Protein AF-A0A956J3I4-F1 (afdb_monomer)

pLDDT: mean 79.89, std 27.32, range [27.08, 98.88]

Structure (mmCIF, N/CA/C/O backbone):
data_AF-A0A956J3I4-F1
#
_entry.id   AF-A0A956J3I4-F1
#
loop_
_atom_site.group_PDB
_atom_site.id
_atom_site.type_symbol
_atom_site.label_atom_id
_atom_site.label_alt_id
_atom_site.label_comp_id
_atom_site.label_asym_id
_atom_site.label_entity_id
_atom_site.label_seq_id
_atom_site.pdbx_PDB_ins_code
_atom_site.Cartn_x
_atom_site.Cartn_y
_atom_site.Cartn_z
_atom_site.occupancy
_atom_site.B_iso_or_equiv
_atom_site.auth_seq_id
_atom_site.auth_comp_id
_atom_site.auth_asym_id
_atom_site.auth_atom_id
_atom_site.pdbx_PDB_model_num
ATOM 1 N N . MET A 1 1 ? 30.869 -57.022 18.320 1.00 37.16 1 MET A N 1
ATOM 2 C CA . MET A 1 1 ? 31.384 -57.745 17.141 1.00 37.16 1 MET A CA 1
ATOM 3 C C . MET A 1 1 ? 31.450 -56.703 16.035 1.00 37.16 1 MET A C 1
ATOM 5 O O . MET A 1 1 ? 30.469 -56.548 15.327 1.00 37.16 1 MET A O 1
ATOM 9 N N . SER A 1 2 ? 32.370 -55.733 16.115 1.00 31.88 2 SER A N 1
ATOM 10 C CA . SER A 1 2 ? 33.834 -55.855 15.892 1.00 31.88 2 SER A CA 1
ATOM 11 C C . SER A 1 2 ? 34.095 -56.204 14.422 1.00 31.88 2 SER A C 1
ATOM 13 O O . SER A 1 2 ? 33.554 -57.207 13.973 1.00 31.88 2 SER A O 1
ATOM 15 N N . ASP A 1 3 ? 34.886 -55.495 13.623 1.00 33.72 3 ASP A N 1
ATOM 16 C CA . ASP A 1 3 ? 35.701 -54.286 13.806 1.00 33.72 3 ASP A CA 1
ATOM 17 C C . ASP A 1 3 ? 36.197 -53.844 12.410 1.00 33.72 3 ASP A C 1
ATOM 19 O O . ASP A 1 3 ? 36.450 -54.717 11.585 1.00 33.72 3 ASP A O 1
ATOM 23 N N . GLU A 1 4 ? 36.333 -52.520 12.213 1.00 38.50 4 GLU A N 1
ATOM 24 C CA . GLU A 1 4 ? 37.461 -51.797 11.564 1.00 38.50 4 GLU A CA 1
ATOM 25 C C . GLU A 1 4 ? 37.956 -52.171 10.140 1.00 38.50 4 GLU A C 1
ATOM 27 O O . GLU A 1 4 ? 37.949 -53.319 9.729 1.00 38.50 4 GLU A O 1
ATOM 32 N N . ARG A 1 5 ? 38.516 -51.287 9.301 1.00 34.31 5 ARG A N 1
ATOM 33 C CA . ARG A 1 5 ? 39.024 -49.902 9.382 1.00 34.31 5 ARG A CA 1
ATOM 34 C C . ARG A 1 5 ? 39.393 -49.481 7.945 1.00 34.31 5 ARG A C 1
ATOM 36 O O . ARG A 1 5 ? 39.882 -50.335 7.215 1.00 34.31 5 ARG A O 1
ATOM 43 N N . ASP A 1 6 ? 39.193 -48.210 7.592 1.00 31.75 6 ASP A N 1
ATOM 44 C CA . ASP A 1 6 ? 40.137 -47.282 6.910 1.00 31.75 6 ASP A CA 1
ATOM 45 C C . ASP A 1 6 ? 39.328 -46.178 6.205 1.00 31.75 6 ASP A C 1
ATOM 47 O O . ASP A 1 6 ? 38.368 -46.482 5.507 1.00 31.75 6 ASP A O 1
ATOM 51 N N . SER A 1 7 ? 39.634 -44.885 6.217 1.00 32.12 7 SER A N 1
ATOM 52 C CA . SER A 1 7 ? 40.424 -43.981 7.058 1.00 32.12 7 SER A CA 1
ATOM 53 C C . SER A 1 7 ? 40.123 -42.591 6.476 1.00 32.12 7 SER A C 1
ATOM 55 O O . SER A 1 7 ? 40.294 -42.380 5.276 1.00 32.12 7 SER A O 1
ATOM 57 N N . SER A 1 8 ? 39.638 -41.658 7.297 1.00 33.16 8 SER A N 1
ATOM 58 C CA . SER A 1 8 ? 39.579 -40.227 6.954 1.00 33.16 8 SER A CA 1
ATOM 59 C C . SER A 1 8 ? 40.980 -39.599 7.095 1.00 33.16 8 SER A C 1
ATOM 61 O O . SER A 1 8 ? 41.875 -40.218 7.675 1.00 33.16 8 SER A O 1
ATOM 63 N N . PRO A 1 9 ? 41.165 -38.338 6.673 1.00 40.81 9 PRO A N 1
ATOM 64 C CA . PRO A 1 9 ? 41.116 -37.345 7.737 1.00 40.81 9 PRO A CA 1
ATOM 65 C C . PRO A 1 9 ? 40.302 -36.089 7.417 1.00 40.81 9 PRO A C 1
ATOM 67 O O . PRO A 1 9 ? 40.225 -35.585 6.300 1.00 40.81 9 PRO A O 1
ATOM 70 N N . ASP A 1 10 ? 39.709 -35.663 8.518 1.00 30.19 10 ASP A N 1
ATOM 71 C CA . ASP A 1 10 ? 39.094 -34.409 8.912 1.00 30.19 10 ASP A CA 1
ATOM 72 C C . ASP A 1 10 ? 39.982 -33.180 8.654 1.00 30.19 10 ASP A C 1
ATOM 74 O O . ASP A 1 10 ? 41.190 -33.271 8.865 1.00 30.19 10 ASP A O 1
ATOM 78 N N . LEU A 1 11 ? 39.380 -32.042 8.290 1.00 27.88 11 LEU A N 1
ATOM 79 C CA . LEU A 1 11 ? 39.825 -30.715 8.731 1.00 27.88 11 LEU A CA 1
ATOM 80 C C . LEU A 1 11 ? 38.631 -29.746 8.762 1.00 27.88 11 LEU A C 1
ATOM 82 O O . LEU A 1 11 ? 38.042 -29.379 7.745 1.00 27.88 11 LEU A O 1
ATOM 86 N N . THR A 1 12 ? 38.317 -29.360 9.990 1.00 28.03 12 THR A N 1
ATOM 87 C CA . THR A 1 12 ? 37.499 -28.246 10.458 1.00 28.03 12 THR A CA 1
ATOM 88 C C . THR A 1 12 ? 38.084 -26.870 10.115 1.00 28.03 12 THR A C 1
ATOM 90 O O . THR A 1 12 ? 39.293 -26.736 9.969 1.00 28.03 12 THR A O 1
ATOM 93 N N . GLU A 1 13 ? 37.192 -25.869 10.138 1.00 30.64 13 GLU A N 1
ATOM 94 C CA . GLU A 1 13 ? 37.432 -24.431 10.386 1.00 30.64 13 GLU A CA 1
ATOM 95 C C . GLU A 1 13 ? 38.262 -23.637 9.358 1.00 30.64 13 GLU A C 1
ATOM 97 O O . GLU A 1 13 ? 39.475 -23.751 9.280 1.00 30.64 13 GLU A O 1
ATOM 102 N N .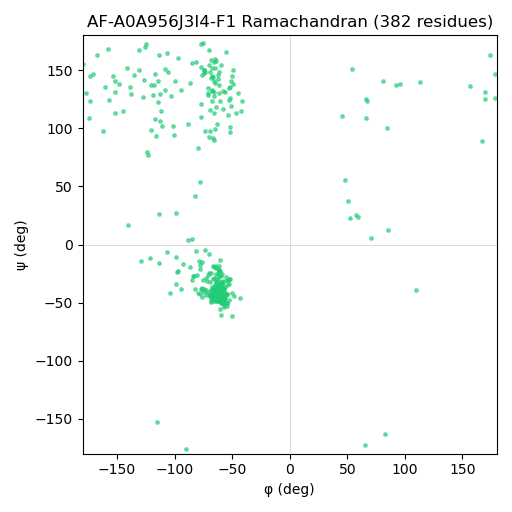 ASP A 1 14 ? 37.596 -22.752 8.606 1.00 27.08 14 ASP A N 1
ATOM 103 C CA . ASP A 1 14 ? 37.750 -21.302 8.813 1.00 27.08 14 ASP A CA 1
ATOM 104 C C . ASP A 1 14 ? 36.836 -20.494 7.877 1.00 27.08 14 ASP A C 1
ATOM 106 O O . ASP A 1 14 ? 36.781 -20.691 6.661 1.00 27.08 14 ASP A O 1
ATOM 110 N N . ALA A 1 15 ? 36.103 -19.552 8.468 1.00 32.97 15 ALA A N 1
ATOM 111 C CA . ALA A 1 15 ? 35.461 -18.463 7.748 1.00 32.97 15 ALA A CA 1
ATOM 112 C C . ALA A 1 15 ? 36.517 -17.430 7.324 1.00 32.97 15 ALA A C 1
ATOM 114 O O . ALA A 1 15 ? 37.441 -17.146 8.086 1.00 32.97 15 ALA A O 1
ATOM 115 N N . PRO A 1 16 ? 36.285 -16.731 6.204 1.00 31.38 16 PRO A N 1
ATOM 116 C CA . PRO A 1 16 ? 36.482 -15.293 6.250 1.00 31.38 16 PRO A CA 1
ATOM 117 C C . PRO A 1 16 ? 35.255 -14.535 5.749 1.00 31.38 16 PRO A C 1
ATOM 119 O O . PRO A 1 16 ? 34.742 -14.722 4.649 1.00 31.38 16 PRO A O 1
ATOM 122 N N . SER A 1 17 ? 34.835 -13.619 6.613 1.00 32.62 17 SER A N 1
ATOM 123 C CA . SER A 1 17 ? 34.193 -12.359 6.268 1.00 32.62 17 SER A CA 1
ATOM 124 C C . SER A 1 17 ? 34.968 -11.663 5.141 1.00 32.62 17 SER A C 1
ATOM 126 O O . SER A 1 17 ? 36.059 -11.154 5.387 1.00 32.62 17 SER A O 1
ATOM 128 N N . GLU A 1 18 ? 34.377 -11.543 3.953 1.00 29.98 18 GLU A N 1
ATOM 129 C CA . GLU A 1 18 ? 34.748 -10.499 2.995 1.00 29.98 18 GLU A CA 1
ATOM 130 C C . GLU A 1 18 ? 33.599 -9.500 2.871 1.00 29.98 18 GLU A C 1
ATOM 132 O O . GLU A 1 18 ? 32.559 -9.733 2.252 1.00 29.98 18 GLU A O 1
ATOM 137 N N . ALA A 1 19 ? 33.809 -8.374 3.546 1.00 29.75 19 ALA A N 1
ATOM 138 C CA . ALA A 1 19 ? 33.066 -7.150 3.364 1.00 29.75 19 ALA A CA 1
ATOM 139 C C . ALA A 1 19 ? 33.180 -6.694 1.902 1.00 29.75 19 ALA A C 1
ATOM 141 O O . ALA A 1 19 ? 34.274 -6.617 1.343 1.00 29.75 19 ALA A O 1
ATOM 142 N N . ALA A 1 20 ? 32.043 -6.353 1.298 1.00 32.31 20 ALA A N 1
ATOM 143 C CA . ALA A 1 20 ? 32.015 -5.630 0.036 1.00 32.31 20 ALA A CA 1
ATOM 144 C C . ALA A 1 20 ? 32.815 -4.320 0.183 1.00 32.31 20 ALA A C 1
ATOM 146 O O . ALA A 1 20 ? 32.589 -3.593 1.156 1.00 32.31 20 ALA A O 1
ATOM 147 N N . PRO A 1 21 ? 33.731 -3.983 -0.741 1.00 29.56 21 PRO A N 1
ATOM 148 C CA . PRO A 1 21 ? 34.480 -2.746 -0.639 1.00 29.56 21 PRO A CA 1
ATOM 149 C C . PRO A 1 21 ? 33.540 -1.567 -0.895 1.00 29.56 21 PRO A C 1
ATOM 151 O O . PRO A 1 21 ? 32.988 -1.391 -1.983 1.00 29.56 21 PRO A O 1
ATOM 154 N N . THR A 1 22 ? 33.363 -0.757 0.143 1.00 31.31 22 THR A N 1
ATOM 155 C CA . THR A 1 22 ? 32.856 0.608 0.083 1.00 31.31 22 THR A CA 1
ATOM 156 C C . THR A 1 22 ? 33.707 1.379 -0.923 1.00 31.31 22 THR A C 1
ATOM 158 O O . THR A 1 22 ? 34.891 1.613 -0.692 1.00 31.31 22 THR A O 1
ATOM 161 N N . ALA A 1 23 ? 33.123 1.753 -2.061 1.00 30.41 23 ALA A N 1
ATOM 162 C CA . ALA A 1 23 ? 33.747 2.690 -2.982 1.00 30.41 23 ALA A CA 1
ATOM 163 C C . ALA A 1 23 ? 33.729 4.081 -2.331 1.00 30.41 23 ALA A C 1
ATOM 165 O O . ALA A 1 23 ? 32.738 4.808 -2.393 1.00 30.41 23 ALA A O 1
ATOM 166 N N . GLU A 1 24 ? 34.817 4.400 -1.640 1.00 30.03 24 GLU A N 1
ATOM 167 C CA . GLU A 1 24 ? 35.125 5.724 -1.118 1.00 30.03 24 GLU A CA 1
ATOM 168 C C . GLU A 1 24 ? 35.312 6.681 -2.308 1.00 30.03 24 GLU A C 1
ATOM 170 O O . GLU A 1 24 ? 36.160 6.465 -3.176 1.00 30.03 24 GLU A O 1
ATOM 175 N N . ALA A 1 25 ? 34.466 7.708 -2.402 1.00 34.03 25 ALA A N 1
ATOM 176 C CA . ALA A 1 25 ? 34.636 8.775 -3.380 1.00 34.03 25 ALA A CA 1
ATOM 177 C C . ALA A 1 25 ? 35.849 9.637 -2.977 1.00 34.03 25 ALA A C 1
ATOM 179 O O . ALA A 1 25 ? 35.959 9.987 -1.799 1.00 34.03 25 ALA A O 1
ATOM 180 N N . PRO A 1 26 ? 36.750 10.004 -3.907 1.00 36.25 26 PRO A N 1
ATOM 181 C CA . PRO A 1 26 ? 37.881 10.862 -3.578 1.00 36.25 26 PRO A CA 1
ATOM 182 C C . PRO A 1 26 ? 37.403 12.283 -3.217 1.00 36.25 26 PRO A C 1
ATOM 184 O O . PRO A 1 26 ? 36.347 12.716 -3.694 1.00 36.25 26 PRO A O 1
ATOM 187 N N . PRO A 1 27 ? 38.157 13.017 -2.377 1.00 30.30 27 PRO A N 1
ATOM 188 C CA . PRO A 1 27 ? 37.774 14.350 -1.934 1.00 30.30 27 PRO A CA 1
ATOM 189 C C . PRO A 1 27 ? 37.813 15.326 -3.113 1.00 30.30 27 PRO A C 1
ATOM 191 O O . PRO A 1 27 ? 38.771 15.352 -3.883 1.00 30.30 27 PRO A O 1
ATOM 194 N N . VAL A 1 28 ? 36.758 16.129 -3.251 1.00 33.34 28 VAL A N 1
ATOM 195 C CA . VAL A 1 28 ? 36.734 17.258 -4.184 1.00 33.34 28 VAL A CA 1
ATOM 196 C C . VAL A 1 28 ? 37.543 18.381 -3.547 1.00 33.34 28 VAL A C 1
ATOM 198 O O . VAL A 1 28 ? 37.127 18.948 -2.537 1.00 33.34 28 VAL A O 1
ATOM 201 N N . GLU A 1 29 ? 38.714 18.655 -4.116 1.00 27.78 29 GLU A N 1
ATOM 202 C CA . GLU A 1 29 ? 39.502 19.843 -3.808 1.00 27.78 29 GLU A CA 1
ATOM 203 C C . GLU A 1 29 ? 38.708 21.105 -4.173 1.00 27.78 29 GLU A C 1
ATOM 205 O O . GLU A 1 29 ? 38.125 21.238 -5.250 1.00 27.78 29 GLU A O 1
ATOM 210 N N . GLU A 1 30 ? 38.663 22.016 -3.208 1.00 33.00 30 GLU A N 1
ATOM 211 C CA . GLU A 1 30 ? 38.065 23.338 -3.280 1.00 33.00 30 GLU A CA 1
ATOM 212 C C . GLU A 1 30 ? 38.968 24.245 -4.125 1.00 33.00 30 GLU A C 1
ATOM 214 O O . GLU A 1 30 ? 39.958 24.781 -3.629 1.00 33.00 30 GLU A O 1
ATOM 219 N N . GLU A 1 31 ? 38.645 24.422 -5.408 1.00 27.97 31 GLU A N 1
ATOM 220 C CA . GLU A 1 31 ? 39.304 25.427 -6.244 1.00 27.97 31 GLU A CA 1
ATOM 221 C C . GLU A 1 31 ? 38.406 26.661 -6.391 1.00 27.97 31 GLU A C 1
ATOM 223 O O . GLU A 1 31 ? 37.418 26.701 -7.129 1.00 27.97 31 GLU A O 1
ATOM 228 N N . ALA A 1 32 ? 38.760 27.683 -5.616 1.00 30.23 32 ALA A N 1
ATOM 229 C CA . ALA A 1 32 ? 38.225 29.025 -5.713 1.00 30.23 32 ALA A CA 1
ATOM 230 C C . ALA A 1 32 ? 38.638 29.660 -7.049 1.00 30.23 32 ALA A C 1
ATOM 232 O O . ALA A 1 32 ? 39.801 30.001 -7.252 1.00 30.23 32 ALA A O 1
ATOM 233 N N . ALA A 1 33 ? 37.670 29.900 -7.932 1.00 28.27 33 ALA A N 1
ATOM 234 C CA . ALA A 1 33 ? 37.849 30.751 -9.101 1.00 28.27 33 ALA A CA 1
ATOM 235 C C . ALA A 1 33 ? 36.851 31.912 -9.049 1.00 28.27 33 ALA A C 1
ATOM 237 O O . ALA A 1 33 ? 35.678 31.797 -9.404 1.00 28.27 33 ALA A O 1
ATOM 238 N N . ALA A 1 34 ? 37.354 33.053 -8.583 1.00 29.23 34 ALA A N 1
ATOM 239 C CA . ALA A 1 34 ? 36.720 34.345 -8.752 1.00 29.23 34 ALA A CA 1
ATOM 240 C C . ALA A 1 34 ? 36.588 34.659 -10.249 1.00 29.23 34 ALA A C 1
ATOM 242 O O . ALA A 1 34 ? 37.582 34.712 -10.970 1.00 29.23 34 ALA A O 1
ATOM 243 N N . SER A 1 35 ? 35.369 34.916 -10.714 1.00 29.55 35 SER A N 1
ATOM 244 C CA . SER A 1 35 ? 35.147 35.650 -11.957 1.00 29.55 35 SER A CA 1
ATOM 245 C C . SER A 1 35 ? 33.901 36.520 -11.820 1.00 29.55 35 SER A C 1
ATOM 247 O O . SER A 1 35 ? 32.785 36.075 -11.573 1.00 29.55 35 SER A O 1
ATOM 249 N N . SER A 1 36 ? 34.186 37.811 -11.870 1.00 29.11 36 SER A N 1
ATOM 250 C CA . SER A 1 36 ? 33.305 38.966 -11.901 1.00 29.11 36 SER A CA 1
ATOM 251 C C . SER A 1 36 ? 32.459 39.010 -13.168 1.00 29.11 36 SER A C 1
ATOM 253 O O . SER A 1 36 ? 33.034 38.845 -14.238 1.00 29.11 36 SER A O 1
ATOM 255 N N . GLU A 1 37 ? 31.175 39.367 -13.059 1.00 31.66 37 GLU A N 1
ATOM 256 C CA . GLU A 1 37 ? 30.427 40.140 -14.071 1.00 31.66 37 GLU A CA 1
ATOM 257 C C . GLU A 1 37 ? 29.071 40.641 -13.499 1.00 31.66 37 GLU A C 1
ATOM 259 O O . GLU A 1 37 ? 28.696 40.232 -12.398 1.00 31.66 37 GLU A O 1
ATOM 264 N N . PRO A 1 38 ? 28.396 41.639 -14.111 1.00 30.62 38 PRO A N 1
ATOM 265 C CA . PRO A 1 38 ? 27.973 42.849 -13.412 1.00 30.62 38 PRO A CA 1
ATOM 266 C C . PRO A 1 38 ? 26.463 42.934 -13.134 1.00 30.62 38 PRO A C 1
ATOM 268 O O . PRO A 1 38 ? 25.634 42.245 -13.723 1.00 30.62 38 PRO A O 1
ATOM 271 N N . ALA A 1 39 ? 26.109 43.850 -12.230 1.00 32.00 39 ALA A N 1
ATOM 272 C CA . ALA A 1 39 ? 24.736 44.192 -11.869 1.00 32.00 39 ALA A CA 1
ATOM 273 C C . ALA A 1 39 ? 23.927 44.777 -13.047 1.00 32.00 39 ALA A C 1
ATOM 275 O O . ALA A 1 39 ? 24.448 45.630 -13.772 1.00 32.00 39 ALA A O 1
ATOM 276 N N . PRO A 1 40 ? 22.624 44.459 -13.172 1.00 31.39 40 PRO A N 1
ATOM 277 C CA . PRO A 1 40 ? 21.693 45.281 -13.924 1.00 31.39 40 PRO A CA 1
ATOM 278 C C . PRO A 1 40 ? 21.112 46.396 -13.049 1.00 31.39 40 PRO A C 1
ATOM 280 O O . PRO A 1 40 ? 20.773 46.221 -11.879 1.00 31.39 40 PRO A O 1
ATOM 283 N N . GLN A 1 41 ? 21.024 47.552 -13.688 1.00 29.77 41 GLN A N 1
ATOM 284 C CA . GLN A 1 41 ? 20.693 48.865 -13.169 1.00 29.77 41 GLN A CA 1
ATOM 285 C C . GLN A 1 41 ? 19.232 49.005 -12.719 1.00 29.77 41 GLN A C 1
ATOM 287 O O . GLN A 1 41 ? 18.302 48.445 -13.292 1.00 29.77 41 GLN A O 1
ATOM 292 N N . THR A 1 42 ? 19.069 49.847 -11.705 1.00 29.64 42 THR A N 1
ATOM 293 C CA . THR A 1 42 ? 17.840 50.485 -11.229 1.00 29.64 42 THR A CA 1
ATOM 294 C C . THR A 1 42 ? 17.290 51.523 -12.210 1.00 29.64 42 THR A C 1
ATOM 296 O O . THR A 1 42 ? 18.082 52.306 -12.730 1.00 29.64 42 THR A O 1
ATOM 299 N N . ALA A 1 43 ? 15.957 51.616 -12.335 1.00 30.59 43 ALA A N 1
ATOM 300 C CA . ALA A 1 43 ? 15.147 52.856 -12.348 1.00 30.59 43 ALA A CA 1
ATOM 301 C C . ALA A 1 43 ? 13.660 52.534 -12.665 1.00 30.59 43 ALA A C 1
ATOM 303 O O . ALA A 1 43 ? 13.394 51.500 -13.274 1.00 30.59 43 ALA A O 1
ATOM 304 N N . PRO A 1 44 ? 12.693 53.435 -12.403 1.00 34.62 44 PRO A N 1
ATOM 305 C CA . PRO A 1 44 ? 12.391 54.091 -11.132 1.00 34.62 44 PRO A CA 1
ATOM 306 C C . PRO A 1 44 ? 10.907 53.910 -10.728 1.00 34.62 44 PRO A C 1
ATOM 308 O O . PRO A 1 44 ? 10.070 53.440 -11.498 1.00 34.62 44 PRO A O 1
ATOM 311 N N . ALA A 1 45 ? 10.600 54.300 -9.492 1.00 30.62 45 ALA A N 1
ATOM 312 C CA . ALA A 1 45 ? 9.244 54.518 -9.002 1.00 30.62 45 ALA A CA 1
ATOM 313 C C . ALA A 1 45 ? 8.664 55.822 -9.574 1.00 30.62 45 ALA A C 1
ATOM 315 O O . ALA A 1 45 ? 9.425 56.764 -9.771 1.00 30.62 45 ALA A O 1
ATOM 316 N N . ASP A 1 46 ? 7.341 55.889 -9.745 1.00 28.09 46 ASP A N 1
ATOM 317 C CA . ASP A 1 46 ? 6.602 57.116 -9.443 1.00 28.09 46 ASP A CA 1
ATOM 318 C C . ASP A 1 46 ? 5.133 56.859 -9.078 1.00 28.09 46 ASP A C 1
ATOM 320 O O . ASP A 1 46 ? 4.475 55.930 -9.551 1.00 28.09 46 ASP A O 1
ATOM 324 N N . ASP A 1 47 ? 4.704 57.718 -8.159 1.00 29.58 47 ASP A N 1
ATOM 325 C CA . ASP A 1 47 ? 3.443 57.863 -7.442 1.00 29.58 47 ASP A CA 1
ATOM 326 C C . ASP A 1 47 ? 2.157 57.842 -8.288 1.00 29.58 47 ASP A C 1
ATOM 328 O O . ASP A 1 47 ? 2.097 58.387 -9.387 1.00 29.58 47 ASP A O 1
ATOM 332 N N . ALA A 1 48 ? 1.061 57.359 -7.687 1.00 29.58 48 ALA A N 1
ATOM 333 C CA . ALA A 1 48 ? -0.020 58.242 -7.213 1.00 29.58 48 ALA A CA 1
ATOM 334 C C . ALA A 1 48 ? -1.276 57.451 -6.791 1.00 29.58 48 ALA A C 1
ATOM 336 O O . ALA A 1 48 ? -1.823 56.626 -7.518 1.00 29.58 48 ALA A O 1
ATOM 337 N N . THR A 1 49 ? -1.781 57.772 -5.603 1.00 28.66 49 THR A N 1
ATOM 338 C CA . THR A 1 49 ? -3.080 57.359 -5.029 1.00 28.66 49 THR A CA 1
ATOM 339 C C . THR A 1 49 ? -3.827 58.655 -4.639 1.00 28.66 49 THR A C 1
ATOM 341 O O . THR A 1 49 ? -3.159 59.671 -4.451 1.00 28.66 49 THR A O 1
ATOM 344 N N . PRO A 1 50 ? -5.112 58.650 -4.222 1.00 52.97 50 PRO A N 1
ATOM 345 C CA . PRO A 1 50 ? -6.402 58.309 -4.856 1.00 52.97 50 PRO A CA 1
ATOM 346 C C . PRO A 1 50 ? -7.296 59.600 -4.951 1.00 52.97 50 PRO A C 1
ATOM 348 O O . PRO A 1 50 ? -6.686 60.670 -4.963 1.00 52.97 50 PRO A O 1
ATOM 351 N N . PRO A 1 51 ? -8.672 59.632 -4.978 1.00 45.03 51 PRO A N 1
ATOM 352 C CA . PRO A 1 51 ? -9.559 59.146 -3.887 1.00 45.03 51 PRO A CA 1
ATOM 353 C C . PRO A 1 51 ? -11.044 58.753 -4.206 1.00 45.03 51 PRO A C 1
ATOM 355 O O . PRO A 1 51 ? -11.632 59.147 -5.203 1.00 45.03 51 PRO A O 1
ATOM 358 N N . LYS A 1 52 ? -11.674 58.098 -3.203 1.00 30.98 52 LYS A N 1
ATOM 359 C CA . LYS A 1 52 ? -13.067 58.270 -2.688 1.00 30.98 52 LYS A CA 1
ATOM 360 C C . LYS A 1 52 ? -14.298 57.904 -3.562 1.00 30.98 52 LYS A C 1
ATOM 362 O O . LYS A 1 52 ? -14.612 58.612 -4.503 1.00 30.98 52 LYS A O 1
ATOM 367 N N . GLN A 1 53 ? -15.177 57.019 -3.056 1.00 29.44 53 GLN A N 1
ATOM 368 C CA . GLN A 1 53 ? -16.413 57.399 -2.322 1.00 29.44 53 GLN A CA 1
ATOM 369 C C . GLN A 1 53 ? -17.270 56.197 -1.872 1.00 29.44 53 GLN A C 1
ATOM 371 O O . GLN A 1 53 ? -17.362 55.172 -2.536 1.00 29.44 53 GLN A O 1
ATOM 376 N N . ALA A 1 54 ? -17.915 56.384 -0.720 1.00 31.95 54 ALA A N 1
ATOM 377 C CA . ALA A 1 54 ? -18.815 55.473 -0.024 1.00 31.95 54 ALA A CA 1
ATOM 378 C C . ALA A 1 54 ? -20.302 55.756 -0.320 1.00 31.95 54 ALA A C 1
ATOM 380 O O . ALA A 1 54 ? -20.649 56.882 -0.670 1.00 31.95 54 ALA A O 1
ATOM 381 N N . LYS A 1 55 ? -21.161 54.755 -0.074 1.00 31.17 55 LYS A N 1
ATOM 382 C CA . LYS A 1 55 ? -22.590 54.788 0.345 1.00 31.17 55 LYS A CA 1
ATOM 383 C C . LYS A 1 55 ? -23.029 53.310 0.416 1.00 31.17 55 LYS A C 1
ATOM 385 O O . LYS A 1 55 ? -22.769 52.582 -0.526 1.00 31.17 55 LYS A O 1
ATOM 390 N N . GLY A 1 56 ? -23.595 52.729 1.472 1.00 27.09 56 GLY A N 1
ATOM 391 C CA . GLY A 1 56 ? -24.430 53.246 2.551 1.00 27.09 56 GLY A CA 1
ATOM 392 C C . GLY A 1 56 ? -25.841 52.647 2.424 1.00 27.09 56 GLY A C 1
ATOM 393 O O . GLY A 1 56 ? -26.366 52.630 1.318 1.00 27.09 56 GLY A O 1
ATOM 394 N N . ILE A 1 57 ? -26.453 52.286 3.569 1.00 30.64 57 ILE A N 1
ATOM 395 C CA . ILE A 1 57 ? -27.884 51.949 3.815 1.00 30.64 57 ILE A CA 1
ATOM 396 C C . ILE A 1 57 ? -28.225 50.445 3.694 1.00 30.64 57 ILE A C 1
ATOM 398 O O . ILE A 1 57 ? -27.857 49.812 2.720 1.00 30.64 57 ILE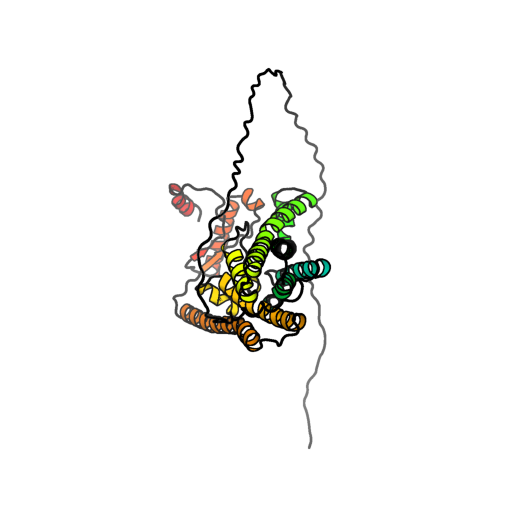 A O 1
ATOM 402 N N . SER A 1 58 ? -29.023 49.784 4.545 1.00 28.33 58 SER A N 1
ATOM 403 C CA . SER A 1 58 ? -29.507 49.930 5.934 1.00 28.33 58 SER A CA 1
ATOM 404 C C . SER A 1 58 ? -30.419 48.717 6.212 1.00 28.33 58 SER A C 1
ATOM 406 O O . SER A 1 58 ? -31.012 48.142 5.301 1.00 28.33 58 SER A O 1
ATOM 408 N N . ALA A 1 59 ? -30.550 48.356 7.485 1.00 33.06 59 ALA A N 1
ATOM 409 C CA . ALA A 1 59 ? -31.392 47.298 8.031 1.00 33.06 59 ALA A CA 1
ATOM 410 C C . ALA A 1 59 ? -32.911 47.510 7.842 1.00 33.06 59 ALA A C 1
ATOM 412 O O . ALA A 1 59 ? -33.393 48.644 7.830 1.00 33.06 59 ALA A O 1
ATOM 413 N N . LYS A 1 60 ? -33.698 46.419 7.901 1.00 30.14 60 LYS A N 1
ATOM 414 C CA . LYS A 1 60 ? -35.064 46.464 8.461 1.00 30.14 60 LYS A CA 1
ATOM 415 C C . LYS A 1 60 ? -35.547 45.133 9.063 1.00 30.14 60 LYS A C 1
ATOM 417 O O . LYS A 1 60 ? -35.441 44.064 8.480 1.00 30.14 60 LYS A O 1
ATOM 422 N N . LYS A 1 61 ? -36.078 45.291 10.279 1.00 30.88 61 LYS A N 1
ATOM 423 C CA . LYS A 1 61 ? -36.720 44.361 11.228 1.00 30.88 61 LYS A CA 1
ATOM 424 C C . LYS A 1 61 ? -38.159 43.968 10.831 1.00 30.88 61 LYS A C 1
ATOM 426 O O . LYS A 1 61 ? -38.794 44.693 10.073 1.00 30.88 61 LYS A O 1
ATOM 431 N N . ARG A 1 62 ? -38.690 43.010 11.626 1.00 30.19 62 ARG A N 1
ATOM 432 C CA . ARG A 1 62 ? -40.101 42.659 11.984 1.00 30.19 62 ARG A CA 1
ATOM 433 C C . ARG A 1 62 ? -40.724 41.528 11.143 1.00 30.19 62 ARG A C 1
ATOM 435 O O . ARG A 1 62 ? -40.564 41.517 9.941 1.00 30.19 62 ARG A O 1
ATOM 442 N N . LYS A 1 63 ? -41.480 40.577 11.718 1.00 28.58 63 LYS A N 1
ATOM 443 C CA . LYS A 1 63 ? -42.481 40.731 12.797 1.00 28.58 63 LYS A CA 1
ATOM 444 C C . LYS A 1 63 ? -42.785 39.387 13.502 1.00 28.58 63 LYS A C 1
ATOM 446 O O . LYS A 1 63 ? -43.048 38.391 12.845 1.00 28.58 63 LYS A O 1
ATOM 451 N N . LYS A 1 64 ? -42.835 39.415 14.841 1.00 30.98 64 LYS A N 1
ATOM 452 C CA . LYS A 1 64 ? -43.601 38.495 15.708 1.00 30.98 64 LYS A CA 1
ATOM 453 C C . LYS A 1 64 ? -45.102 38.721 15.478 1.00 30.98 64 LYS A C 1
ATOM 455 O O . LYS A 1 64 ? -45.513 39.880 15.382 1.00 30.98 64 LYS A O 1
ATOM 460 N N . ARG A 1 65 ? -45.917 37.665 15.526 1.00 27.36 65 ARG A N 1
ATOM 461 C CA . ARG A 1 65 ? -47.345 37.768 15.860 1.00 27.36 65 ARG A CA 1
ATOM 462 C C . ARG A 1 65 ? -47.722 36.624 16.804 1.00 27.36 65 ARG A C 1
ATOM 464 O O . ARG A 1 65 ? -47.348 35.481 16.579 1.00 27.36 65 ARG A O 1
ATOM 471 N N . LYS A 1 66 ? -48.378 37.011 17.892 1.00 29.55 66 LYS A N 1
ATOM 472 C CA . LYS A 1 66 ? -48.910 36.229 19.008 1.00 29.55 66 LYS A CA 1
ATOM 473 C C . LYS A 1 66 ? -50.412 36.527 19.000 1.00 29.55 66 LYS A C 1
ATOM 475 O O . LYS A 1 66 ? -50.735 37.703 18.833 1.00 29.55 66 LYS A O 1
ATOM 480 N N . THR A 1 67 ? -51.277 35.539 19.192 1.00 29.84 67 THR A N 1
ATOM 481 C CA . THR A 1 67 ? -52.670 35.741 19.633 1.00 29.84 67 THR A CA 1
ATOM 482 C C . THR A 1 67 ? -53.174 34.462 20.291 1.00 29.84 67 THR A C 1
ATOM 484 O O . THR A 1 67 ? -53.089 33.393 19.692 1.00 29.84 67 THR A O 1
ATOM 487 N N . ASP A 1 68 ? -53.640 34.628 21.527 1.00 29.66 68 ASP A N 1
ATOM 488 C CA . ASP A 1 68 ? -54.380 33.684 22.368 1.00 29.66 68 ASP A CA 1
ATOM 489 C C . ASP A 1 68 ? -55.810 33.450 21.849 1.00 29.66 68 ASP A C 1
ATOM 491 O O . ASP A 1 68 ? -56.381 34.348 21.227 1.00 29.66 68 ASP A O 1
ATOM 495 N N . SER A 1 69 ? -56.406 32.290 22.163 1.00 30.47 69 SER A N 1
ATOM 496 C CA . SER A 1 69 ? -57.691 32.146 22.897 1.00 30.47 69 SER A CA 1
ATOM 497 C C . SER A 1 69 ? -58.228 30.698 22.866 1.00 30.47 69 SER A C 1
ATOM 499 O O . SER A 1 69 ? -58.386 30.095 21.810 1.00 30.47 69 SER A O 1
ATOM 501 N N . THR A 1 70 ? -58.489 30.151 24.055 1.00 29.73 70 THR A N 1
ATOM 502 C CA . THR A 1 70 ? -59.340 28.981 24.396 1.00 29.73 70 THR A CA 1
ATOM 503 C C . THR A 1 70 ? -60.786 29.472 24.664 1.00 29.73 70 THR A C 1
ATOM 505 O O . THR A 1 70 ? -60.967 30.693 24.686 1.00 29.73 70 THR A O 1
ATOM 508 N N . PRO A 1 71 ? -61.783 28.648 25.075 1.00 46.22 71 PRO A N 1
ATOM 509 C CA . PRO A 1 71 ? -62.022 27.197 24.943 1.00 46.22 71 PRO A CA 1
ATOM 510 C C . PRO A 1 71 ? -63.447 26.866 24.421 1.00 46.22 71 PRO A C 1
ATOM 512 O O . PRO A 1 71 ? -64.342 27.698 24.509 1.00 46.22 71 PRO A O 1
ATOM 515 N N . GLU A 1 72 ? -63.718 25.621 24.015 1.00 30.91 72 GLU A N 1
ATOM 516 C CA . GLU A 1 72 ? -65.088 25.091 24.111 1.00 30.91 72 GLU A CA 1
ATOM 517 C C . GLU A 1 72 ? -65.107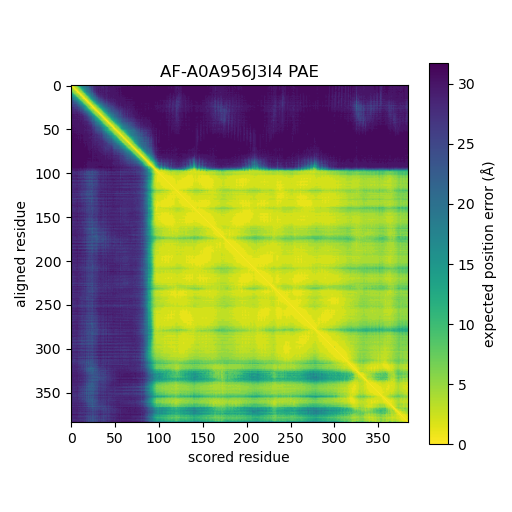 23.579 24.365 1.00 30.91 72 GLU A C 1
ATOM 519 O O . GLU A 1 72 ? -64.266 22.823 23.880 1.00 30.91 72 GLU A O 1
ATOM 524 N N . GLN A 1 73 ? -66.024 23.205 25.252 1.00 29.22 73 GLN A N 1
ATOM 525 C CA . GLN A 1 73 ? -66.234 21.908 25.883 1.00 29.22 73 GLN A CA 1
ATOM 526 C C . GLN A 1 73 ? -67.084 20.999 24.985 1.00 29.22 73 GLN A C 1
ATOM 528 O O . GLN A 1 73 ? -67.900 21.501 24.218 1.00 29.22 73 GLN A O 1
ATOM 533 N N . GLY A 1 74 ? -66.982 19.676 25.147 1.00 28.61 74 GLY A N 1
ATOM 534 C CA . GLY A 1 74 ? -67.982 18.777 24.568 1.00 28.61 74 GLY A CA 1
ATOM 535 C C . GLY A 1 74 ? -67.620 17.297 24.551 1.00 28.61 74 GLY A C 1
ATOM 536 O O . GLY A 1 74 ? -67.122 16.800 23.553 1.00 28.61 74 GLY A O 1
ATOM 537 N N . GLU A 1 75 ? -67.978 16.629 25.645 1.00 31.31 75 GLU A N 1
ATOM 538 C CA . GLU A 1 75 ? -68.448 15.237 25.718 1.00 31.31 75 GLU A CA 1
ATOM 539 C C . GLU A 1 75 ? -67.495 14.033 25.700 1.00 31.31 75 GLU A C 1
ATOM 541 O O . GLU A 1 75 ? -66.472 13.940 25.030 1.00 31.31 75 GLU A O 1
ATOM 546 N N . ALA A 1 76 ? -67.911 13.094 26.547 1.00 30.67 76 ALA A N 1
ATOM 547 C CA . ALA A 1 76 ? -67.239 11.912 27.031 1.00 30.67 76 ALA A CA 1
ATOM 548 C C . ALA A 1 76 ? -67.804 10.643 26.380 1.00 30.67 76 ALA A C 1
ATOM 550 O O . ALA A 1 76 ? -69.004 10.564 26.144 1.00 30.67 76 ALA A O 1
ATOM 551 N N . ALA A 1 77 ? -66.951 9.632 26.204 1.00 31.75 77 ALA A N 1
ATOM 552 C CA . ALA A 1 77 ? -67.264 8.196 26.291 1.00 31.75 77 ALA A CA 1
ATOM 553 C C . ALA A 1 77 ? -65.930 7.430 26.161 1.00 31.75 77 ALA A C 1
ATOM 555 O O . ALA A 1 77 ? -65.205 7.606 25.190 1.00 31.75 77 ALA A O 1
ATOM 556 N N . SER A 1 78 ? -65.439 6.821 27.241 1.00 29.12 78 SER A N 1
ATOM 557 C CA . SER A 1 78 ? -65.620 5.400 27.587 1.00 29.12 78 SER A CA 1
ATOM 558 C C . SER A 1 78 ? -64.596 4.473 26.900 1.00 29.12 78 SER A C 1
ATOM 560 O O . SER A 1 78 ? -64.684 4.158 25.722 1.00 29.12 78 SER A O 1
ATOM 562 N N . GLU A 1 79 ? -63.592 4.116 27.709 1.00 33.06 79 GLU A N 1
ATOM 563 C CA . GLU A 1 79 ? -62.966 2.794 27.873 1.00 33.06 79 GLU A CA 1
ATOM 564 C C . GLU A 1 79 ? -62.584 1.947 26.644 1.00 33.06 79 GLU A C 1
ATOM 566 O O . GLU A 1 79 ? -63.410 1.281 26.035 1.00 33.06 79 GLU A O 1
ATOM 571 N N . ALA A 1 80 ? -61.268 1.804 26.434 1.00 31.39 80 ALA A N 1
ATOM 572 C CA . ALA A 1 80 ? -60.629 0.500 26.225 1.00 31.39 80 ALA A CA 1
ATOM 573 C C . ALA A 1 80 ? -59.113 0.625 26.460 1.00 31.39 80 ALA A C 1
ATOM 575 O O . ALA A 1 80 ? -58.347 1.036 25.586 1.00 31.39 80 ALA A O 1
ATOM 576 N N . HIS A 1 81 ? -58.667 0.258 27.662 1.00 37.09 81 HIS A N 1
ATOM 577 C CA . HIS A 1 81 ? -57.257 0.004 27.940 1.00 37.09 81 HIS A CA 1
ATOM 578 C C . HIS A 1 81 ? -56.787 -1.189 27.100 1.00 37.09 81 HIS A C 1
ATOM 580 O O . HIS A 1 81 ? -57.049 -2.337 27.441 1.00 37.09 81 HIS A O 1
ATOM 586 N N . THR A 1 82 ? -56.043 -0.920 26.028 1.00 33.81 82 THR A N 1
ATOM 587 C CA . THR A 1 82 ? -55.160 -1.919 25.419 1.00 33.81 82 THR A CA 1
ATOM 588 C C . THR A 1 82 ? -53.743 -1.395 25.577 1.00 33.81 82 THR A C 1
ATOM 590 O O . THR A 1 82 ? -53.271 -0.568 24.797 1.00 33.81 82 THR A O 1
ATOM 593 N N . ALA A 1 83 ? -53.088 -1.812 26.660 1.00 34.84 83 ALA A N 1
ATOM 594 C CA . ALA A 1 83 ? -51.665 -1.597 26.853 1.00 34.84 83 ALA A CA 1
ATOM 595 C C . ALA A 1 83 ? -50.922 -2.416 25.791 1.00 34.84 83 ALA A C 1
ATOM 597 O O . ALA A 1 83 ? -50.620 -3.590 25.979 1.00 34.84 83 ALA A O 1
ATOM 598 N N . SER A 1 84 ? -50.675 -1.798 24.639 1.00 33.75 84 SER A N 1
ATOM 599 C CA . SER A 1 84 ? -49.691 -2.290 23.688 1.00 33.75 84 SER A CA 1
ATOM 600 C C . SER A 1 84 ? -48.326 -2.082 24.333 1.00 33.75 84 SER A C 1
ATOM 602 O O . SER A 1 84 ? -47.788 -0.973 24.305 1.00 33.75 84 SER A O 1
ATOM 604 N N . GLU A 1 85 ? -47.784 -3.139 24.941 1.00 39.66 85 GLU A N 1
ATOM 605 C CA . GLU A 1 85 ? -46.366 -3.231 25.277 1.00 39.66 85 GLU A CA 1
ATOM 606 C C . GLU A 1 85 ? -45.569 -2.935 24.007 1.00 39.66 85 GLU A C 1
ATOM 608 O O . GLU A 1 85 ? -45.373 -3.772 23.126 1.00 39.66 85 GLU A O 1
ATOM 613 N N . THR A 1 86 ? -45.137 -1.684 23.888 1.00 37.97 86 THR A N 1
ATOM 614 C CA . THR A 1 86 ? -44.099 -1.307 22.947 1.00 37.97 86 THR A CA 1
ATOM 615 C C . THR A 1 86 ? -42.864 -2.039 23.440 1.00 37.97 86 THR A C 1
ATOM 617 O O . THR A 1 86 ? -42.254 -1.608 24.417 1.00 37.97 86 THR A O 1
ATOM 620 N N . GLN A 1 87 ? -42.542 -3.180 22.819 1.00 39.69 87 GLN A N 1
ATOM 621 C CA . GLN A 1 87 ? -41.266 -3.857 23.012 1.00 39.69 87 GLN A CA 1
ATOM 622 C C . GLN A 1 87 ? -40.173 -2.819 22.786 1.00 39.69 87 GLN A C 1
ATOM 624 O O . GLN A 1 87 ? -39.866 -2.429 21.656 1.00 39.69 87 GLN A O 1
ATOM 629 N N . ALA A 1 88 ? -39.636 -2.312 23.893 1.00 42.59 88 ALA A N 1
ATOM 630 C CA . ALA A 1 88 ? -38.515 -1.411 23.882 1.00 42.59 88 ALA A CA 1
ATOM 631 C C . ALA A 1 88 ? -37.382 -2.151 23.177 1.00 42.59 88 ALA A C 1
ATOM 633 O O . ALA A 1 88 ? -36.926 -3.203 23.629 1.00 42.59 88 ALA A O 1
ATOM 634 N N . LYS A 1 89 ? -36.966 -1.601 22.033 1.00 34.81 89 LYS A N 1
ATOM 635 C CA . LYS A 1 89 ? -35.739 -1.981 21.339 1.00 34.81 89 LYS A CA 1
ATOM 636 C C . LYS A 1 89 ? -34.654 -2.173 22.407 1.00 34.81 89 LYS A C 1
ATOM 638 O O . LYS A 1 89 ? -34.450 -1.232 23.180 1.00 34.81 89 LYS A O 1
ATOM 643 N N . PRO A 1 90 ? -33.996 -3.347 22.492 1.00 37.16 90 PRO A N 1
ATOM 644 C CA . PRO A 1 90 ? -32.976 -3.559 23.505 1.00 37.16 90 PRO A CA 1
ATOM 645 C C . PRO A 1 90 ? -31.967 -2.411 23.403 1.00 37.16 90 PRO A C 1
ATOM 647 O O . PRO A 1 90 ? -31.620 -2.017 22.278 1.00 37.16 90 PRO A O 1
ATOM 650 N N . PRO A 1 91 ? -31.553 -1.815 24.537 1.00 38.06 91 PRO A N 1
ATOM 651 C CA . PRO A 1 91 ? -30.588 -0.732 24.511 1.00 38.06 91 PRO A CA 1
ATOM 652 C C . PRO A 1 91 ? -29.377 -1.204 23.700 1.00 38.06 91 PRO A C 1
ATOM 654 O O . PRO A 1 91 ? -28.969 -2.362 23.851 1.00 38.06 91 PRO A O 1
ATOM 657 N N . PRO A 1 92 ? -28.836 -0.371 22.789 1.00 45.78 92 PRO A N 1
ATOM 658 C CA . PRO A 1 92 ? -27.640 -0.750 22.056 1.00 45.78 92 PRO A CA 1
ATOM 659 C C . PRO A 1 92 ? -26.603 -1.175 23.089 1.00 45.78 92 PRO A C 1
ATOM 661 O O . PRO A 1 92 ? -26.371 -0.429 24.043 1.00 45.78 92 PRO A O 1
ATOM 664 N N . ALA A 1 93 ? -26.060 -2.388 22.930 1.00 48.94 93 ALA A N 1
ATOM 665 C CA . ALA A 1 93 ? -25.019 -2.922 23.797 1.00 48.94 93 ALA A CA 1
ATOM 666 C C . ALA A 1 93 ? -24.021 -1.795 24.058 1.00 48.94 93 ALA A C 1
ATOM 668 O O . ALA A 1 93 ? -23.463 -1.239 23.108 1.00 48.94 93 ALA A O 1
ATOM 669 N N . THR A 1 94 ? -23.922 -1.364 25.315 1.00 49.97 94 THR A N 1
ATOM 670 C CA . THR A 1 94 ? -23.179 -0.165 25.693 1.00 49.97 94 THR A CA 1
ATOM 671 C C . THR A 1 94 ? -21.711 -0.433 25.429 1.00 49.97 94 THR A C 1
ATOM 673 O O . THR A 1 94 ? -21.015 -1.013 26.257 1.00 49.97 94 THR A O 1
ATOM 676 N N . LEU A 1 95 ? -21.266 -0.068 24.230 1.00 62.06 95 LEU A N 1
ATOM 677 C CA . LEU A 1 95 ? -19.879 -0.136 23.812 1.00 62.06 95 LEU A CA 1
ATOM 678 C C . LEU A 1 95 ? -19.041 0.599 24.867 1.00 62.06 95 LEU A C 1
ATOM 680 O O . LEU A 1 95 ? -19.326 1.757 25.179 1.00 62.06 95 LEU A O 1
ATOM 684 N N . GLY A 1 96 ? -18.033 -0.072 25.436 1.00 70.38 96 GLY A N 1
ATOM 685 C CA . GLY A 1 96 ? -17.188 0.514 26.483 1.00 70.38 96 GLY A CA 1
ATOM 686 C C . GLY A 1 96 ? -16.528 1.840 26.059 1.00 70.38 96 GLY A C 1
ATOM 687 O O . GLY A 1 96 ? -16.446 2.137 24.866 1.00 70.38 96 GLY A O 1
ATOM 688 N N . PRO A 1 97 ? -15.975 2.634 26.986 1.00 84.38 97 PRO A N 1
ATOM 689 C CA . PRO A 1 97 ? -15.490 3.986 26.698 1.00 84.38 97 PRO A CA 1
ATOM 690 C C . PRO A 1 97 ? -14.383 4.038 25.630 1.00 84.38 97 PRO A C 1
ATOM 692 O O . PRO A 1 97 ? -13.640 3.076 25.413 1.00 84.38 97 PRO A O 1
ATOM 695 N N . ALA A 1 98 ? -14.266 5.186 24.958 1.00 92.62 98 ALA A N 1
ATOM 696 C CA . ALA A 1 98 ? -13.175 5.458 24.026 1.00 92.62 98 ALA A CA 1
ATOM 697 C C . ALA A 1 98 ? -11.817 5.441 24.743 1.00 92.62 98 ALA A C 1
ATOM 699 O O . ALA A 1 98 ? -11.704 5.874 25.893 1.00 92.62 98 ALA A O 1
ATOM 700 N N . LEU A 1 99 ? -10.768 4.989 24.051 1.00 94.12 99 LEU A N 1
ATOM 701 C CA . LEU A 1 99 ? -9.416 5.023 24.609 1.00 94.12 99 LEU A CA 1
ATOM 702 C C . LEU A 1 99 ? -8.939 6.473 24.797 1.00 94.12 99 LEU A C 1
ATOM 704 O O . LEU A 1 99 ? -9.167 7.317 23.920 1.00 94.12 99 LEU A O 1
ATOM 708 N N . PRO A 1 100 ? -8.232 6.778 25.900 1.00 95.69 100 PRO A N 1
ATOM 709 C CA . PRO A 1 100 ? -7.725 8.117 26.141 1.00 95.69 100 PRO A CA 1
ATOM 710 C C . PRO A 1 100 ? -6.681 8.508 25.093 1.00 95.69 100 PRO A C 1
ATOM 712 O O . PRO A 1 100 ? -5.931 7.681 24.572 1.00 95.69 100 PRO A O 1
ATOM 715 N N . ALA A 1 101 ? -6.584 9.815 24.847 1.00 95.31 101 ALA A N 1
ATOM 716 C CA . ALA A 1 101 ? -5.647 10.437 23.913 1.00 95.31 101 ALA A CA 1
ATOM 717 C C . ALA A 1 101 ? -4.219 9.880 23.979 1.00 95.31 101 ALA A C 1
ATOM 719 O O . ALA A 1 101 ? -3.612 9.588 22.950 1.00 95.31 101 ALA A O 1
ATOM 720 N N . LYS A 1 102 ? -3.723 9.740 25.213 1.00 96.44 102 LYS A N 1
ATOM 721 C CA . LYS A 1 102 ? -2.360 9.326 25.547 1.00 96.44 102 LYS A CA 1
ATOM 722 C C . LYS A 1 102 ? -2.055 7.879 25.154 1.00 96.44 102 LYS A C 1
ATOM 724 O O . LYS A 1 102 ? -0.892 7.533 25.061 1.00 96.44 102 LYS A O 1
ATOM 729 N N . VAL A 1 103 ? -3.081 7.057 24.928 1.00 97.12 103 VAL A N 1
ATOM 730 C CA . VAL A 1 103 ? -2.946 5.660 24.485 1.00 97.12 103 VAL A CA 1
ATOM 731 C C . VAL A 1 103 ? -3.276 5.538 22.999 1.00 97.12 103 VAL A C 1
ATOM 733 O O . VAL A 1 103 ? -2.563 4.874 22.256 1.00 97.12 103 VAL A O 1
ATOM 736 N N . ALA A 1 104 ? -4.324 6.227 22.539 1.00 98.00 104 ALA A N 1
ATOM 737 C CA . ALA A 1 104 ? -4.786 6.120 21.159 1.00 98.00 104 ALA A CA 1
ATOM 738 C C . ALA A 1 104 ? -3.754 6.630 20.134 1.00 98.00 104 ALA A C 1
ATOM 740 O O . ALA A 1 104 ? -3.540 5.978 19.116 1.00 98.00 104 ALA A O 1
ATOM 741 N N . TYR A 1 105 ? -3.089 7.764 20.388 1.00 98.38 105 TYR A N 1
ATOM 742 C CA . TYR A 1 105 ? -2.097 8.296 19.444 1.00 98.38 105 TYR A CA 1
ATOM 743 C C . TYR A 1 105 ? -0.837 7.427 19.325 1.00 98.38 105 TYR A C 1
ATOM 745 O O . TYR A 1 105 ? -0.447 7.155 18.191 1.00 98.38 105 TYR A O 1
ATOM 753 N N . PRO A 1 106 ? -0.232 6.924 20.419 1.00 98.69 106 PRO A N 1
ATOM 754 C CA . PRO A 1 106 ? 0.857 5.956 20.306 1.00 98.69 106 PRO A CA 1
ATOM 755 C C . PRO A 1 106 ? 0.480 4.695 19.526 1.00 98.69 106 PRO A C 1
ATOM 757 O O . PRO A 1 106 ? 1.280 4.229 18.726 1.00 98.69 106 PRO A O 1
ATOM 760 N N . LEU A 1 107 ? -0.744 4.174 19.685 1.00 98.69 107 LEU A N 1
ATOM 761 C CA . LEU A 1 107 ? -1.218 3.040 18.882 1.00 98.69 107 LEU A CA 1
ATOM 762 C C . LEU A 1 107 ? -1.349 3.388 17.391 1.00 98.69 107 LEU A C 1
ATOM 764 O O . LEU A 1 107 ? -1.012 2.567 16.542 1.00 98.69 107 LEU A O 1
ATOM 768 N N . ALA A 1 108 ? -1.802 4.600 17.059 1.00 98.81 108 ALA A N 1
ATOM 769 C CA . ALA A 1 108 ? -1.848 5.064 15.674 1.00 98.81 108 ALA A CA 1
ATOM 770 C C . ALA A 1 108 ? -0.441 5.200 15.064 1.00 98.81 108 ALA A C 1
ATOM 772 O O . ALA A 1 108 ? -0.213 4.729 13.953 1.00 98.81 108 ALA A O 1
ATOM 773 N N . ILE A 1 109 ? 0.513 5.775 15.805 1.00 98.81 109 ILE A N 1
ATOM 774 C CA . ILE A 1 109 ? 1.923 5.874 15.390 1.00 98.81 109 ILE A CA 1
ATOM 775 C C . ILE A 1 109 ? 2.519 4.474 15.204 1.00 98.81 109 ILE A C 1
ATOM 777 O O . ILE A 1 109 ? 3.118 4.198 14.168 1.00 98.81 109 ILE A O 1
ATOM 781 N N . LEU A 1 110 ? 2.297 3.567 16.162 1.00 98.81 110 LEU A N 1
ATOM 782 C CA . LEU A 1 110 ? 2.738 2.176 16.073 1.00 98.81 110 LEU A CA 1
ATOM 783 C C . LEU A 1 110 ? 2.180 1.499 14.820 1.00 98.81 110 LEU A C 1
ATOM 785 O O . LEU A 1 110 ? 2.924 0.833 14.112 1.00 98.81 110 LEU A O 1
ATOM 789 N N . SER A 1 111 ? 0.898 1.701 14.510 1.00 98.88 111 SER A N 1
ATOM 790 C CA . SER A 1 111 ? 0.292 1.159 13.292 1.00 98.88 111 SER A CA 1
ATOM 791 C C . SER A 1 111 ? 0.972 1.676 12.024 1.00 98.88 111 SER A C 1
ATOM 793 O O . SER A 1 111 ? 1.300 0.889 11.139 1.00 98.88 111 SER A O 1
ATOM 795 N N . GLY A 1 112 ? 1.238 2.985 11.952 1.00 98.69 112 GLY A N 1
ATOM 796 C CA . GLY A 1 112 ? 1.967 3.582 10.833 1.00 98.69 112 GLY A CA 1
ATOM 797 C C . GLY A 1 112 ? 3.385 3.026 10.687 1.00 98.69 112 GLY A C 1
ATOM 798 O O . GLY A 1 112 ? 3.819 2.732 9.577 1.00 98.69 112 GLY A O 1
ATOM 799 N N . PHE A 1 113 ? 4.081 2.816 11.806 1.00 98.56 113 PHE A N 1
ATOM 800 C CA . PHE A 1 113 ? 5.430 2.253 11.815 1.00 98.56 113 PHE A CA 1
ATOM 801 C C . PHE A 1 113 ? 5.453 0.774 11.404 1.00 98.56 113 PHE A C 1
ATOM 803 O O . PHE A 1 113 ? 6.262 0.384 10.571 1.00 98.56 113 PHE A O 1
ATOM 810 N N . LEU A 1 114 ? 4.530 -0.048 11.918 1.00 98.75 114 LEU A N 1
ATOM 811 C CA . LEU A 1 114 ? 4.392 -1.453 11.510 1.00 98.75 114 LEU A CA 1
ATOM 812 C C . LEU A 1 114 ? 4.040 -1.582 10.026 1.00 98.75 114 LEU A C 1
ATOM 814 O O . LEU A 1 114 ? 4.525 -2.492 9.359 1.00 98.75 114 LEU A O 1
ATOM 818 N N . TYR A 1 115 ? 3.221 -0.667 9.503 1.00 98.44 115 TYR A N 1
ATOM 819 C CA . TYR A 1 115 ? 2.945 -0.605 8.074 1.00 98.44 115 TYR A CA 1
ATOM 820 C C . TYR A 1 115 ? 4.226 -0.277 7.290 1.00 98.44 115 TYR A C 1
ATOM 822 O O . TYR A 1 115 ? 4.559 -1.008 6.365 1.00 98.44 115 TYR A O 1
ATOM 830 N N . PHE A 1 116 ? 4.996 0.739 7.684 1.00 98.00 116 PHE A N 1
ATOM 831 C CA . PHE A 1 116 ? 6.292 1.021 7.056 1.00 98.00 116 PHE A CA 1
ATOM 832 C C . PHE A 1 116 ? 7.218 -0.204 7.027 1.00 98.00 116 PHE A C 1
ATOM 834 O O . PHE A 1 116 ? 7.738 -0.537 5.967 1.00 98.00 116 PHE A O 1
ATOM 841 N N . LEU A 1 117 ? 7.374 -0.906 8.152 1.00 98.38 117 LEU A N 1
ATOM 842 C CA . LEU A 1 117 ? 8.222 -2.099 8.220 1.00 98.38 117 LEU A CA 1
ATOM 843 C C . LEU A 1 117 ? 7.756 -3.214 7.271 1.00 98.38 117 LEU A C 1
ATOM 845 O O . LEU A 1 117 ? 8.578 -3.945 6.727 1.00 98.38 117 LEU A O 1
ATOM 849 N N . ALA A 1 118 ? 6.446 -3.337 7.054 1.00 98.00 118 ALA A N 1
ATOM 850 C CA . ALA A 1 118 ? 5.885 -4.288 6.100 1.00 98.00 118 ALA A CA 1
ATOM 851 C C . ALA A 1 118 ? 6.038 -3.851 4.632 1.00 98.00 118 ALA A C 1
ATOM 853 O O . ALA A 1 118 ? 5.787 -4.652 3.738 1.00 98.00 118 ALA A O 1
ATOM 854 N N . PHE A 1 119 ? 6.350 -2.583 4.362 1.00 95.75 119 PHE A N 1
ATOM 855 C CA . PHE A 1 119 ? 6.313 -1.998 3.022 1.00 95.75 119 PHE A CA 1
ATOM 856 C C . PHE A 1 119 ? 7.581 -2.324 2.205 1.00 95.75 119 PHE A C 1
ATOM 858 O O . PHE A 1 119 ? 8.631 -2.588 2.806 1.00 95.75 119 PHE A O 1
ATOM 865 N N . PRO A 1 120 ? 7.512 -2.275 0.852 1.00 94.06 120 PRO A N 1
ATOM 866 C CA . PRO A 1 120 ? 8.670 -2.457 -0.013 1.00 94.06 120 PRO A CA 1
ATOM 867 C C . PRO A 1 120 ? 9.907 -1.683 0.440 1.00 94.06 120 PRO A C 1
ATOM 869 O O . PRO A 1 120 ? 9.839 -0.479 0.697 1.00 94.06 120 PRO A O 1
ATOM 872 N N . GLY A 1 121 ? 11.031 -2.390 0.511 1.00 91.12 121 GLY A N 1
ATOM 873 C CA . GLY A 1 121 ? 12.329 -1.866 0.938 1.00 91.12 121 GLY A CA 1
ATOM 874 C C . GLY A 1 121 ? 12.765 -2.407 2.298 1.00 91.12 121 GLY A C 1
ATOM 875 O O . GLY A 1 121 ? 13.935 -2.739 2.456 1.00 91.12 121 GLY A O 1
ATOM 876 N N . ILE A 1 122 ? 11.834 -2.554 3.250 1.00 96.44 122 ILE A N 1
ATOM 877 C CA . ILE A 1 122 ? 12.094 -3.243 4.529 1.00 96.44 122 ILE A CA 1
ATOM 878 C C . ILE A 1 122 ? 11.582 -4.688 4.494 1.00 96.44 122 ILE A C 1
ATOM 880 O O . ILE A 1 122 ? 12.202 -5.573 5.078 1.00 96.44 122 ILE A O 1
ATOM 884 N N . ASP A 1 123 ? 10.480 -4.936 3.780 1.00 96.50 123 ASP A N 1
ATOM 885 C CA . ASP A 1 123 ? 9.984 -6.271 3.427 1.00 96.50 123 ASP A CA 1
ATOM 886 C C . ASP A 1 123 ? 9.654 -7.202 4.616 1.00 96.50 123 ASP A C 1
ATOM 888 O O . ASP A 1 123 ? 9.556 -8.421 4.448 1.00 96.50 123 ASP A O 1
ATOM 892 N N . LEU A 1 124 ? 9.364 -6.664 5.812 1.00 98.00 124 LEU A N 1
ATOM 893 C CA . LEU A 1 124 ? 8.813 -7.438 6.939 1.00 98.00 124 LEU A CA 1
ATOM 894 C C . LEU A 1 124 ? 7.309 -7.690 6.747 1.00 98.00 124 LEU A C 1
ATOM 896 O O . LEU A 1 124 ? 6.477 -7.390 7.607 1.00 98.00 124 LEU A O 1
ATOM 900 N N . TRP A 1 125 ? 6.959 -8.261 5.596 1.00 97.44 125 TRP A N 1
ATOM 901 C CA . TRP A 1 125 ? 5.597 -8.474 5.110 1.00 97.44 125 TRP A CA 1
ATOM 902 C C . TRP A 1 125 ? 4.646 -9.196 6.084 1.00 97.44 125 TRP A C 1
ATOM 904 O O . TRP A 1 125 ? 3.457 -8.869 6.049 1.00 97.44 125 TRP A O 1
ATOM 914 N N . PRO A 1 126 ? 5.066 -10.103 7.004 1.00 98.12 126 PRO A N 1
ATOM 915 C CA . PRO A 1 126 ? 4.129 -10.701 7.960 1.00 98.12 126 PRO A CA 1
ATOM 916 C C . PRO A 1 126 ? 3.476 -9.662 8.881 1.00 98.12 126 PRO A C 1
ATOM 918 O O . PRO A 1 126 ? 2.372 -9.880 9.385 1.00 98.12 126 PRO A O 1
ATOM 921 N N . LEU A 1 127 ? 4.116 -8.500 9.067 1.00 98.44 127 LEU A N 1
ATOM 922 C CA . LEU A 1 127 ? 3.535 -7.390 9.814 1.00 98.44 127 LEU A CA 1
ATOM 923 C C . LEU A 1 127 ? 2.275 -6.828 9.143 1.00 98.44 127 LEU A C 1
ATOM 925 O O . LEU A 1 127 ? 1.460 -6.222 9.833 1.00 98.44 127 LEU A O 1
ATOM 929 N N . ALA A 1 128 ? 2.034 -7.084 7.854 1.00 97.94 128 ALA A N 1
ATOM 930 C CA . ALA A 1 128 ? 0.792 -6.703 7.182 1.00 97.94 128 ALA A CA 1
ATOM 931 C C . ALA A 1 128 ? -0.458 -7.340 7.821 1.00 97.94 128 ALA A C 1
ATOM 933 O O . ALA A 1 128 ? -1.541 -6.761 7.797 1.00 97.94 128 ALA A O 1
ATOM 934 N N . PHE A 1 129 ? -0.338 -8.507 8.460 1.00 98.44 129 PHE A N 1
ATOM 935 C CA . PHE A 1 129 ? -1.483 -9.163 9.104 1.00 98.44 129 PHE A CA 1
ATOM 936 C C . PHE A 1 129 ? -1.846 -8.572 10.471 1.00 98.44 129 PHE A C 1
ATOM 938 O O . PHE A 1 129 ? -2.922 -8.862 10.997 1.00 98.44 129 PHE A O 1
ATOM 945 N N . VAL A 1 130 ? -0.957 -7.758 11.051 1.00 98.38 130 VAL A N 1
ATOM 946 C CA . VAL A 1 130 ? -1.102 -7.224 12.418 1.00 98.38 130 VAL A CA 1
ATOM 947 C C . VAL A 1 130 ? -0.919 -5.705 12.512 1.00 98.38 130 VAL A C 1
ATOM 949 O O . VAL A 1 130 ? -1.285 -5.101 13.519 1.00 98.38 130 VAL A O 1
ATOM 952 N N . GLY A 1 131 ? -0.377 -5.066 11.474 1.00 97.88 131 GLY A N 1
ATOM 953 C CA . GLY A 1 131 ? 0.056 -3.671 11.483 1.00 97.88 131 GLY A CA 1
ATOM 954 C C . GLY A 1 131 ? -1.074 -2.647 11.550 1.00 97.88 131 GLY A C 1
ATOM 955 O O . GLY A 1 131 ? -0.864 -1.553 12.062 1.00 97.88 131 GLY A O 1
ATOM 956 N N . LEU A 1 132 ? -2.287 -2.980 11.104 1.00 98.69 132 LEU A N 1
ATOM 957 C CA . LEU A 1 132 ? -3.473 -2.115 11.201 1.00 98.69 132 LEU A CA 1
ATOM 958 C C . LEU A 1 132 ? -4.300 -2.361 12.469 1.00 98.69 132 LEU A C 1
ATOM 960 O O . LEU A 1 132 ? -5.095 -1.498 12.849 1.00 98.69 132 LEU A O 1
ATOM 964 N N . ALA A 1 133 ? -4.106 -3.487 13.163 1.00 98.62 133 ALA A N 1
ATOM 965 C CA . ALA A 1 133 ? -4.835 -3.796 14.392 1.00 98.62 133 ALA A CA 1
ATOM 966 C C . ALA A 1 133 ? -4.702 -2.690 15.466 1.00 98.62 133 ALA A C 1
ATOM 968 O O . ALA A 1 133 ? -5.735 -2.290 16.014 1.00 98.62 133 ALA A O 1
ATOM 969 N N . PRO A 1 134 ? -3.510 -2.102 15.731 1.00 98.75 134 PRO A N 1
ATOM 970 C CA . PRO A 1 134 ? -3.383 -0.993 16.677 1.00 98.75 134 PRO A CA 1
ATOM 971 C C . PRO A 1 134 ? -4.235 0.226 16.299 1.00 98.75 134 PRO A C 1
ATOM 973 O O . PRO A 1 134 ? -4.839 0.839 17.179 1.00 98.75 134 PRO A O 1
ATOM 976 N N . LEU A 1 135 ? -4.353 0.556 15.007 1.00 98.75 135 LEU A N 1
ATOM 977 C CA . LEU A 1 135 ? -5.184 1.669 14.542 1.00 98.75 135 LEU A CA 1
ATOM 978 C C . LEU A 1 135 ? -6.681 1.371 14.696 1.00 98.75 135 LEU A C 1
ATOM 980 O O . LEU A 1 135 ? -7.423 2.237 15.166 1.00 98.75 135 LEU A O 1
ATOM 984 N N . ILE A 1 136 ? -7.124 0.152 14.362 1.00 98.38 136 ILE A N 1
ATOM 985 C CA . ILE A 1 136 ? -8.514 -0.285 14.587 1.00 98.38 136 ILE A CA 1
ATOM 986 C C . ILE A 1 136 ? -8.869 -0.124 16.073 1.00 98.38 136 ILE A C 1
ATOM 988 O O . ILE A 1 136 ? -9.899 0.463 16.414 1.00 98.38 136 ILE A O 1
ATOM 992 N N . ILE A 1 137 ? -7.977 -0.572 16.962 1.00 98.19 137 ILE A N 1
ATOM 993 C CA . ILE A 1 137 ? -8.146 -0.463 18.414 1.00 98.19 137 ILE A CA 1
ATOM 994 C C . ILE A 1 137 ? -8.164 1.005 18.863 1.00 98.19 137 ILE A C 1
ATOM 996 O O . ILE A 1 137 ? -9.035 1.398 19.640 1.00 98.19 137 ILE A O 1
ATOM 1000 N N . ALA A 1 138 ? -7.254 1.839 18.353 1.00 98.25 138 ALA A N 1
ATOM 1001 C CA . ALA A 1 138 ? -7.161 3.256 18.705 1.00 98.25 138 ALA A CA 1
ATOM 1002 C C . ALA A 1 138 ? -8.435 4.046 18.366 1.00 98.25 138 ALA A C 1
ATOM 1004 O O . ALA A 1 138 ? -8.820 4.954 19.111 1.00 98.25 138 ALA A O 1
ATOM 1005 N N . MET A 1 139 ? -9.094 3.704 17.253 1.00 97.75 139 MET A N 1
ATOM 1006 C CA . MET A 1 139 ? -10.301 4.382 16.766 1.00 97.75 139 MET A CA 1
ATOM 1007 C C . MET A 1 139 ? -11.594 3.932 17.454 1.00 97.75 139 MET A C 1
ATOM 1009 O O . MET A 1 139 ? -12.652 4.523 17.217 1.00 97.75 139 MET A O 1
ATOM 1013 N N . ARG A 1 140 ? -11.531 2.923 18.326 1.00 94.25 140 ARG A N 1
ATOM 1014 C CA . ARG A 1 140 ? -12.674 2.407 19.085 1.00 94.25 140 ARG A CA 1
ATOM 1015 C C . ARG A 1 140 ? -13.431 3.528 19.808 1.00 94.25 140 ARG A C 1
ATOM 1017 O O . ARG A 1 140 ? -12.875 4.204 20.673 1.00 94.25 140 ARG A O 1
ATOM 1024 N N . ASN A 1 141 ? -14.709 3.692 19.455 1.00 93.69 141 ASN A N 1
ATOM 1025 C CA . ASN A 1 141 ? -15.654 4.663 20.028 1.00 93.69 141 ASN A CA 1
ATOM 1026 C C . ASN A 1 141 ? -15.163 6.120 20.041 1.00 93.69 141 ASN A C 1
ATOM 1028 O O . ASN A 1 141 ? -15.646 6.937 20.823 1.00 93.69 141 ASN A O 1
ATOM 1032 N N . GLN A 1 142 ? -14.208 6.466 19.175 1.00 95.94 142 GLN A N 1
ATOM 1033 C CA . GLN A 1 142 ? -13.710 7.832 19.075 1.00 95.94 142 GLN A CA 1
ATOM 1034 C C . GLN A 1 142 ? -14.713 8.727 18.334 1.00 95.94 142 GLN A C 1
ATOM 1036 O O . GLN A 1 142 ? -15.333 8.285 17.363 1.00 95.94 142 GLN A O 1
ATOM 1041 N N . PRO A 1 143 ? -14.834 10.018 18.701 1.00 96.31 143 PRO A N 1
ATOM 1042 C CA . PRO A 1 143 ? -15.590 10.963 17.890 1.00 96.31 143 PRO A CA 1
ATOM 1043 C C . PRO A 1 143 ? -14.959 11.077 16.497 1.00 96.31 143 PRO A C 1
ATOM 1045 O O . PRO A 1 143 ? -13.737 10.996 16.352 1.00 96.31 143 PRO A O 1
ATOM 1048 N N . THR A 1 144 ? -15.771 11.337 15.467 1.00 97.88 144 THR A N 1
ATOM 1049 C CA . THR A 1 144 ? -15.339 11.318 14.055 1.00 97.88 144 THR A CA 1
ATOM 1050 C C . THR A 1 144 ? -14.074 12.139 13.786 1.00 97.88 144 THR A C 1
ATOM 1052 O O . THR A 1 144 ? -13.176 11.685 13.083 1.00 97.88 144 THR A O 1
ATOM 1055 N N . ARG A 1 145 ? -13.958 13.331 14.388 1.00 97.94 145 ARG A N 1
ATOM 1056 C CA . ARG A 1 145 ? -12.765 14.188 14.251 1.00 97.94 145 ARG A CA 1
ATOM 1057 C C . ARG A 1 145 ? -11.499 13.539 14.809 1.00 97.94 145 ARG A C 1
ATOM 1059 O O . ARG A 1 145 ? -10.422 13.706 14.249 1.00 97.94 145 ARG A O 1
ATOM 1066 N N . ARG A 1 146 ? -11.620 12.796 15.908 1.00 98.06 146 ARG A N 1
ATOM 1067 C CA . ARG A 1 146 ? -10.491 12.107 16.532 1.00 98.06 146 ARG A CA 1
ATOM 1068 C C . ARG A 1 146 ? -10.121 10.841 15.772 1.00 98.06 146 ARG A C 1
ATOM 1070 O O . ARG A 1 146 ? -8.937 10.604 15.595 1.00 98.06 146 ARG A O 1
ATOM 1077 N N . ALA A 1 147 ? -11.099 10.095 15.260 1.00 98.50 147 ALA A N 1
ATOM 1078 C CA . ALA A 1 147 ? -10.841 8.975 14.353 1.00 98.50 147 ALA A CA 1
ATOM 1079 C C . ALA A 1 147 ? -10.093 9.436 13.087 1.00 98.50 147 ALA A C 1
ATOM 1081 O O . ALA A 1 147 ? -9.087 8.836 12.722 1.00 98.50 147 ALA A O 1
ATOM 1082 N N . MET A 1 148 ? -10.502 10.566 12.492 1.00 98.81 148 MET A N 1
ATOM 1083 C CA . MET A 1 148 ? -9.765 11.213 11.399 1.00 98.81 148 MET A CA 1
ATOM 1084 C C . MET A 1 148 ? -8.328 11.570 11.804 1.00 98.81 148 MET A C 1
ATOM 1086 O O . MET A 1 148 ? -7.395 11.253 11.076 1.00 98.81 148 MET A O 1
ATOM 1090 N N . GLY A 1 149 ? -8.130 12.194 12.969 1.00 98.81 149 GLY A N 1
ATOM 1091 C CA . GLY A 1 149 ? -6.793 12.554 13.456 1.00 98.81 149 GLY A CA 1
ATOM 1092 C C . GLY A 1 149 ? -5.892 11.350 13.757 1.00 98.81 149 GLY A C 1
ATOM 1093 O O . GLY A 1 149 ? -4.691 11.418 13.520 1.00 98.81 149 GLY A O 1
ATOM 1094 N N . LEU A 1 150 ? -6.453 10.244 14.253 1.00 98.88 150 LEU A N 1
ATOM 1095 C CA . LEU A 1 150 ? -5.727 8.989 14.478 1.00 98.88 150 LEU A CA 1
ATOM 1096 C C . LEU A 1 150 ? -5.325 8.340 13.155 1.00 98.88 150 LEU A C 1
ATOM 1098 O O . LEU A 1 150 ? -4.170 7.961 12.990 1.00 98.88 150 LEU A O 1
ATOM 1102 N N . GLY A 1 151 ? -6.255 8.272 12.200 1.00 98.81 151 GLY A N 1
ATOM 1103 C CA . GLY A 1 151 ? -5.956 7.793 10.857 1.00 98.81 151 GLY A CA 1
ATOM 1104 C C . GLY A 1 151 ? -4.883 8.643 10.176 1.00 98.81 151 GLY A C 1
ATOM 1105 O O . GLY A 1 151 ? -3.919 8.102 9.645 1.00 98.81 151 GLY A O 1
ATOM 1106 N N . TRP A 1 152 ? -4.991 9.971 10.268 1.00 98.88 152 TRP A N 1
ATOM 1107 C CA . TRP A 1 152 ? -3.992 10.887 9.719 1.00 98.88 152 TRP A CA 1
ATOM 1108 C C . TRP A 1 152 ? -2.624 10.673 10.363 1.00 98.88 152 TRP A C 1
ATOM 1110 O O . TRP A 1 152 ? -1.640 10.597 9.645 1.00 98.88 152 TRP A O 1
ATOM 1120 N N . MET A 1 153 ? -2.558 10.503 11.689 1.00 98.88 153 MET A N 1
ATOM 1121 C CA . MET A 1 153 ? -1.297 10.232 12.383 1.00 98.88 153 MET A CA 1
ATOM 1122 C C . MET A 1 153 ? -0.659 8.920 11.912 1.00 98.88 153 MET A C 1
ATOM 1124 O O . MET A 1 153 ? 0.524 8.905 11.600 1.00 98.88 153 MET A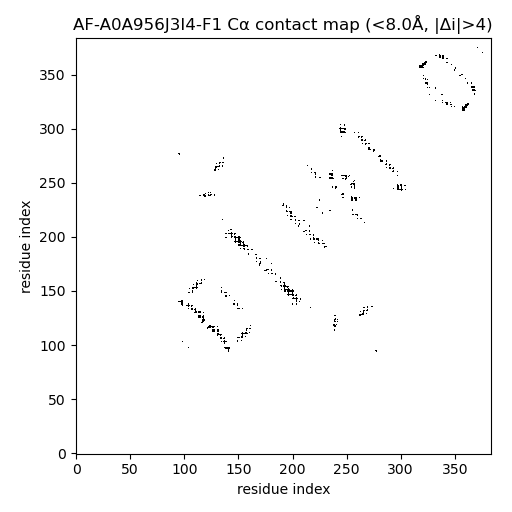 O 1
ATOM 1128 N N . ALA A 1 154 ? -1.437 7.839 11.791 1.00 98.88 154 ALA A N 1
ATOM 1129 C CA . ALA A 1 154 ? -0.932 6.565 11.280 1.00 98.88 154 ALA A CA 1
ATOM 1130 C C . ALA A 1 154 ? -0.415 6.688 9.836 1.00 98.88 154 ALA A C 1
ATOM 1132 O O . ALA A 1 154 ? 0.687 6.237 9.527 1.00 98.88 154 ALA A O 1
ATOM 1133 N N . GLY A 1 155 ? -1.179 7.348 8.958 1.00 98.50 155 GLY A N 1
ATOM 1134 C CA . GLY A 1 155 ? -0.774 7.593 7.573 1.00 98.50 155 GLY A CA 1
ATOM 1135 C C . GLY A 1 155 ? 0.444 8.513 7.459 1.00 98.50 155 GLY A C 1
ATOM 1136 O O . GLY A 1 155 ? 1.328 8.263 6.645 1.00 98.50 155 GLY A O 1
ATOM 1137 N N . PHE A 1 156 ? 0.523 9.552 8.291 1.00 98.69 156 PHE A N 1
ATOM 1138 C CA . PHE A 1 156 ? 1.661 10.463 8.356 1.00 98.69 156 PHE A CA 1
ATOM 1139 C C . PHE A 1 156 ? 2.919 9.743 8.833 1.00 98.69 156 PHE A C 1
ATOM 1141 O O . PHE A 1 156 ? 3.957 9.883 8.205 1.00 98.69 156 PHE A O 1
ATOM 1148 N N . THR A 1 157 ? 2.835 8.923 9.887 1.00 98.69 157 THR A N 1
ATOM 1149 C CA . THR A 1 157 ? 3.970 8.112 10.349 1.00 98.69 157 THR A CA 1
ATOM 1150 C C . THR A 1 157 ? 4.441 7.147 9.265 1.00 98.69 157 THR A C 1
ATOM 1152 O O . THR A 1 157 ? 5.639 7.106 8.986 1.00 98.69 157 THR A O 1
ATOM 1155 N N . MET A 1 158 ? 3.522 6.410 8.629 1.00 97.75 158 MET A N 1
ATOM 1156 C CA . MET A 1 158 ? 3.861 5.477 7.547 1.00 97.75 158 MET A CA 1
ATOM 1157 C C . MET A 1 158 ? 4.540 6.195 6.383 1.00 97.75 158 MET A C 1
ATOM 1159 O O . MET A 1 158 ? 5.579 5.750 5.914 1.00 97.75 158 MET A O 1
ATOM 1163 N N . THR A 1 159 ? 3.982 7.318 5.930 1.00 97.25 159 THR A N 1
ATOM 1164 C CA . THR A 1 159 ? 4.538 8.043 4.782 1.00 97.25 159 THR A CA 1
ATOM 1165 C C . THR A 1 159 ? 5.851 8.715 5.147 1.00 97.25 159 THR A C 1
ATOM 1167 O O . THR A 1 159 ? 6.804 8.583 4.401 1.00 97.25 159 THR A O 1
ATOM 1170 N N . MET A 1 160 ? 5.979 9.318 6.327 1.00 97.50 160 MET A N 1
ATOM 1171 C CA . MET A 1 160 ? 7.249 9.891 6.781 1.00 97.50 160 MET A CA 1
ATOM 1172 C C . MET A 1 160 ? 8.394 8.889 6.814 1.00 97.50 160 MET A C 1
ATOM 1174 O O . MET A 1 160 ? 9.507 9.202 6.404 1.00 97.50 160 MET A O 1
ATOM 1178 N N . THR A 1 161 ? 8.120 7.692 7.323 1.00 96.38 161 THR A N 1
ATOM 1179 C CA . THR A 1 161 ? 9.141 6.652 7.466 1.00 96.38 161 THR A CA 1
ATOM 1180 C C . THR A 1 161 ? 9.357 5.885 6.170 1.00 96.38 161 THR A C 1
ATOM 1182 O O . THR A 1 161 ? 10.498 5.620 5.831 1.00 96.38 161 THR A O 1
ATOM 1185 N N . GLY A 1 162 ? 8.307 5.595 5.399 1.00 94.25 162 GLY A N 1
ATOM 1186 C CA . GLY A 1 162 ? 8.397 4.854 4.138 1.00 94.25 162 GLY A CA 1
ATOM 1187 C C . GLY A 1 162 ? 8.842 5.682 2.939 1.00 94.25 162 GLY A C 1
ATOM 1188 O O . GLY A 1 162 ? 9.416 5.144 1.998 1.00 94.25 162 GLY A O 1
ATOM 1189 N N . PHE A 1 163 ? 8.603 6.993 2.949 1.00 94.75 163 PHE A N 1
ATOM 1190 C CA . PHE A 1 163 ? 9.005 7.907 1.878 1.00 94.75 163 PHE A CA 1
ATOM 1191 C C . PHE A 1 163 ? 10.301 8.639 2.251 1.00 94.75 163 PHE A C 1
ATOM 1193 O O . PHE A 1 163 ? 10.554 9.739 1.771 1.00 94.75 163 PHE A O 1
ATOM 1200 N N . TYR A 1 164 ? 11.149 8.039 3.096 1.00 92.19 164 TYR A N 1
ATOM 1201 C CA . TYR A 1 164 ? 12.424 8.629 3.519 1.00 92.19 164 TYR A CA 1
ATOM 1202 C C . TYR A 1 164 ? 13.303 9.054 2.332 1.00 92.19 164 TYR A C 1
ATOM 1204 O O . TYR A 1 164 ? 13.951 10.093 2.390 1.00 92.19 164 TYR A O 1
ATOM 1212 N N . TRP A 1 165 ? 13.250 8.310 1.221 1.00 93.06 165 TRP A N 1
ATOM 1213 C CA . TRP A 1 165 ? 13.979 8.588 -0.021 1.00 93.06 165 TRP A CA 1
ATOM 1214 C C . TRP A 1 165 ? 13.610 9.931 -0.680 1.00 93.06 165 TRP A C 1
ATOM 1216 O O . TRP A 1 165 ? 14.387 10.459 -1.479 1.00 93.06 165 TRP A O 1
ATOM 1226 N N . LEU A 1 166 ? 12.461 10.532 -0.339 1.00 94.00 166 LEU A N 1
ATOM 1227 C CA . LEU A 1 166 ? 12.085 11.855 -0.848 1.00 94.00 166 LEU A CA 1
ATOM 1228 C C . LEU A 1 166 ? 13.057 12.939 -0.417 1.00 94.00 166 LEU A C 1
ATOM 1230 O O . LEU A 1 166 ? 13.198 13.926 -1.133 1.00 94.00 166 LEU A O 1
ATOM 1234 N N . ILE A 1 167 ? 13.701 12.796 0.742 1.00 94.56 167 ILE A N 1
ATOM 1235 C CA . ILE A 1 167 ? 14.600 13.837 1.230 1.00 94.56 167 ILE A CA 1
ATOM 1236 C C . ILE A 1 167 ? 15.784 14.028 0.279 1.00 94.56 167 ILE A C 1
ATOM 1238 O O . ILE A 1 167 ? 16.131 15.164 -0.043 1.00 94.56 167 ILE A O 1
ATOM 1242 N N . ASP A 1 168 ? 16.354 12.929 -0.214 1.00 93.12 168 ASP A N 1
ATOM 1243 C CA . ASP A 1 168 ? 17.501 12.955 -1.117 1.00 93.12 168 ASP A CA 1
ATOM 1244 C C . ASP A 1 168 ? 17.068 13.387 -2.512 1.00 93.12 168 ASP A C 1
ATOM 1246 O O . ASP A 1 168 ? 17.698 14.262 -3.099 1.00 93.12 168 ASP A O 1
ATOM 1250 N N . MET A 1 169 ? 15.916 12.899 -2.988 1.00 93.25 169 MET A N 1
ATOM 1251 C CA . MET A 1 169 ? 15.307 13.378 -4.231 1.00 93.25 169 MET A CA 1
ATOM 1252 C C . MET A 1 169 ? 15.116 14.904 -4.207 1.00 93.25 169 MET A C 1
ATOM 1254 O O . MET A 1 169 ? 15.568 15.604 -5.116 1.00 93.25 169 MET A O 1
ATOM 1258 N N . LEU A 1 170 ? 14.509 15.447 -3.149 1.00 95.12 170 LEU A N 1
ATOM 1259 C CA . LEU A 1 170 ? 14.274 16.883 -3.022 1.00 95.12 170 LEU A CA 1
ATOM 1260 C C . LEU A 1 170 ? 15.588 17.663 -2.998 1.00 95.12 170 LEU A C 1
ATOM 1262 O O . LEU A 1 170 ? 15.695 18.662 -3.706 1.00 95.12 170 LEU A O 1
ATOM 1266 N N . LYS A 1 171 ? 16.599 17.211 -2.250 1.00 94.50 171 LYS A N 1
ATOM 1267 C CA . LYS A 1 171 ? 17.922 17.855 -2.235 1.00 94.50 171 LYS A CA 1
ATOM 1268 C C . LYS A 1 171 ? 18.554 17.873 -3.626 1.00 94.50 171 LYS A C 1
ATOM 1270 O O . LYS A 1 171 ? 18.954 18.936 -4.091 1.00 94.50 171 LYS A O 1
ATOM 1275 N N . THR A 1 172 ? 18.587 16.727 -4.308 1.00 90.56 172 THR A N 1
ATOM 1276 C CA . THR A 1 172 ? 19.214 16.591 -5.629 1.00 90.56 172 THR A CA 1
ATOM 1277 C C . THR A 1 172 ? 18.541 17.461 -6.688 1.00 90.56 172 THR A C 1
ATOM 1279 O O . THR A 1 172 ? 19.234 18.054 -7.509 1.00 90.56 172 THR A O 1
ATOM 1282 N N . PHE A 1 173 ? 17.207 17.560 -6.692 1.00 88.81 173 PHE A N 1
ATOM 1283 C CA . PHE A 1 173 ? 16.486 18.246 -7.772 1.00 88.81 173 PHE A CA 1
ATOM 1284 C C . PHE A 1 173 ? 16.106 19.699 -7.483 1.00 88.81 173 PHE A C 1
ATOM 1286 O O . PHE A 1 173 ? 15.890 20.448 -8.433 1.00 88.81 173 PHE A O 1
ATOM 1293 N N . SER A 1 174 ? 16.011 20.111 -6.217 1.00 91.12 174 SER A N 1
ATOM 1294 C CA . SER A 1 174 ? 15.680 21.501 -5.863 1.00 91.12 174 SER A CA 1
ATOM 1295 C C . SER A 1 174 ? 16.896 22.361 -5.524 1.00 91.12 174 SER A C 1
ATOM 1297 O O . SER A 1 174 ? 16.805 23.583 -5.604 1.00 91.12 174 SER A O 1
ATOM 1299 N N . GLY A 1 175 ? 18.015 21.749 -5.113 1.00 89.38 175 GLY A N 1
ATOM 1300 C CA . GLY A 1 175 ? 19.178 22.466 -4.580 1.00 89.38 175 GLY A CA 1
ATOM 1301 C C . GLY A 1 175 ? 18.959 23.077 -3.188 1.00 89.38 175 GLY A C 1
ATOM 1302 O O . GLY A 1 175 ? 19.826 23.791 -2.690 1.00 89.38 175 GLY A O 1
ATOM 1303 N N . PHE A 1 176 ? 17.816 22.823 -2.539 1.00 95.56 176 PHE A N 1
ATOM 1304 C CA . PHE A 1 176 ? 17.534 23.347 -1.206 1.00 95.56 176 PHE A CA 1
ATOM 1305 C C . PHE A 1 176 ? 18.258 22.583 -0.092 1.00 95.56 176 PHE A C 1
ATOM 1307 O O . PHE A 1 176 ? 18.518 21.382 -0.174 1.00 95.56 176 PHE A O 1
ATOM 1314 N N . GLY A 1 177 ? 18.523 23.293 1.009 1.00 96.38 177 GLY A N 1
ATOM 1315 C CA . GLY A 1 177 ? 19.075 22.705 2.226 1.00 96.38 177 GLY A CA 1
ATOM 1316 C C . GLY A 1 177 ? 18.094 21.768 2.944 1.00 96.38 177 GLY A C 1
ATOM 1317 O O . GLY A 1 177 ? 16.872 21.881 2.820 1.00 96.38 177 GLY A O 1
ATOM 1318 N N . THR A 1 178 ? 18.641 20.874 3.773 1.00 96.69 178 THR A N 1
ATOM 1319 C CA . THR A 1 178 ? 17.894 19.831 4.501 1.00 96.69 178 THR A CA 1
ATOM 1320 C C . THR A 1 178 ? 16.639 20.325 5.240 1.00 96.69 178 THR A C 1
ATOM 1322 O O . THR A 1 178 ? 15.614 19.655 5.116 1.00 96.69 178 THR A O 1
ATOM 1325 N N . PRO A 1 179 ? 16.638 21.465 5.969 1.00 97.25 179 PRO A N 1
ATOM 1326 C CA . PRO A 1 179 ? 15.446 21.906 6.701 1.00 97.25 179 PRO A CA 1
ATOM 1327 C C . PRO A 1 179 ? 14.245 22.192 5.792 1.00 97.25 179 PRO A C 1
ATOM 1329 O O . PRO A 1 179 ? 13.114 21.837 6.123 1.00 97.25 179 PRO A O 1
ATOM 1332 N N . LEU A 1 180 ? 14.489 22.794 4.625 1.00 96.94 180 LEU A N 1
ATOM 1333 C CA . LEU A 1 180 ? 13.430 23.128 3.678 1.00 96.94 180 LEU A CA 1
ATOM 1334 C C . LEU A 1 180 ? 12.917 21.870 2.960 1.00 96.94 180 LEU A C 1
ATOM 1336 O O . LEU A 1 180 ? 11.708 21.698 2.808 1.00 96.94 180 LEU A O 1
ATOM 1340 N N . CYS A 1 181 ? 13.810 20.936 2.620 1.00 97.56 181 CYS A N 1
ATOM 1341 C CA . CYS A 1 181 ? 13.420 19.627 2.089 1.00 97.56 181 CYS A CA 1
ATOM 1342 C C . CYS A 1 181 ? 12.577 18.823 3.092 1.00 97.56 181 CYS A C 1
ATOM 1344 O O . CYS A 1 181 ? 11.567 18.240 2.703 1.00 97.56 181 CYS A O 1
ATOM 1346 N N . LEU A 1 182 ? 12.929 18.838 4.384 1.00 97.06 182 LEU A N 1
ATOM 1347 C CA . LEU A 1 182 ? 12.129 18.209 5.442 1.00 97.06 182 LEU A CA 1
ATOM 1348 C C . LEU A 1 182 ? 10.740 18.846 5.572 1.00 97.06 182 LEU A C 1
ATOM 1350 O O . LEU A 1 182 ? 9.753 18.131 5.754 1.00 97.06 182 LEU A O 1
ATOM 1354 N N . LEU A 1 183 ? 10.636 20.172 5.445 1.00 97.31 183 LEU A N 1
ATOM 1355 C CA . LEU A 1 183 ? 9.347 20.865 5.441 1.00 97.31 183 LEU A CA 1
ATOM 1356 C C . LEU A 1 183 ? 8.476 20.420 4.257 1.00 97.31 183 LEU A C 1
ATOM 1358 O O . LEU A 1 183 ? 7.315 20.060 4.454 1.00 97.31 183 LEU A O 1
ATOM 1362 N N . PHE A 1 184 ? 9.025 20.390 3.040 1.00 96.56 184 PHE A N 1
ATOM 1363 C CA . PHE A 1 184 ? 8.283 19.951 1.852 1.00 96.56 184 PHE A CA 1
ATOM 1364 C C . PHE A 1 184 ? 7.886 18.479 1.919 1.00 96.56 184 PHE A C 1
ATOM 1366 O O . PHE A 1 184 ? 6.730 18.145 1.650 1.00 96.56 184 PHE A O 1
ATOM 1373 N N . MET A 1 185 ? 8.797 17.613 2.365 1.00 96.94 185 MET A N 1
ATOM 1374 C CA . MET A 1 185 ? 8.494 16.214 2.651 1.00 96.94 185 MET A CA 1
ATOM 1375 C C . MET A 1 185 ? 7.362 16.102 3.680 1.00 96.94 185 MET A C 1
ATOM 1377 O O . MET A 1 185 ? 6.460 15.288 3.498 1.00 96.94 185 MET A O 1
ATOM 1381 N N . SER A 1 186 ? 7.343 16.954 4.710 1.00 97.81 186 SER A N 1
ATOM 1382 C CA . SER A 1 186 ? 6.278 16.976 5.721 1.00 97.81 186 SER A CA 1
ATOM 1383 C C . SER A 1 186 ? 4.922 17.372 5.187 1.00 97.81 186 SER A C 1
ATOM 1385 O O . SER A 1 186 ? 3.928 16.726 5.516 1.00 97.81 186 SER A O 1
ATOM 1387 N N . ILE A 1 187 ? 4.873 18.388 4.333 1.00 97.50 187 ILE A N 1
ATOM 1388 C CA . ILE A 1 187 ? 3.633 18.804 3.681 1.00 97.50 187 ILE A CA 1
ATOM 1389 C C . ILE A 1 187 ? 3.100 17.666 2.805 1.00 97.50 187 ILE A C 1
ATOM 1391 O O . ILE A 1 187 ? 1.925 17.305 2.900 1.00 97.50 187 ILE A O 1
ATOM 1395 N N . LEU A 1 188 ? 3.970 17.049 2.005 1.00 97.12 188 LEU A N 1
ATOM 1396 C CA . LEU A 1 188 ? 3.578 15.959 1.123 1.00 97.12 188 LEU A CA 1
ATOM 1397 C C . LEU A 1 188 ? 3.147 14.704 1.896 1.00 97.12 188 LEU A C 1
ATOM 1399 O O . LEU A 1 188 ? 2.097 14.140 1.597 1.00 97.12 188 LEU A O 1
ATOM 1403 N N . CYS A 1 189 ? 3.913 14.271 2.897 1.00 97.81 189 CYS A N 1
ATOM 1404 C CA . CYS A 1 189 ? 3.553 13.126 3.738 1.00 97.81 189 CYS A CA 1
ATOM 1405 C C . CYS A 1 189 ? 2.274 13.411 4.536 1.00 97.81 189 CYS A C 1
ATOM 1407 O O . CYS A 1 189 ? 1.436 12.531 4.701 1.00 97.81 189 CYS A O 1
ATOM 1409 N N . GLY A 1 190 ? 2.056 14.661 4.958 1.00 98.12 190 GLY A N 1
ATOM 1410 C CA . GLY A 1 190 ? 0.798 15.105 5.560 1.00 98.12 190 GLY A CA 1
ATOM 1411 C C . GLY A 1 190 ? -0.396 14.943 4.620 1.00 98.12 190 GLY A C 1
ATOM 1412 O O . GLY A 1 190 ? -1.451 14.471 5.048 1.00 98.12 190 GLY A O 1
ATOM 1413 N N . TYR A 1 191 ? -0.230 15.278 3.339 1.00 98.19 191 TYR A N 1
ATOM 1414 C CA . TYR A 1 191 ? -1.253 15.066 2.316 1.00 98.19 191 TYR A CA 1
ATOM 1415 C C . TYR A 1 191 ? -1.484 13.576 2.028 1.00 98.19 191 TYR A C 1
ATOM 1417 O O . TYR A 1 191 ? -2.619 13.109 2.094 1.00 98.19 191 TYR A O 1
ATOM 1425 N N . GLN A 1 192 ? -0.416 12.810 1.792 1.00 97.62 192 GLN A N 1
ATOM 1426 C CA . GLN A 1 192 ? -0.478 11.371 1.504 1.00 97.62 192 GLN A CA 1
ATOM 1427 C C . GLN A 1 192 ? -1.078 10.582 2.684 1.00 97.62 192 GLN A C 1
ATOM 1429 O O . GLN A 1 192 ? -1.954 9.734 2.500 1.00 97.62 192 GLN A O 1
ATOM 1434 N N . GLY A 1 193 ? -0.679 10.909 3.918 1.00 97.88 193 GLY A N 1
ATOM 1435 C CA . GLY A 1 193 ? -1.262 10.378 5.154 1.00 97.88 193 GLY A CA 1
ATOM 1436 C C . GLY A 1 193 ? -2.730 10.772 5.353 1.00 97.88 193 GLY A C 1
ATOM 1437 O O . GLY A 1 193 ? -3.483 10.073 6.039 1.00 97.88 193 GLY A O 1
ATOM 1438 N N . GLY A 1 194 ? -3.174 11.832 4.669 1.00 98.38 194 GLY A N 1
ATOM 1439 C CA . GLY A 1 194 ? -4.568 12.241 4.538 1.00 98.38 194 GLY A CA 1
ATOM 1440 C C . GLY A 1 194 ? -5.498 11.124 4.077 1.00 98.38 194 GLY A C 1
ATOM 1441 O O . GLY A 1 194 ? -6.637 11.094 4.537 1.00 98.38 194 GLY A O 1
ATOM 1442 N N . ARG A 1 195 ? -5.019 10.148 3.294 1.00 98.56 195 ARG A N 1
ATOM 1443 C CA . ARG A 1 195 ? -5.808 8.969 2.904 1.00 98.56 195 ARG A CA 1
ATOM 1444 C C . ARG A 1 195 ? -6.302 8.167 4.103 1.00 98.56 195 ARG A C 1
ATOM 1446 O O . ARG A 1 195 ? -7.492 7.876 4.213 1.00 98.56 195 ARG A O 1
ATOM 1453 N N . ILE A 1 196 ? -5.403 7.849 5.032 1.00 98.69 196 ILE A N 1
ATOM 1454 C CA . ILE A 1 196 ? -5.753 7.090 6.240 1.00 98.69 196 ILE A CA 1
ATOM 1455 C C . ILE A 1 196 ? -6.552 7.981 7.207 1.00 98.69 196 ILE A C 1
ATOM 1457 O O . ILE A 1 196 ? -7.443 7.506 7.910 1.00 98.69 196 ILE A O 1
ATOM 1461 N N . GLY A 1 197 ? -6.330 9.300 7.183 1.00 98.69 197 GLY A N 1
ATOM 1462 C CA . GLY A 1 197 ? -7.209 10.264 7.851 1.00 98.69 197 GLY A CA 1
ATOM 1463 C C . GLY A 1 197 ? -8.641 10.253 7.306 1.00 98.69 197 GLY A C 1
ATOM 1464 O O . GLY A 1 197 ? -9.597 10.223 8.081 1.00 98.69 197 GLY A O 1
ATOM 1465 N N . PHE A 1 198 ? -8.808 10.211 5.984 1.00 98.81 198 PHE A N 1
ATOM 1466 C CA . PHE A 1 198 ? -10.103 10.108 5.314 1.00 98.81 198 PHE A CA 1
ATOM 1467 C C . PHE A 1 198 ? -10.796 8.777 5.624 1.00 98.81 198 PHE A C 1
ATOM 1469 O O . PHE A 1 198 ? -11.982 8.775 5.957 1.00 98.81 198 PHE A O 1
ATOM 1476 N N . MET A 1 199 ? -10.051 7.667 5.647 1.00 98.75 199 MET A N 1
ATOM 1477 C CA . MET A 1 199 ? -10.534 6.383 6.167 1.00 98.75 199 MET A CA 1
ATOM 1478 C C . MET A 1 199 ? -11.053 6.524 7.608 1.00 98.75 199 MET A C 1
ATOM 1480 O O . MET A 1 199 ? -12.179 6.124 7.903 1.00 98.75 199 MET A O 1
ATOM 1484 N N . GLY A 1 200 ? -10.272 7.138 8.503 1.00 98.75 200 GLY A N 1
ATOM 1485 C CA . GLY A 1 200 ? -10.673 7.379 9.892 1.00 98.75 200 GLY A CA 1
ATOM 1486 C C . GLY A 1 200 ? -11.925 8.256 10.012 1.00 98.75 200 GLY A C 1
ATOM 1487 O O . GLY A 1 200 ? -12.787 8.005 10.856 1.00 98.75 200 GLY A O 1
ATOM 1488 N N . TRP A 1 201 ? -12.078 9.251 9.133 1.00 98.81 201 TRP A N 1
ATOM 1489 C CA . TRP A 1 201 ? -13.285 10.073 9.042 1.00 98.81 201 TRP A CA 1
ATOM 1490 C C . TRP A 1 201 ? -14.507 9.261 8.593 1.00 98.81 201 TRP A C 1
ATOM 1492 O O . TRP A 1 201 ? -15.546 9.327 9.253 1.00 98.81 201 TRP A O 1
ATOM 1502 N N . LEU A 1 202 ? -14.393 8.469 7.519 1.00 98.69 202 LEU A N 1
ATOM 1503 C CA . LEU A 1 202 ? -15.463 7.585 7.038 1.00 98.69 202 LEU A CA 1
ATOM 1504 C C . LEU A 1 202 ? -15.889 6.603 8.134 1.00 98.69 202 LEU A C 1
ATOM 1506 O O . LEU A 1 202 ? -17.078 6.509 8.458 1.00 98.69 202 LEU A O 1
ATOM 1510 N N . TYR A 1 203 ? -14.907 5.953 8.763 1.00 98.62 203 TYR A N 1
ATOM 1511 C CA . TYR A 1 203 ? -15.110 5.023 9.865 1.00 98.62 203 TYR A CA 1
ATOM 1512 C C . TYR A 1 203 ? -15.857 5.680 11.029 1.00 98.62 203 TYR A C 1
ATOM 1514 O O . TYR A 1 203 ? -16.915 5.206 11.449 1.00 98.62 203 TYR A O 1
ATOM 1522 N N . GLY A 1 204 ? -15.357 6.816 11.523 1.00 97.81 204 GLY A N 1
ATOM 1523 C CA . GLY A 1 204 ? -15.961 7.522 12.650 1.00 97.81 204 GLY A CA 1
ATOM 1524 C C . GLY A 1 204 ? -17.347 8.088 12.334 1.00 97.81 204 GLY A C 1
ATOM 1525 O O . GLY A 1 204 ? -18.176 8.235 13.229 1.00 97.81 204 GLY A O 1
ATOM 1526 N N . ARG A 1 205 ? -17.629 8.427 11.072 1.00 97.75 205 ARG A N 1
ATOM 1527 C CA . ARG A 1 205 ? -18.932 8.953 10.644 1.00 97.75 205 ARG A CA 1
ATOM 1528 C C . ARG A 1 205 ? -19.985 7.842 10.546 1.00 97.75 205 ARG A C 1
ATOM 1530 O O . ARG A 1 205 ? -21.142 8.080 10.888 1.00 97.75 205 ARG A O 1
ATOM 1537 N N . ALA A 1 206 ? -19.612 6.660 10.061 1.00 97.56 206 ALA A N 1
ATOM 1538 C CA . ALA A 1 206 ? -20.522 5.524 9.920 1.00 97.56 206 ALA A CA 1
ATOM 1539 C C . ALA A 1 206 ? -20.782 4.820 11.263 1.00 97.56 206 ALA A C 1
ATOM 1541 O O . ALA A 1 206 ? -21.934 4.554 11.601 1.00 97.56 206 ALA A O 1
ATOM 1542 N N . THR A 1 207 ? -19.751 4.611 12.085 1.00 96.25 207 THR A N 1
ATOM 1543 C CA . THR A 1 207 ? -19.911 4.009 13.424 1.00 96.25 207 THR A CA 1
ATOM 1544 C C . THR A 1 207 ? -20.770 4.864 14.356 1.00 96.25 207 THR A C 1
ATOM 1546 O O . THR A 1 207 ? -21.630 4.329 15.049 1.00 96.25 207 THR A O 1
ATOM 1549 N N . HIS A 1 208 ? -20.662 6.197 14.301 1.00 94.50 208 HIS A N 1
ATOM 1550 C CA . HIS A 1 208 ? -21.557 7.096 15.047 1.00 94.50 208 HIS A CA 1
ATOM 1551 C C . HIS A 1 208 ? -23.024 7.028 14.570 1.00 94.50 208 HIS A C 1
ATOM 1553 O O . HIS A 1 208 ? -23.938 7.410 15.298 1.00 94.50 208 HIS A O 1
ATOM 1559 N N . ARG A 1 209 ? -23.283 6.533 13.352 1.00 94.94 209 ARG A N 1
ATOM 1560 C CA . ARG A 1 209 ? -24.642 6.217 12.872 1.00 94.94 209 ARG A CA 1
ATOM 1561 C C . ARG A 1 209 ? -25.118 4.819 13.286 1.00 94.94 209 ARG A C 1
ATOM 1563 O O . ARG A 1 209 ? -26.190 4.404 12.860 1.00 94.94 209 ARG A O 1
ATOM 1570 N N . GLY A 1 210 ? -24.340 4.094 14.089 1.00 93.31 210 GLY A N 1
ATOM 1571 C CA . GLY A 1 210 ? -24.669 2.753 14.574 1.00 93.31 210 GLY A CA 1
ATOM 1572 C C . GLY A 1 210 ? -24.294 1.620 13.618 1.00 93.31 210 GLY A C 1
ATOM 1573 O O . GLY A 1 210 ? -24.753 0.498 13.809 1.00 93.31 210 GLY A O 1
ATOM 1574 N N . TRP A 1 211 ? -23.490 1.885 12.583 1.00 95.94 211 TRP A N 1
ATOM 1575 C CA . TRP A 1 211 ? -23.026 0.835 11.674 1.00 95.94 211 TRP A CA 1
ATOM 1576 C C . TRP A 1 211 ? -21.944 -0.027 12.353 1.00 95.94 211 TRP A C 1
ATOM 1578 O O . TRP A 1 211 ? -21.162 0.499 13.152 1.00 95.94 211 TRP A O 1
ATOM 1588 N N . PRO A 1 212 ? -21.858 -1.334 12.040 1.00 94.50 212 PRO A N 1
ATOM 1589 C CA . PRO A 1 212 ? -20.914 -2.237 12.693 1.00 94.50 212 PRO A CA 1
ATOM 1590 C C . PRO A 1 212 ? -19.462 -1.869 12.355 1.00 94.50 212 PRO A C 1
ATOM 1592 O O . PRO A 1 212 ? -19.095 -1.758 11.187 1.00 94.50 212 PRO A O 1
ATOM 1595 N N . ALA A 1 213 ? -18.624 -1.715 13.384 1.00 94.25 213 ALA A N 1
ATOM 1596 C CA . ALA A 1 213 ? -17.266 -1.177 13.261 1.00 94.25 213 ALA A CA 1
ATOM 1597 C C . ALA A 1 213 ? -16.364 -1.956 12.290 1.00 94.25 213 ALA A C 1
ATOM 1599 O O . ALA A 1 213 ? -15.693 -1.348 11.463 1.00 94.25 213 ALA A O 1
ATOM 1600 N N . GLY A 1 214 ? -16.370 -3.288 12.361 1.00 95.25 214 GLY A N 1
ATOM 1601 C CA . GLY A 1 214 ? -15.517 -4.142 11.531 1.00 95.25 214 GLY A CA 1
ATOM 1602 C C . GLY A 1 214 ? -15.746 -3.979 10.022 1.00 95.25 214 GLY A C 1
ATOM 1603 O O . GLY A 1 214 ? -14.842 -3.514 9.327 1.00 95.25 214 GLY A O 1
ATOM 1604 N N . PRO A 1 215 ? -16.964 -4.252 9.507 1.00 97.56 215 PRO A N 1
ATOM 1605 C CA . PRO A 1 215 ? -17.286 -4.031 8.097 1.00 97.56 215 PRO A CA 1
ATOM 1606 C C . PRO A 1 215 ? -17.075 -2.580 7.660 1.00 97.56 215 PRO A C 1
ATOM 1608 O O . PRO A 1 215 ? -16.579 -2.327 6.565 1.00 97.56 215 PRO A O 1
ATOM 1611 N N . VAL A 1 216 ? -17.409 -1.616 8.526 1.00 98.00 216 VAL A N 1
ATOM 1612 C CA . VAL A 1 216 ? -17.178 -0.193 8.255 1.00 98.00 216 VAL A CA 1
ATOM 1613 C C . VAL A 1 216 ? -15.692 0.115 8.094 1.00 98.00 216 VAL A C 1
ATOM 1615 O O . VAL A 1 216 ? -15.355 0.907 7.223 1.00 98.00 216 VAL A O 1
ATOM 1618 N N . PHE A 1 217 ? -14.803 -0.489 8.887 1.00 98.44 217 PHE A N 1
ATOM 1619 C CA . PHE A 1 217 ? -13.361 -0.302 8.729 1.00 98.44 217 PHE A CA 1
ATOM 1620 C C . PHE A 1 217 ? -12.887 -0.821 7.369 1.00 98.44 217 PHE A C 1
ATOM 1622 O O . PHE A 1 217 ? -12.224 -0.082 6.649 1.00 98.44 217 PHE A O 1
ATOM 1629 N N . CYS A 1 218 ? -13.289 -2.034 6.972 1.00 98.50 218 CYS A N 1
ATOM 1630 C CA . CYS A 1 218 ? -12.965 -2.597 5.657 1.00 98.50 218 CYS A CA 1
ATOM 1631 C C . CYS A 1 218 ? -13.472 -1.713 4.506 1.00 98.50 218 CYS A C 1
ATOM 1633 O O . CYS A 1 218 ? -12.720 -1.396 3.587 1.00 98.50 218 CYS A O 1
ATOM 1635 N N . LEU A 1 219 ? -14.729 -1.265 4.571 1.00 98.50 219 LEU A N 1
ATOM 1636 C CA . LEU A 1 219 ? -15.317 -0.400 3.545 1.00 98.50 219 LEU A CA 1
ATOM 1637 C C . LEU A 1 219 ? -14.670 0.988 3.516 1.00 98.50 219 LEU A C 1
ATOM 1639 O O . LEU A 1 219 ? -14.413 1.513 2.438 1.00 98.50 219 LEU A O 1
ATOM 1643 N N . ALA A 1 220 ? -14.381 1.579 4.677 1.00 98.69 220 ALA A N 1
ATOM 1644 C CA . ALA A 1 220 ? -13.684 2.858 4.768 1.00 98.69 220 ALA A CA 1
ATOM 1645 C C . ALA A 1 220 ? -12.254 2.756 4.225 1.00 98.69 220 ALA A C 1
ATOM 1647 O O . ALA A 1 220 ? -11.803 3.672 3.541 1.00 98.69 220 ALA A O 1
ATOM 1648 N N . PHE A 1 221 ? -11.561 1.648 4.504 1.00 98.75 221 PHE A N 1
ATOM 1649 C CA . PHE A 1 221 ? -10.236 1.348 3.970 1.00 98.75 221 PHE A CA 1
ATOM 1650 C C . PHE A 1 221 ? -10.287 1.275 2.440 1.00 98.75 221 PHE A C 1
ATOM 1652 O O . PHE A 1 221 ? -9.621 2.068 1.775 1.00 98.75 221 PHE A O 1
ATOM 1659 N N . ALA A 1 222 ? -11.156 0.425 1.886 1.00 98.69 222 ALA A N 1
ATOM 1660 C CA . ALA A 1 222 ? -11.304 0.261 0.442 1.00 98.69 222 ALA A CA 1
ATOM 1661 C C . ALA A 1 222 ? -11.720 1.563 -0.256 1.00 98.69 222 ALA A C 1
ATOM 1663 O O . ALA A 1 222 ? -11.126 1.941 -1.263 1.00 98.69 222 ALA A O 1
ATOM 1664 N N . ALA A 1 223 ? -12.688 2.293 0.307 1.00 98.56 223 ALA A N 1
ATOM 1665 C CA . ALA A 1 223 ? -13.100 3.592 -0.215 1.00 98.56 223 ALA A CA 1
ATOM 1666 C C . ALA A 1 223 ? -11.940 4.594 -0.201 1.00 98.56 223 ALA A C 1
ATOM 1668 O O . ALA A 1 223 ? -11.748 5.317 -1.172 1.00 98.56 223 ALA A O 1
ATOM 1669 N N . SER A 1 224 ? -11.131 4.616 0.862 1.00 98.50 224 SER A N 1
ATOM 1670 C CA . SER A 1 224 ? -9.976 5.511 0.930 1.00 98.50 224 SER A CA 1
ATOM 1671 C C . SER A 1 224 ? -8.900 5.178 -0.102 1.00 98.50 224 SER A C 1
ATOM 1673 O O . SER A 1 224 ? -8.343 6.101 -0.690 1.00 98.50 224 SER A O 1
ATOM 1675 N N . GLU A 1 225 ? -8.632 3.895 -0.363 1.00 98.12 225 GLU A N 1
ATOM 1676 C CA . GLU A 1 225 ? -7.683 3.490 -1.405 1.00 98.12 225 GLU A CA 1
ATOM 1677 C C . GLU A 1 225 ? -8.208 3.786 -2.812 1.00 98.12 225 GLU A C 1
ATOM 1679 O O . GLU A 1 225 ? -7.418 4.116 -3.689 1.00 98.12 225 GLU A O 1
ATOM 1684 N N . LEU A 1 226 ? -9.527 3.720 -3.017 1.00 97.56 226 LEU A N 1
ATOM 1685 C CA . LEU A 1 226 ? -10.149 3.960 -4.317 1.00 97.56 226 LEU A CA 1
ATOM 1686 C C . LEU A 1 226 ? -10.290 5.449 -4.655 1.00 97.56 226 LEU A C 1
ATOM 1688 O O . LEU A 1 226 ? -10.118 5.834 -5.808 1.00 97.56 226 LEU A O 1
ATOM 1692 N N . THR A 1 227 ? -10.677 6.281 -3.683 1.00 97.81 227 THR A N 1
ATOM 1693 C CA . THR A 1 227 ? -11.177 7.635 -3.977 1.00 97.81 227 THR A CA 1
ATOM 1694 C C . THR A 1 227 ? -10.286 8.758 -3.474 1.00 97.81 227 THR A C 1
ATOM 1696 O O . THR A 1 227 ? -10.510 9.906 -3.855 1.00 97.81 227 THR A O 1
ATOM 1699 N N . PHE A 1 228 ? -9.340 8.493 -2.567 1.00 97.88 228 PHE A N 1
ATOM 1700 C CA . PHE A 1 228 ? -8.486 9.561 -2.057 1.00 97.88 228 PHE A CA 1
ATOM 1701 C C . PHE A 1 228 ? -7.418 9.915 -3.103 1.00 97.88 228 PHE A C 1
ATOM 1703 O O . PHE A 1 228 ? -6.629 9.042 -3.469 1.00 97.88 228 PHE A O 1
ATOM 1710 N N . PRO A 1 229 ? -7.353 11.171 -3.577 1.00 96.50 229 PRO A N 1
ATOM 1711 C CA . PRO A 1 229 ? -6.342 11.569 -4.544 1.00 96.50 229 PRO A CA 1
ATOM 1712 C C . PRO A 1 229 ? -4.962 11.523 -3.885 1.00 96.50 229 PRO A C 1
ATOM 1714 O O . PRO A 1 229 ? -4.730 12.149 -2.853 1.00 96.50 229 PRO A O 1
ATOM 1717 N N . LEU A 1 230 ? -4.048 10.760 -4.476 1.00 94.62 230 LEU A N 1
ATOM 1718 C CA . LEU A 1 230 ? -2.657 10.673 -4.048 1.00 94.62 230 LEU A CA 1
ATOM 1719 C C . LEU A 1 230 ? -1.765 11.250 -5.140 1.00 94.62 230 LEU A C 1
ATOM 1721 O O . LEU A 1 230 ? -1.999 11.004 -6.322 1.00 94.62 230 LEU A O 1
ATOM 1725 N N . LEU A 1 231 ? -0.721 11.980 -4.742 1.00 91.50 231 LEU A N 1
ATOM 1726 C CA . LEU A 1 231 ? 0.292 12.444 -5.694 1.00 91.50 231 LEU A CA 1
ATOM 1727 C C . LEU A 1 231 ? 1.166 11.273 -6.155 1.00 91.50 231 LEU A C 1
ATOM 1729 O O . LEU A 1 231 ? 1.494 11.158 -7.330 1.00 91.50 231 LEU A O 1
ATOM 1733 N N . PHE A 1 232 ? 1.487 10.381 -5.216 1.00 91.25 232 PHE A N 1
ATOM 1734 C CA . PHE A 1 232 ? 2.149 9.110 -5.483 1.00 91.25 232 PHE A CA 1
ATOM 1735 C C . PHE A 1 232 ? 1.195 7.997 -5.062 1.00 91.25 232 PHE A C 1
ATOM 1737 O O . PHE A 1 232 ? 0.979 7.852 -3.859 1.00 91.25 232 PHE A O 1
ATOM 1744 N N . PRO A 1 233 ? 0.575 7.251 -5.989 1.00 92.94 233 PRO A N 1
ATOM 1745 C CA . PRO A 1 233 ? -0.295 6.135 -5.637 1.00 92.94 233 PRO A CA 1
ATOM 1746 C C . PRO A 1 233 ? 0.483 4.999 -4.960 1.00 92.94 233 PRO A C 1
ATOM 1748 O O . PRO A 1 233 ? 1.509 4.548 -5.460 1.00 92.94 233 PRO A O 1
ATOM 1751 N N . TRP A 1 234 ? -0.022 4.516 -3.828 1.00 94.88 234 TRP A N 1
ATOM 1752 C CA . TRP A 1 234 ? 0.483 3.338 -3.112 1.00 94.88 234 TRP A CA 1
ATOM 1753 C C . TRP A 1 234 ? -0.702 2.556 -2.554 1.00 94.88 234 TRP A C 1
ATOM 1755 O O . TRP A 1 234 ? -1.740 3.141 -2.263 1.00 94.88 234 TRP A O 1
ATOM 1765 N N . TYR A 1 235 ? -0.565 1.244 -2.382 1.00 97.50 235 TYR A N 1
ATOM 1766 C CA . TYR A 1 235 ? -1.638 0.375 -1.884 1.00 97.50 235 TYR A CA 1
ATOM 1767 C C . TYR A 1 235 ? -1.126 -0.518 -0.758 1.00 97.50 235 TYR A C 1
ATOM 1769 O O . TYR A 1 235 ? 0.045 -0.902 -0.755 1.00 97.50 235 TYR A O 1
ATOM 1777 N N . TYR A 1 236 ? -1.994 -0.891 0.183 1.00 98.12 236 TYR A N 1
ATOM 1778 C CA . TYR A 1 236 ? -1.643 -1.826 1.261 1.00 98.12 236 TYR A CA 1
ATOM 1779 C C . TYR A 1 236 ? -1.155 -3.174 0.734 1.00 98.12 236 TYR A C 1
ATOM 1781 O O . TYR A 1 236 ? -0.240 -3.757 1.308 1.00 98.12 236 TYR A O 1
ATOM 1789 N N . ALA A 1 237 ? -1.681 -3.620 -0.409 1.00 98.31 237 ALA A N 1
ATOM 1790 C CA . ALA A 1 237 ? -1.248 -4.841 -1.087 1.00 98.31 237 ALA A CA 1
AT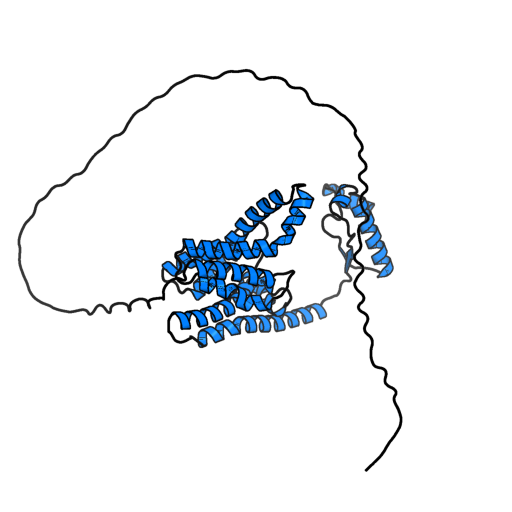OM 1791 C C . ALA A 1 237 ? 0.255 -4.894 -1.393 1.00 98.31 237 ALA A C 1
ATOM 1793 O O . ALA A 1 237 ? 0.828 -5.978 -1.413 1.00 98.31 237 ALA A O 1
ATOM 1794 N N . ALA A 1 238 ? 0.918 -3.746 -1.576 1.00 97.62 238 ALA A N 1
ATOM 1795 C CA . ALA A 1 238 ? 2.356 -3.718 -1.831 1.00 97.62 238 ALA A CA 1
ATOM 1796 C C . ALA A 1 238 ? 3.178 -4.290 -0.661 1.00 97.62 238 ALA A C 1
ATOM 1798 O O . ALA A 1 238 ? 4.298 -4.735 -0.877 1.00 97.62 238 ALA A O 1
ATOM 1799 N N . THR A 1 239 ? 2.623 -4.347 0.556 1.00 98.19 239 THR A N 1
ATOM 1800 C CA . THR A 1 239 ? 3.295 -4.958 1.720 1.00 98.19 239 THR A CA 1
ATOM 1801 C C . THR A 1 239 ? 3.612 -6.439 1.542 1.00 98.19 239 THR A C 1
ATOM 1803 O O . THR A 1 239 ? 4.514 -6.945 2.192 1.00 98.19 239 THR A O 1
ATOM 1806 N N . VAL A 1 240 ? 2.907 -7.145 0.655 1.00 98.12 240 VAL A N 1
ATOM 1807 C CA . VAL A 1 240 ? 3.125 -8.577 0.391 1.00 98.12 240 VAL A CA 1
ATOM 1808 C C . VAL A 1 240 ? 3.662 -8.828 -1.018 1.00 98.12 240 VAL A C 1
ATOM 1810 O O . VAL A 1 240 ? 3.459 -9.904 -1.573 1.00 98.12 240 VAL A O 1
ATOM 1813 N N . HIS A 1 241 ? 4.362 -7.852 -1.612 1.00 97.06 241 HIS A N 1
ATOM 1814 C CA . HIS A 1 241 ? 4.905 -7.973 -2.973 1.00 97.06 241 HIS A CA 1
ATOM 1815 C C . HIS A 1 241 ? 5.859 -9.168 -3.151 1.00 97.06 241 HIS A C 1
ATOM 1817 O O . HIS A 1 241 ? 5.843 -9.803 -4.202 1.00 97.06 241 HIS A O 1
ATOM 1823 N N . GLN A 1 242 ? 6.581 -9.550 -2.091 1.00 97.38 242 GLN A N 1
ATOM 1824 C CA . GLN A 1 242 ? 7.453 -10.733 -2.052 1.00 97.38 242 GLN A CA 1
ATOM 1825 C C . GLN A 1 242 ? 6.695 -12.071 -1.983 1.00 97.38 242 GLN A C 1
ATOM 1827 O O . GLN A 1 242 ? 7.305 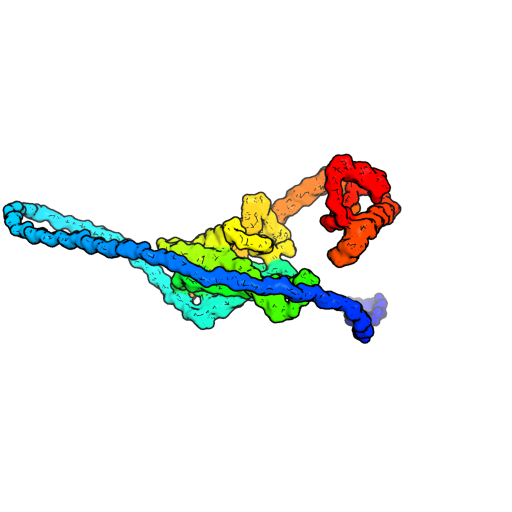-13.137 -2.028 1.00 97.38 242 GLN A O 1
ATOM 1832 N N . VAL A 1 243 ? 5.363 -12.047 -1.861 1.00 97.69 243 VAL A N 1
ATOM 1833 C CA . VAL A 1 243 ? 4.520 -13.247 -1.767 1.00 97.69 243 VAL A CA 1
ATOM 1834 C C . VAL A 1 243 ? 3.476 -13.229 -2.891 1.00 97.69 243 VAL A C 1
ATOM 1836 O O . VAL A 1 243 ? 2.298 -12.957 -2.642 1.00 97.69 243 VAL A O 1
ATOM 1839 N N . PRO A 1 244 ? 3.860 -13.555 -4.145 1.00 97.50 244 PRO A N 1
ATOM 1840 C CA . PRO A 1 244 ? 2.966 -13.476 -5.303 1.00 97.50 244 PRO A CA 1
ATOM 1841 C C . PRO A 1 244 ? 1.660 -14.258 -5.148 1.00 97.50 244 PRO A C 1
ATOM 1843 O O . PRO A 1 244 ? 0.634 -13.842 -5.686 1.00 97.50 244 PRO A O 1
ATOM 1846 N N . ALA A 1 245 ? 1.668 -15.356 -4.384 1.00 98.25 245 ALA A N 1
ATOM 1847 C CA . ALA A 1 245 ? 0.471 -16.140 -4.091 1.00 98.25 245 ALA A CA 1
ATOM 1848 C C . ALA A 1 245 ? -0.619 -15.316 -3.379 1.00 98.25 245 ALA A C 1
ATOM 1850 O O . ALA A 1 245 ? -1.799 -15.530 -3.622 1.00 98.25 245 ALA A O 1
ATOM 1851 N N . LEU A 1 246 ? -0.259 -14.335 -2.546 1.00 98.06 246 LEU A N 1
ATOM 1852 C CA . LEU A 1 246 ? -1.236 -13.454 -1.896 1.00 98.06 246 LEU A CA 1
ATOM 1853 C C . LEU A 1 246 ? -1.768 -12.358 -2.831 1.00 98.06 246 LEU A C 1
ATOM 1855 O O . LEU A 1 246 ? -2.841 -11.819 -2.570 1.00 98.06 246 LEU A O 1
ATOM 1859 N N . LEU A 1 247 ? -1.045 -12.037 -3.907 1.00 97.81 247 LEU A N 1
ATOM 1860 C CA . LEU A 1 247 ? -1.348 -10.917 -4.800 1.00 97.81 247 LEU A CA 1
ATOM 1861 C C . LEU A 1 247 ? -2.336 -11.259 -5.919 1.00 97.81 247 LEU A C 1
ATOM 1863 O O . LEU A 1 247 ? -2.925 -10.342 -6.483 1.00 97.81 247 LEU A O 1
ATOM 1867 N N . GLN A 1 248 ? -2.532 -12.536 -6.261 1.00 97.75 248 GLN A N 1
ATOM 1868 C CA . GLN A 1 248 ? -3.247 -12.906 -7.495 1.00 97.75 248 GLN A CA 1
ATOM 1869 C C . GLN A 1 248 ? -4.710 -12.441 -7.538 1.00 97.75 248 GLN A C 1
ATOM 1871 O O . GLN A 1 248 ? -5.223 -12.157 -8.614 1.00 97.75 248 GLN A O 1
ATOM 1876 N N . LEU A 1 249 ? -5.370 -12.245 -6.387 1.00 97.94 249 LEU A N 1
ATOM 1877 C CA . LEU A 1 249 ? -6.712 -11.639 -6.346 1.00 97.94 249 LEU A CA 1
ATOM 1878 C C . LEU A 1 249 ? -6.762 -10.210 -6.921 1.00 97.94 249 LEU A C 1
ATOM 1880 O O . LEU A 1 249 ? -7.851 -9.701 -7.198 1.00 97.94 249 LEU A O 1
ATOM 1884 N N . ALA A 1 250 ? -5.613 -9.565 -7.143 1.00 97.88 250 ALA A N 1
ATOM 1885 C CA . ALA A 1 250 ? -5.541 -8.292 -7.843 1.00 97.88 250 ALA A CA 1
ATOM 1886 C C . ALA A 1 250 ? -6.116 -8.356 -9.267 1.00 97.88 250 ALA A C 1
ATOM 1888 O O . ALA A 1 250 ? -6.607 -7.337 -9.744 1.00 97.88 250 ALA A O 1
ATOM 1889 N N . GLU A 1 251 ? -6.139 -9.522 -9.924 1.00 97.12 251 GLU A N 1
ATOM 1890 C CA . GLU A 1 251 ? -6.782 -9.651 -11.240 1.00 97.12 251 GLU A CA 1
ATOM 1891 C C . GLU A 1 251 ? -8.316 -9.501 -11.177 1.00 97.12 251 GLU A C 1
ATOM 1893 O O . GLU A 1 251 ? -8.931 -9.105 -12.163 1.00 97.12 251 GLU A O 1
ATOM 1898 N N . LEU A 1 252 ? -8.938 -9.768 -10.019 1.00 97.38 252 LEU A N 1
ATOM 1899 C CA . LEU A 1 252 ? -10.396 -9.712 -9.838 1.00 97.38 252 LEU A CA 1
ATOM 1900 C C . LEU A 1 252 ? -10.888 -8.369 -9.293 1.00 97.38 252 LEU A C 1
ATOM 1902 O O . LEU A 1 252 ? -11.962 -7.900 -9.663 1.00 97.38 252 LEU A O 1
ATOM 1906 N N . GLY A 1 253 ? -10.135 -7.766 -8.373 1.00 96.75 253 GLY A N 1
ATOM 1907 C CA . GLY A 1 253 ? -10.566 -6.558 -7.659 1.00 96.75 253 GLY A CA 1
ATOM 1908 C C . GLY A 1 253 ? -9.460 -5.535 -7.440 1.00 96.75 253 GLY A C 1
ATOM 1909 O O . GLY A 1 253 ? -9.587 -4.661 -6.579 1.00 96.75 253 GLY A O 1
ATOM 1910 N N . GLY A 1 254 ? -8.361 -5.655 -8.185 1.00 97.81 254 GLY A N 1
ATOM 1911 C CA . GLY A 1 254 ? -7.201 -4.790 -8.045 1.00 97.81 254 GLY A CA 1
ATOM 1912 C C . GLY A 1 254 ? -6.490 -4.944 -6.694 1.00 97.81 254 GLY A C 1
ATOM 1913 O O . GLY A 1 254 ? -6.827 -5.805 -5.872 1.00 97.81 254 GLY A O 1
ATOM 1914 N N . PRO A 1 255 ? -5.508 -4.072 -6.416 1.00 97.94 255 PRO A N 1
ATOM 1915 C CA . PRO A 1 255 ? -4.757 -4.108 -5.163 1.00 97.94 255 PRO A CA 1
ATOM 1916 C C . PRO A 1 255 ? -5.642 -3.886 -3.924 1.00 97.94 255 PRO A C 1
ATOM 1918 O O . PRO A 1 255 ? -5.290 -4.324 -2.833 1.00 97.94 255 PRO A O 1
ATOM 1921 N N . ILE A 1 256 ? -6.817 -3.269 -4.077 1.00 98.38 256 ILE A N 1
ATOM 1922 C CA . ILE A 1 256 ? -7.751 -3.031 -2.970 1.00 98.38 256 ILE A CA 1
ATOM 1923 C C . ILE A 1 256 ? -8.319 -4.352 -2.438 1.00 98.38 256 ILE A C 1
ATOM 1925 O O . ILE A 1 256 ? -8.407 -4.531 -1.223 1.00 98.38 256 ILE A O 1
ATOM 1929 N N . LEU A 1 257 ? -8.667 -5.302 -3.317 1.00 98.56 257 LEU A N 1
ATOM 1930 C CA . LEU A 1 257 ? -9.166 -6.612 -2.888 1.00 98.56 257 LEU A C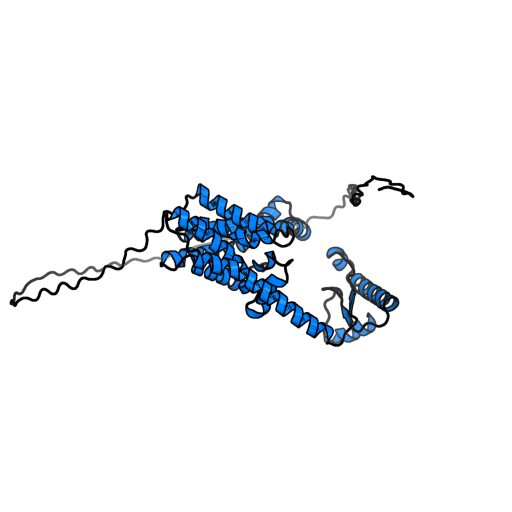A 1
ATOM 1931 C C . LEU A 1 257 ? -8.100 -7.388 -2.109 1.00 98.56 257 LEU A C 1
ATOM 1933 O O . LEU A 1 257 ? -8.400 -7.958 -1.062 1.00 98.56 257 LEU A O 1
ATOM 1937 N N . VAL A 1 258 ? -6.849 -7.346 -2.571 1.00 98.62 258 VAL A N 1
ATOM 1938 C CA . VAL A 1 258 ? -5.715 -7.920 -1.834 1.00 98.62 258 VAL A CA 1
ATOM 1939 C C . VAL A 1 258 ? -5.552 -7.225 -0.481 1.00 98.62 258 VAL A C 1
ATOM 1941 O O . VAL A 1 258 ? -5.464 -7.892 0.547 1.00 98.62 258 VAL A O 1
ATOM 1944 N N . GLY A 1 259 ? -5.597 -5.890 -0.451 1.00 98.50 259 GLY A N 1
ATOM 1945 C CA . GLY A 1 259 ? -5.553 -5.110 0.785 1.00 98.50 259 GLY A CA 1
ATOM 1946 C C . GLY A 1 259 ? -6.636 -5.526 1.785 1.00 98.50 259 GLY A C 1
ATOM 1947 O O . GLY A 1 259 ? -6.342 -5.710 2.964 1.00 98.50 259 GLY A O 1
ATOM 1948 N N . LEU A 1 260 ? -7.867 -5.771 1.324 1.00 98.62 260 LEU A N 1
ATOM 1949 C CA . LEU A 1 260 ? -8.964 -6.264 2.162 1.00 98.62 260 LEU A CA 1
ATOM 1950 C C . LEU A 1 260 ? -8.692 -7.652 2.756 1.00 98.62 260 LEU A C 1
ATOM 1952 O O . LEU A 1 260 ? -9.023 -7.874 3.924 1.00 98.62 260 LEU A O 1
ATOM 1956 N N . MET A 1 261 ? -8.058 -8.559 2.003 1.00 98.50 261 MET A N 1
ATOM 1957 C CA . MET A 1 261 ? -7.639 -9.858 2.543 1.00 98.50 261 MET A CA 1
ATOM 1958 C C . MET A 1 261 ? -6.626 -9.688 3.677 1.00 98.50 261 MET A C 1
ATOM 1960 O O . MET A 1 261 ? -6.717 -10.388 4.680 1.00 98.50 261 MET A O 1
ATOM 1964 N N . LEU A 1 262 ? -5.710 -8.722 3.570 1.00 98.62 262 LEU A N 1
ATOM 1965 C CA . LEU A 1 262 ? -4.715 -8.425 4.609 1.00 98.62 262 LEU A CA 1
ATOM 1966 C C . LEU A 1 262 ? -5.312 -7.672 5.812 1.00 98.62 262 LEU A C 1
ATOM 1968 O O . LEU A 1 262 ? -4.885 -7.862 6.950 1.00 98.62 262 LEU A O 1
ATOM 1972 N N . VAL A 1 263 ? -6.341 -6.847 5.603 1.00 98.69 263 VAL A N 1
ATOM 1973 C CA . VAL A 1 263 ? -7.085 -6.176 6.685 1.00 98.69 263 VAL A CA 1
ATOM 1974 C C . VAL A 1 263 ? -7.864 -7.180 7.546 1.00 98.69 263 VAL A C 1
ATOM 1976 O O . VAL A 1 263 ? -8.044 -6.946 8.742 1.00 98.69 263 VAL A O 1
ATOM 1979 N N . ALA A 1 264 ? -8.311 -8.305 6.984 1.00 98.62 264 ALA A N 1
ATOM 1980 C CA . ALA A 1 264 ? -9.110 -9.296 7.704 1.00 98.62 264 ALA A CA 1
ATOM 1981 C C . ALA A 1 264 ? -8.465 -9.807 9.017 1.00 98.62 264 ALA A C 1
ATOM 1983 O O . ALA A 1 264 ? -9.104 -9.680 10.066 1.00 98.62 264 ALA A O 1
ATOM 1984 N N . PRO A 1 265 ? -7.212 -10.302 9.047 1.00 98.50 265 PRO A N 1
ATOM 1985 C CA . PRO A 1 265 ? -6.566 -10.711 10.298 1.00 98.50 265 PRO A CA 1
ATOM 1986 C C . PRO A 1 265 ? -6.341 -9.549 11.279 1.00 98.50 265 PRO A C 1
ATOM 1988 O O . PRO A 1 265 ? -6.448 -9.747 12.489 1.00 98.50 265 PRO A O 1
ATOM 1991 N N . ASN A 1 266 ? -6.146 -8.318 10.795 1.00 98.69 266 ASN A N 1
ATOM 1992 C CA . ASN A 1 266 ? -6.078 -7.136 11.661 1.00 98.69 266 ASN A CA 1
ATOM 1993 C C . ASN A 1 266 ? -7.405 -6.898 12.399 1.00 98.69 266 ASN A C 1
ATOM 1995 O O . ASN A 1 266 ? -7.427 -6.601 13.598 1.00 98.69 266 ASN A O 1
ATOM 1999 N N . TRP A 1 267 ? -8.525 -7.072 11.694 1.00 98.25 267 TRP A N 1
ATOM 2000 C CA . TRP A 1 267 ? -9.851 -7.044 12.301 1.00 98.25 267 TRP A CA 1
ATOM 2001 C C . TRP A 1 267 ? -10.032 -8.215 13.282 1.00 98.25 267 TRP A C 1
ATOM 2003 O O . TRP A 1 267 ? -10.469 -7.982 14.411 1.00 98.25 267 TRP A O 1
ATOM 2013 N N . ALA A 1 268 ? -9.609 -9.434 12.940 1.00 98.31 268 ALA A N 1
ATOM 2014 C CA . ALA A 1 268 ? -9.668 -10.581 13.851 1.00 98.31 268 ALA A CA 1
ATOM 2015 C C . ALA A 1 268 ? -8.925 -10.316 15.173 1.00 98.31 268 ALA A C 1
ATOM 2017 O O . ALA A 1 268 ? -9.449 -10.594 16.248 1.00 98.31 268 ALA A O 1
ATOM 2018 N N . LEU A 1 269 ? -7.742 -9.701 15.114 1.00 98.12 269 LEU A N 1
ATOM 2019 C CA . LEU A 1 269 ? -6.987 -9.312 16.308 1.00 98.12 269 LEU A CA 1
ATOM 2020 C C . LEU A 1 269 ? -7.704 -8.238 17.128 1.00 98.12 269 LEU A C 1
ATOM 2022 O O . LEU A 1 269 ? -7.757 -8.324 18.356 1.00 98.12 269 LEU A O 1
ATOM 2026 N N . SER A 1 270 ? -8.296 -7.245 16.463 1.00 97.06 270 SER A N 1
ATOM 2027 C CA . SER A 1 270 ? -9.078 -6.213 17.150 1.00 97.06 270 SER A CA 1
ATOM 2028 C C . SER A 1 270 ? -10.292 -6.794 17.885 1.00 97.06 270 SER A C 1
ATOM 2030 O O . SER A 1 270 ? -10.614 -6.336 18.977 1.00 97.06 270 SER A O 1
ATOM 2032 N N . GLU A 1 271 ? -10.913 -7.849 17.345 1.00 96.50 271 GLU A N 1
ATOM 2033 C CA . GLU A 1 271 ? -12.039 -8.557 17.961 1.00 96.50 271 GLU A CA 1
ATOM 2034 C C . GLU A 1 271 ? -11.634 -9.207 19.291 1.00 96.50 271 GLU A C 1
ATOM 2036 O O . GLU A 1 271 ? -12.381 -9.109 20.265 1.00 96.50 271 GLU A O 1
ATOM 2041 N N . LEU A 1 272 ? -10.431 -9.791 19.374 1.00 96.81 272 LEU A N 1
ATOM 2042 C CA . LEU A 1 272 ? -9.899 -10.353 20.624 1.00 96.81 272 LEU A CA 1
ATOM 2043 C C . LEU A 1 272 ? -9.742 -9.272 21.701 1.00 96.81 272 LEU A C 1
ATOM 2045 O O . LEU A 1 272 ? -10.106 -9.469 22.863 1.00 96.81 272 LEU A O 1
ATOM 2049 N N . VAL A 1 273 ? -9.225 -8.106 21.308 1.00 96.00 273 VAL A N 1
ATOM 2050 C CA . VAL A 1 273 ? -9.029 -6.970 22.216 1.00 96.00 273 VAL A CA 1
ATOM 2051 C C . VAL A 1 273 ? -10.369 -6.370 22.633 1.00 96.00 273 VAL A C 1
ATOM 2053 O O . VAL A 1 273 ? -10.582 -6.112 23.816 1.00 96.00 273 VAL A O 1
ATOM 2056 N N . PHE A 1 274 ? -11.300 -6.184 21.697 1.00 94.69 274 PHE A N 1
ATOM 2057 C CA . PHE A 1 274 ? -12.631 -5.656 21.987 1.00 94.69 274 PHE A CA 1
ATOM 2058 C C . PHE A 1 274 ? -13.433 -6.590 22.881 1.00 94.69 274 PHE A C 1
ATOM 2060 O O . PHE A 1 274 ? -14.048 -6.108 23.823 1.00 94.69 274 PHE A O 1
ATOM 2067 N N . ALA A 1 275 ? -13.375 -7.905 22.663 1.00 94.12 275 ALA A N 1
ATOM 2068 C CA . ALA A 1 275 ? -14.030 -8.870 23.539 1.00 94.12 275 ALA A CA 1
ATOM 2069 C C . ALA A 1 275 ? -13.561 -8.727 24.996 1.00 94.12 275 ALA A C 1
ATOM 2071 O O . ALA A 1 275 ? -14.382 -8.656 25.910 1.00 94.12 275 ALA A O 1
ATOM 2072 N N . LYS A 1 276 ? -12.247 -8.571 25.204 1.00 93.44 276 LYS A N 1
ATOM 2073 C CA . LYS A 1 276 ? -11.662 -8.335 26.529 1.00 93.44 276 LYS A CA 1
ATOM 2074 C C . LYS A 1 276 ? -12.079 -6.989 27.131 1.00 93.44 276 LYS A C 1
ATOM 2076 O O . LYS A 1 276 ? -12.423 -6.936 28.308 1.00 93.44 276 LYS A O 1
ATOM 2081 N N . LEU A 1 277 ? -12.044 -5.909 26.348 1.00 91.56 277 LEU A N 1
ATOM 2082 C CA . LEU A 1 277 ? -12.406 -4.563 26.815 1.00 91.56 277 LEU A CA 1
ATOM 2083 C C . LEU A 1 277 ? -13.899 -4.430 27.141 1.00 91.56 277 LEU A C 1
ATOM 2085 O O . LEU A 1 277 ? -14.250 -3.742 28.094 1.00 91.56 277 LEU A O 1
ATOM 2089 N N . ASP A 1 278 ? -14.757 -5.088 26.364 1.00 91.00 278 ASP A N 1
ATOM 2090 C CA . ASP A 1 278 ? -16.211 -5.099 26.546 1.00 91.00 278 ASP A CA 1
ATOM 2091 C C . ASP A 1 278 ? -16.695 -6.206 27.492 1.00 91.00 278 ASP A C 1
ATOM 2093 O O . ASP A 1 278 ? -17.899 -6.373 27.660 1.00 91.00 278 ASP A O 1
ATOM 2097 N N . GLN A 1 279 ? -15.777 -6.972 28.098 1.00 91.94 279 GLN A N 1
ATOM 2098 C CA . GLN A 1 279 ? -16.086 -8.102 28.985 1.00 91.94 279 GLN A CA 1
ATOM 2099 C C . GLN A 1 279 ? -17.093 -9.093 28.374 1.00 91.94 279 GLN A C 1
ATOM 2101 O O . GLN A 1 279 ? -17.948 -9.654 29.057 1.00 91.94 279 GLN A O 1
ATOM 2106 N N . ARG A 1 280 ? -16.983 -9.322 27.064 1.00 94.12 280 ARG A N 1
ATOM 2107 C CA . ARG A 1 280 ? -17.836 -10.240 26.304 1.00 94.12 280 ARG A CA 1
ATOM 2108 C C . ARG A 1 280 ? -17.031 -11.427 25.791 1.00 94.12 280 ARG A C 1
ATOM 2110 O O . ARG A 1 280 ? -15.806 -11.383 25.701 1.00 94.12 280 ARG A O 1
ATOM 2117 N N . GLN A 1 281 ? -17.729 -12.484 25.392 1.00 94.75 281 GLN A N 1
ATOM 2118 C CA . GLN A 1 281 ? -17.080 -13.621 24.747 1.00 94.75 281 GLN A CA 1
ATOM 2119 C C . GLN A 1 281 ? -16.533 -13.239 23.364 1.00 94.75 281 GLN A C 1
ATOM 2121 O O . GLN A 1 281 ? -17.117 -12.426 22.637 1.00 94.75 281 GLN A O 1
ATOM 2126 N N . VAL A 1 282 ? -15.397 -13.843 23.011 1.00 96.19 282 VAL A N 1
ATOM 2127 C CA . VAL A 1 282 ? -14.792 -13.734 21.681 1.00 96.19 282 VAL A CA 1
ATOM 2128 C C . VAL A 1 282 ? -15.685 -14.441 20.669 1.00 96.19 282 VAL A C 1
ATOM 2130 O O . VAL A 1 282 ? -16.068 -15.597 20.867 1.00 96.19 282 VAL A O 1
ATOM 2133 N N . ASN A 1 283 ? -15.970 -13.787 19.544 1.00 96.38 283 ASN A N 1
ATOM 2134 C CA . ASN A 1 283 ? -16.627 -14.451 18.429 1.00 96.38 283 ASN A CA 1
ATOM 2135 C C . ASN A 1 283 ? -15.611 -15.272 17.615 1.00 96.38 283 ASN A C 1
ATOM 2137 O O . ASN A 1 283 ? -15.105 -14.827 16.585 1.00 96.38 283 ASN A O 1
ATOM 2141 N N . TRP A 1 284 ? -15.321 -16.495 18.067 1.00 97.31 284 TRP A N 1
ATOM 2142 C CA . TRP A 1 284 ? -14.347 -17.381 17.414 1.00 97.31 284 TRP A CA 1
ATOM 2143 C C . TRP A 1 284 ? -14.712 -17.758 15.976 1.00 97.31 284 TRP A C 1
ATOM 2145 O O . TRP A 1 284 ? -13.818 -17.993 15.167 1.00 97.31 284 TRP A O 1
ATOM 2155 N N . ARG A 1 285 ? -16.006 -17.765 15.626 1.00 97.44 285 ARG A N 1
ATOM 2156 C CA . ARG A 1 285 ? -16.447 -17.993 14.241 1.00 97.44 285 ARG A CA 1
ATOM 2157 C C . ARG A 1 285 ? -15.991 -16.852 13.334 1.00 97.44 285 ARG A C 1
ATOM 2159 O O . ARG A 1 285 ? -15.428 -17.110 12.277 1.00 97.44 285 ARG A O 1
ATOM 2166 N N . LEU A 1 286 ? -16.187 -15.604 13.768 1.00 96.88 286 LEU A N 1
ATOM 2167 C CA . LEU A 1 286 ? -15.714 -14.426 13.038 1.00 96.88 286 LEU A CA 1
ATOM 2168 C C . LEU A 1 286 ? -14.186 -14.433 12.904 1.00 96.88 286 LEU A C 1
ATOM 2170 O O . LEU A 1 286 ? -13.675 -14.245 11.806 1.00 96.88 286 LEU A O 1
ATOM 2174 N N . VAL A 1 287 ? -13.470 -14.693 14.002 1.00 98.00 287 VAL A N 1
ATOM 2175 C CA . VAL A 1 287 ? -11.999 -14.783 14.003 1.00 98.00 287 VAL A CA 1
ATOM 2176 C C . VAL A 1 287 ? -11.518 -15.845 13.012 1.00 98.00 287 VAL A C 1
ATOM 2178 O O . VAL A 1 287 ? -10.658 -15.551 12.187 1.00 98.00 287 VAL A O 1
ATOM 2181 N N . GLY A 1 288 ? -12.110 -17.044 13.039 1.00 98.12 288 GLY A N 1
ATOM 2182 C CA . GLY A 1 288 ? -11.763 -18.130 12.122 1.00 98.12 288 GLY A CA 1
ATOM 2183 C C . GLY A 1 288 ? -11.961 -17.754 10.653 1.00 98.12 288 GLY A C 1
ATOM 2184 O O . GLY A 1 288 ? -11.060 -17.968 9.847 1.00 98.12 288 GLY A O 1
ATOM 2185 N N . VAL A 1 289 ? -13.093 -17.126 10.310 1.00 98.19 289 VAL A N 1
ATOM 2186 C CA . VAL A 1 289 ? -13.359 -16.655 8.938 1.00 98.19 289 VAL A CA 1
ATOM 2187 C C . VAL A 1 289 ? -12.334 -15.608 8.502 1.00 98.19 289 VAL A C 1
ATOM 2189 O O . VAL A 1 289 ? -11.760 -15.723 7.424 1.00 98.19 289 VAL A O 1
ATOM 2192 N N . LEU A 1 290 ? -12.072 -14.601 9.336 1.00 98.19 290 LEU A N 1
ATOM 2193 C CA . LEU A 1 290 ? -11.162 -13.505 8.997 1.00 98.19 290 LEU A CA 1
ATOM 2194 C C . LEU A 1 290 ? -9.705 -13.965 8.837 1.00 98.19 290 LEU A C 1
ATOM 2196 O O . LEU A 1 290 ? -9.003 -13.470 7.959 1.00 98.19 290 LEU A O 1
ATOM 2200 N N . VAL A 1 291 ? -9.258 -14.926 9.649 1.00 98.00 291 VAL A N 1
ATOM 2201 C CA . VAL A 1 291 ? -7.919 -15.529 9.533 1.00 98.00 291 VAL A CA 1
ATOM 2202 C C . VAL A 1 291 ? -7.817 -16.446 8.309 1.00 98.00 291 VAL A C 1
ATOM 2204 O O . VAL A 1 291 ? -6.753 -16.535 7.701 1.00 98.00 291 VAL A O 1
ATOM 2207 N N . ALA A 1 292 ? -8.911 -17.094 7.905 1.00 98.12 292 ALA A N 1
ATOM 2208 C CA . ALA A 1 292 ? -8.926 -17.946 6.720 1.00 98.12 292 ALA A CA 1
ATOM 2209 C C . ALA A 1 292 ? -8.823 -17.157 5.400 1.00 98.12 292 ALA A C 1
ATOM 2211 O O . ALA A 1 292 ? -8.330 -17.700 4.415 1.00 98.12 292 ALA A O 1
ATOM 2212 N N . LEU A 1 293 ? -9.243 -15.886 5.353 1.00 98.19 293 LEU A N 1
ATOM 2213 C CA . LEU A 1 293 ? -9.270 -15.093 4.112 1.00 98.19 293 LEU A CA 1
ATOM 2214 C C . LEU A 1 293 ? -7.896 -14.946 3.420 1.00 98.19 293 LEU A C 1
ATOM 2216 O O . LEU A 1 293 ? -7.816 -15.251 2.228 1.00 98.19 293 LEU A O 1
ATOM 2220 N N . PRO A 1 294 ? -6.798 -14.570 4.108 1.00 97.94 294 PRO A N 1
ATOM 2221 C CA . PRO A 1 294 ? -5.460 -14.607 3.512 1.00 97.94 294 PRO A CA 1
ATOM 2222 C C . PRO A 1 294 ? -5.057 -15.985 2.975 1.00 97.94 294 PRO A C 1
ATOM 2224 O O . PRO A 1 294 ? -4.414 -16.065 1.932 1.00 97.94 294 PRO A O 1
ATOM 2227 N N . LEU A 1 295 ? -5.447 -17.071 3.653 1.00 98.06 295 LEU A N 1
ATOM 2228 C CA . LEU A 1 295 ? -5.134 -18.437 3.217 1.00 98.06 295 LEU A CA 1
ATOM 2229 C C . LEU A 1 295 ? -5.893 -18.800 1.939 1.00 98.06 295 LEU A C 1
ATOM 2231 O O . LEU A 1 295 ? -5.323 -19.408 1.039 1.00 98.06 295 LEU A O 1
ATOM 2235 N N . VAL A 1 296 ? -7.154 -18.377 1.829 1.00 97.44 296 VAL A N 1
ATOM 2236 C CA . VAL A 1 296 ? -7.940 -18.509 0.596 1.00 97.44 296 VAL A CA 1
ATOM 2237 C C . VAL A 1 296 ? -7.302 -17.700 -0.535 1.00 97.44 296 VAL A C 1
ATOM 2239 O O . VAL A 1 296 ? -7.171 -18.221 -1.639 1.00 97.44 296 VAL A O 1
ATOM 2242 N N . SER A 1 297 ? -6.840 -16.473 -0.259 1.00 97.62 297 SER A N 1
ATOM 2243 C CA . SER A 1 297 ? -6.098 -15.649 -1.227 1.00 97.62 297 SER A CA 1
ATOM 2244 C C . SER A 1 297 ? -4.840 -16.364 -1.724 1.00 97.62 297 SER A C 1
ATOM 2246 O O . SER A 1 297 ? -4.637 -16.481 -2.929 1.00 97.62 297 SER A O 1
ATOM 2248 N N . ALA A 1 298 ? -4.038 -16.912 -0.805 1.00 98.25 298 ALA A N 1
ATOM 2249 C CA . ALA A 1 298 ? -2.833 -17.672 -1.132 1.00 98.25 298 ALA A CA 1
ATOM 2250 C C . ALA A 1 298 ? -3.139 -18.945 -1.935 1.00 98.25 298 ALA A C 1
ATOM 2252 O O . ALA A 1 298 ? -2.443 -19.241 -2.903 1.00 98.25 298 ALA A O 1
ATOM 2253 N N . GLY A 1 299 ? -4.190 -19.685 -1.563 1.00 98.31 299 GLY A N 1
ATOM 2254 C CA . GLY A 1 299 ? -4.626 -20.887 -2.272 1.00 98.31 299 GLY A CA 1
ATOM 2255 C C . GLY A 1 299 ? -5.091 -20.583 -3.696 1.00 98.31 299 GLY A C 1
ATOM 2256 O O . GLY A 1 299 ? -4.662 -21.249 -4.637 1.00 98.31 299 GLY A O 1
ATOM 2257 N N . TYR A 1 300 ? -5.900 -19.532 -3.869 1.00 98.25 300 TYR A N 1
ATOM 2258 C CA . TYR A 1 300 ? -6.273 -19.027 -5.191 1.00 98.25 300 TYR A CA 1
ATOM 2259 C C . TYR A 1 300 ? -5.034 -18.657 -6.004 1.00 98.25 300 TYR A C 1
ATOM 2261 O O . TYR A 1 300 ? -4.904 -19.072 -7.154 1.00 98.25 300 TYR A O 1
ATOM 2269 N N . GLY A 1 301 ? -4.095 -17.925 -5.400 1.00 98.19 301 GLY A N 1
ATOM 2270 C CA . GLY A 1 301 ? -2.912 -17.486 -6.114 1.00 98.19 301 GLY A CA 1
ATOM 2271 C C . GLY A 1 301 ? -1.966 -18.611 -6.504 1.00 98.19 301 GLY A C 1
ATOM 2272 O O . GLY A 1 301 ? -1.461 -18.596 -7.619 1.00 98.19 301 GLY A O 1
ATOM 2273 N N . ALA A 1 302 ? -1.781 -19.625 -5.660 1.00 98.19 302 ALA A N 1
ATOM 2274 C CA . ALA A 1 302 ? -0.992 -20.804 -6.011 1.00 98.19 302 ALA A CA 1
ATOM 2275 C C . ALA A 1 302 ? -1.579 -21.542 -7.228 1.00 98.19 302 ALA A C 1
ATOM 2277 O O . ALA A 1 302 ? -0.850 -21.891 -8.158 1.00 98.19 302 ALA A O 1
ATOM 2278 N N . LEU A 1 303 ? -2.906 -21.722 -7.258 1.00 98.31 303 LEU A N 1
ATOM 2279 C CA . LEU A 1 303 ? -3.600 -22.319 -8.401 1.00 98.31 303 LEU A CA 1
ATOM 2280 C C . LEU A 1 303 ? -3.457 -21.456 -9.656 1.00 98.31 303 LEU A C 1
ATOM 2282 O O . LEU A 1 303 ? -3.162 -21.969 -10.735 1.00 98.31 303 LEU A O 1
ATOM 2286 N N . ARG A 1 304 ? -3.649 -20.141 -9.517 1.00 98.00 304 ARG A N 1
ATOM 2287 C CA . ARG A 1 304 ? -3.603 -19.215 -10.644 1.00 98.00 304 ARG A CA 1
ATOM 2288 C C . ARG A 1 304 ? -2.213 -19.129 -11.264 1.00 98.00 304 ARG A C 1
ATOM 2290 O O . ARG A 1 304 ? -2.107 -19.188 -12.485 1.00 98.00 304 ARG A O 1
ATOM 2297 N N . ILE A 1 305 ? -1.171 -19.052 -10.437 1.00 98.25 305 ILE A N 1
ATOM 2298 C CA . ILE A 1 305 ? 0.227 -19.051 -10.882 1.00 98.25 305 ILE A CA 1
ATOM 2299 C C . ILE A 1 305 ? 0.506 -20.312 -11.701 1.00 98.25 305 ILE A C 1
ATOM 2301 O O . ILE A 1 305 ? 0.943 -20.202 -12.839 1.00 98.25 305 ILE A O 1
ATOM 2305 N N . SER A 1 306 ? 0.127 -21.494 -11.203 1.00 98.31 306 SER A N 1
ATOM 2306 C CA . SER A 1 306 ? 0.316 -22.750 -11.942 1.00 98.31 306 SER A CA 1
ATOM 2307 C C . SER A 1 306 ? -0.394 -22.765 -13.305 1.00 98.31 306 SER A C 1
ATOM 2309 O O . SER A 1 306 ? 0.168 -23.242 -14.290 1.00 98.31 306 SER A O 1
ATOM 2311 N N . GLN A 1 307 ? -1.609 -22.213 -13.392 1.00 97.94 307 GLN A N 1
ATOM 2312 C CA . GLN A 1 307 ? -2.336 -22.097 -14.661 1.00 97.94 307 GLN A CA 1
ATOM 2313 C C . GLN A 1 307 ? -1.640 -21.150 -15.644 1.00 97.94 307 GLN A C 1
ATOM 2315 O O . GLN A 1 307 ? -1.552 -21.457 -16.834 1.00 97.94 307 GLN A O 1
ATOM 2320 N N . VAL A 1 308 ? -1.162 -19.998 -15.161 1.00 97.56 308 VAL A N 1
ATOM 2321 C CA . VAL A 1 308 ? -0.425 -19.031 -15.986 1.00 97.56 308 VAL A CA 1
ATOM 2322 C C . VAL A 1 308 ? 0.895 -19.635 -16.452 1.00 97.56 308 VAL A C 1
ATOM 2324 O O . VAL A 1 308 ? 1.190 -19.560 -17.639 1.00 97.56 308 VAL A O 1
ATOM 2327 N N . ASP A 1 309 ? 1.639 -20.302 -15.574 1.00 97.75 309 ASP A N 1
ATOM 2328 C CA . ASP A 1 309 ? 2.914 -20.937 -15.911 1.00 97.75 309 ASP A CA 1
ATOM 2329 C C . ASP A 1 309 ? 2.743 -22.024 -16.976 1.00 97.75 309 ASP A C 1
ATOM 2331 O O . ASP A 1 309 ? 3.518 -22.083 -17.931 1.00 97.75 309 ASP A O 1
ATOM 2335 N N . ALA A 1 310 ? 1.690 -22.842 -16.877 1.00 98.19 310 ALA A N 1
ATOM 2336 C CA . ALA A 1 310 ? 1.367 -23.840 -17.894 1.00 98.19 310 ALA A CA 1
ATOM 2337 C C . ALA A 1 310 ? 1.030 -23.194 -19.251 1.00 98.19 310 ALA A C 1
ATOM 2339 O O . ALA A 1 310 ? 1.511 -23.645 -20.293 1.00 98.19 310 ALA A O 1
ATOM 2340 N N . ALA A 1 311 ? 0.247 -22.110 -19.248 1.00 97.75 311 ALA A N 1
ATOM 2341 C CA . ALA A 1 311 ? -0.074 -21.365 -20.464 1.00 97.75 311 ALA A CA 1
ATOM 2342 C C . ALA A 1 311 ? 1.175 -20.710 -21.077 1.00 97.75 311 ALA A C 1
ATOM 2344 O O . ALA A 1 311 ? 1.387 -20.791 -22.286 1.00 97.75 311 ALA A O 1
ATOM 2345 N N . VAL A 1 312 ? 2.037 -20.118 -20.245 1.00 97.25 312 VAL A N 1
ATOM 2346 C CA . VAL A 1 312 ? 3.316 -19.540 -20.666 1.00 97.25 312 VAL A CA 1
ATOM 2347 C C . VAL A 1 312 ? 4.208 -20.624 -21.254 1.00 97.25 312 VAL A C 1
ATOM 2349 O O . VAL A 1 312 ? 4.797 -20.395 -22.306 1.00 97.25 312 VAL A O 1
ATOM 2352 N N . ALA A 1 313 ? 4.314 -21.800 -20.630 1.00 97.00 313 ALA A N 1
ATOM 2353 C CA . ALA A 1 313 ? 5.122 -22.918 -21.119 1.00 97.00 313 ALA A CA 1
ATOM 2354 C C . ALA A 1 313 ? 4.691 -23.391 -22.516 1.00 97.00 313 ALA A C 1
ATOM 2356 O O . ALA A 1 313 ? 5.556 -23.652 -23.349 1.00 97.00 313 ALA A O 1
ATOM 2357 N N . ALA A 1 314 ? 3.383 -23.436 -22.782 1.00 97.50 314 ALA A N 1
ATOM 2358 C CA . ALA A 1 314 ? 2.822 -23.826 -24.074 1.00 97.50 314 ALA A CA 1
ATOM 2359 C C . ALA A 1 314 ? 2.883 -22.722 -25.149 1.00 97.50 314 ALA A C 1
ATOM 2361 O O . ALA A 1 314 ? 2.727 -23.012 -26.336 1.00 97.50 314 ALA A O 1
ATOM 2362 N N . ALA A 1 315 ? 3.086 -21.462 -24.760 1.00 97.56 315 ALA A N 1
ATOM 2363 C CA . ALA A 1 315 ? 3.120 -20.343 -25.692 1.00 97.56 315 ALA A CA 1
ATOM 2364 C C . ALA A 1 315 ? 4.421 -20.313 -26.523 1.00 97.56 315 ALA A C 1
ATOM 2366 O O . ALA A 1 315 ? 5.493 -20.661 -26.007 1.00 97.56 315 ALA A O 1
ATOM 2367 N N . PRO A 1 316 ? 4.365 -19.829 -27.782 1.00 96.62 316 PRO A N 1
ATOM 2368 C CA . PRO A 1 316 ? 5.558 -19.503 -28.556 1.00 96.62 316 PRO A CA 1
ATOM 2369 C C . PRO A 1 316 ? 6.500 -18.589 -27.766 1.00 96.62 316 PRO A C 1
ATOM 2371 O O . PRO A 1 316 ? 6.060 -17.683 -27.055 1.00 96.62 316 PRO A O 1
ATOM 2374 N N . LYS A 1 317 ? 7.806 -18.835 -27.879 1.00 95.25 317 LYS A N 1
ATOM 2375 C CA . LYS A 1 317 ? 8.837 -18.082 -27.158 1.00 95.25 317 LYS A CA 1
ATOM 2376 C C . LYS A 1 317 ? 9.453 -17.031 -28.072 1.00 95.25 317 LYS A C 1
ATOM 2378 O O . LYS A 1 317 ? 9.704 -17.320 -29.235 1.00 95.25 317 LYS A O 1
ATOM 2383 N N . ALA A 1 318 ? 9.723 -15.853 -27.517 1.00 95.69 318 ALA A N 1
ATOM 2384 C CA . ALA A 1 318 ? 10.487 -14.794 -28.167 1.00 95.69 318 ALA A CA 1
ATOM 2385 C C . ALA A 1 318 ? 11.759 -14.517 -27.359 1.00 95.69 318 ALA A C 1
ATOM 2387 O O . ALA A 1 318 ? 11.715 -14.450 -26.126 1.00 95.69 318 ALA A O 1
ATOM 2388 N N . LYS A 1 319 ? 12.892 -14.348 -28.042 1.00 96.00 319 LYS A N 1
ATOM 2389 C CA . LYS A 1 319 ? 14.157 -13.942 -27.432 1.00 96.00 319 LYS A CA 1
ATOM 2390 C C . LYS A 1 319 ? 14.224 -12.417 -27.406 1.00 96.00 319 LYS A C 1
ATOM 2392 O O . LYS A 1 319 ? 14.464 -11.772 -28.424 1.00 96.00 319 LYS A O 1
ATOM 2397 N N . VAL A 1 320 ? 13.999 -11.844 -26.225 1.00 97.19 320 VAL A N 1
ATOM 2398 C CA . VAL A 1 320 ? 13.972 -10.391 -26.009 1.00 97.19 320 VAL A CA 1
ATOM 2399 C C . VAL A 1 320 ? 15.272 -9.929 -25.354 1.00 97.19 320 VAL A C 1
ATOM 2401 O O . VAL A 1 320 ? 15.665 -10.447 -24.311 1.00 97.19 320 VAL A O 1
ATOM 2404 N N . GLY A 1 321 ? 15.923 -8.930 -25.944 1.00 96.88 321 GLY A N 1
ATOM 2405 C CA . GLY A 1 321 ? 17.040 -8.212 -25.338 1.00 96.88 321 GLY A CA 1
ATOM 2406 C C . GLY A 1 321 ? 16.570 -6.948 -24.626 1.00 96.88 321 GLY A C 1
ATOM 2407 O O . GLY A 1 321 ? 15.829 -6.156 -25.198 1.00 96.88 321 GLY A O 1
ATOM 2408 N N . VAL A 1 322 ? 17.022 -6.716 -23.395 1.00 96.75 322 VAL A N 1
ATOM 2409 C CA . VAL A 1 322 ? 16.750 -5.470 -22.659 1.00 96.75 322 VAL A CA 1
ATOM 2410 C C . VAL A 1 322 ? 18.068 -4.738 -22.445 1.00 96.75 322 VAL A C 1
ATOM 2412 O O . VAL A 1 322 ? 19.002 -5.294 -21.871 1.00 96.75 322 VAL A O 1
ATOM 2415 N N . VAL A 1 323 ? 18.160 -3.495 -22.919 1.00 96.00 323 VAL A N 1
ATOM 2416 C CA . VAL A 1 323 ? 19.402 -2.711 -22.891 1.00 96.00 323 VAL A CA 1
ATOM 2417 C C . VAL A 1 323 ? 19.264 -1.546 -21.928 1.00 96.00 323 VAL A C 1
ATOM 2419 O O . VAL A 1 323 ? 18.520 -0.608 -22.186 1.00 96.00 323 VAL A O 1
ATOM 2422 N N . GLN A 1 324 ? 20.042 -1.562 -20.847 1.00 93.50 324 GLN A N 1
ATOM 2423 C CA . GLN A 1 324 ? 20.077 -0.488 -19.859 1.00 93.50 324 GLN A CA 1
ATOM 2424 C C . GLN A 1 324 ? 21.430 0.225 -19.901 1.00 93.50 324 GLN A C 1
ATOM 2426 O O . GLN A 1 324 ? 22.435 -0.281 -19.409 1.00 93.50 324 GLN A O 1
ATOM 2431 N N . ALA A 1 325 ? 21.463 1.440 -20.457 1.00 90.62 325 ALA A N 1
ATOM 2432 C CA . ALA A 1 325 ? 22.711 2.196 -20.604 1.00 90.62 325 ALA A CA 1
ATOM 2433 C C . ALA A 1 325 ? 23.308 2.719 -19.284 1.00 90.62 325 ALA A C 1
ATOM 2435 O O . ALA A 1 325 ? 24.421 3.243 -19.304 1.00 90.62 325 ALA A O 1
ATOM 2436 N N . ASN A 1 326 ? 22.583 2.590 -18.164 1.00 90.38 326 ASN A N 1
ATOM 2437 C CA . ASN A 1 326 ? 22.989 3.044 -16.831 1.00 90.38 326 ASN A CA 1
ATOM 2438 C C . ASN A 1 326 ? 23.518 4.494 -16.827 1.00 90.38 326 ASN A C 1
ATOM 2440 O O . ASN A 1 326 ? 24.656 4.763 -16.450 1.00 90.38 326 ASN A O 1
ATOM 2444 N N . MET A 1 327 ? 22.704 5.427 -17.327 1.00 85.00 327 MET A N 1
ATOM 2445 C CA . MET A 1 327 ? 23.056 6.849 -17.402 1.00 85.00 327 MET A CA 1
ATOM 2446 C C . MET A 1 327 ? 22.260 7.659 -16.386 1.00 85.00 327 MET A C 1
ATOM 2448 O O . MET A 1 327 ? 21.035 7.526 -16.318 1.00 85.00 327 MET A O 1
ATOM 2452 N N . SER A 1 328 ? 22.953 8.532 -15.647 1.00 83.25 328 SER A N 1
ATOM 2453 C CA . SER A 1 328 ? 22.316 9.467 -14.718 1.00 83.25 328 SER A CA 1
ATOM 2454 C C . SER A 1 328 ? 21.456 10.486 -15.469 1.00 83.25 328 SER A C 1
ATOM 2456 O O . SER A 1 328 ? 21.670 10.765 -16.653 1.00 83.25 328 SER A O 1
ATOM 2458 N N . LEU A 1 329 ? 20.474 11.072 -14.778 1.00 78.12 329 LEU A N 1
ATOM 2459 C CA . LEU A 1 329 ? 19.599 12.071 -15.392 1.00 78.12 329 LEU A CA 1
ATOM 2460 C C . LEU A 1 329 ? 20.379 13.304 -15.871 1.00 78.12 329 LEU A C 1
ATOM 2462 O O . LEU A 1 329 ? 20.047 13.857 -16.916 1.00 78.12 329 LEU A O 1
ATOM 2466 N N . ILE A 1 330 ? 21.403 13.721 -15.124 1.00 79.56 330 ILE A N 1
ATOM 2467 C CA . ILE A 1 330 ? 22.245 14.871 -15.476 1.00 79.56 330 ILE A CA 1
ATOM 2468 C C . ILE A 1 330 ? 23.082 14.554 -16.719 1.00 79.56 330 ILE A C 1
ATOM 2470 O O . ILE A 1 330 ? 22.988 15.284 -17.702 1.00 79.56 330 ILE A O 1
ATOM 2474 N N . ALA A 1 331 ? 23.748 13.395 -16.750 1.00 78.31 331 ALA A N 1
ATOM 2475 C CA . ALA A 1 331 ? 24.528 12.965 -17.911 1.00 78.31 331 ALA A CA 1
ATOM 2476 C C . ALA A 1 331 ? 23.669 12.856 -19.184 1.00 78.31 331 ALA A C 1
ATOM 2478 O O . ALA A 1 331 ? 24.103 13.230 -20.270 1.00 78.31 331 ALA A O 1
ATOM 2479 N N . LYS A 1 332 ? 22.414 12.395 -19.060 1.00 79.06 332 LYS A N 1
ATOM 2480 C CA . LYS A 1 332 ? 21.458 12.373 -20.181 1.00 79.06 332 LYS A CA 1
ATOM 2481 C C . LYS A 1 332 ? 21.097 13.772 -20.698 1.00 79.06 332 LYS A C 1
ATOM 2483 O O . LYS A 1 332 ? 20.778 13.908 -21.877 1.00 79.06 332 LYS A O 1
ATOM 2488 N N . ARG A 1 333 ? 21.071 14.797 -19.837 1.00 78.56 333 ARG A N 1
ATOM 2489 C CA . ARG A 1 333 ? 20.768 16.181 -20.250 1.00 78.56 333 ARG A CA 1
ATOM 2490 C C . ARG A 1 333 ? 21.953 16.838 -20.946 1.00 78.56 333 ARG A C 1
ATOM 2492 O O . ARG A 1 333 ? 21.722 17.588 -21.892 1.00 78.56 333 ARG A O 1
ATOM 2499 N N . GLU A 1 334 ? 23.163 16.553 -20.479 1.00 84.56 334 GLU A N 1
ATOM 2500 C CA . GLU A 1 334 ? 24.412 17.096 -21.021 1.00 84.56 334 GLU A CA 1
ATOM 2501 C C . GLU A 1 334 ? 24.771 16.470 -22.375 1.00 84.56 334 GLU A C 1
ATOM 2503 O O . GLU A 1 334 ? 25.087 17.200 -23.310 1.00 84.56 334 GLU A O 1
ATOM 2508 N N . ASP A 1 335 ? 24.630 15.146 -22.525 1.00 84.12 335 ASP A N 1
ATOM 2509 C CA . ASP A 1 335 ? 24.851 14.440 -23.795 1.00 84.12 335 ASP A CA 1
ATOM 2510 C C . ASP A 1 335 ? 23.619 13.626 -24.218 1.00 84.12 335 ASP A C 1
ATOM 2512 O O . ASP A 1 335 ? 23.535 12.399 -24.071 1.00 84.12 335 ASP A O 1
ATOM 2516 N N . LYS A 1 336 ? 22.640 14.339 -24.785 1.00 80.75 336 LYS A N 1
ATOM 2517 C CA . LYS A 1 336 ? 21.382 13.752 -25.275 1.00 80.75 336 LYS A CA 1
ATOM 2518 C C . LYS A 1 336 ? 21.600 12.685 -26.348 1.00 80.75 336 LYS A C 1
ATOM 2520 O O . LYS A 1 336 ? 20.842 11.719 -26.415 1.00 80.75 336 LYS A O 1
ATOM 2525 N N . GLU A 1 337 ? 22.616 12.850 -27.193 1.00 85.50 337 GLU A N 1
ATOM 2526 C CA . GLU A 1 337 ? 22.914 11.909 -28.276 1.00 85.50 337 GLU A CA 1
ATOM 2527 C C . GLU A 1 337 ? 23.772 10.731 -27.807 1.00 85.50 337 GLU A C 1
ATOM 2529 O O . GLU A 1 337 ? 23.629 9.621 -28.319 1.00 85.50 337 GLU A O 1
ATOM 2534 N N . GLY A 1 338 ? 24.629 10.933 -26.805 1.00 85.88 338 GLY A N 1
ATOM 2535 C CA . GLY A 1 338 ? 25.421 9.874 -26.181 1.00 85.88 338 GLY A CA 1
ATOM 2536 C C . GLY A 1 338 ? 24.558 8.787 -25.575 1.00 85.88 338 GLY A C 1
ATOM 2537 O O . GLY A 1 338 ? 24.908 7.610 -25.672 1.00 85.88 338 GLY A O 1
ATOM 2538 N N . GLY A 1 339 ? 23.393 9.174 -25.044 1.00 88.12 339 GLY A N 1
ATOM 2539 C CA . GLY A 1 339 ? 22.330 8.255 -24.656 1.00 88.12 339 GLY A CA 1
ATOM 2540 C C . GLY A 1 339 ? 21.993 7.279 -25.771 1.00 88.12 339 GLY A C 1
ATOM 2541 O O . GLY A 1 339 ? 22.201 6.075 -25.615 1.00 88.12 339 GLY A O 1
ATOM 2542 N N . LEU A 1 340 ? 21.543 7.792 -26.913 1.00 89.94 340 LEU A N 1
ATOM 2543 C CA . LEU A 1 340 ? 21.179 6.968 -28.061 1.00 89.94 340 LEU A CA 1
ATOM 2544 C C . LEU A 1 340 ? 22.357 6.112 -28.543 1.00 89.94 340 LEU A C 1
ATOM 2546 O O . LEU A 1 340 ? 22.223 4.894 -28.649 1.00 89.94 340 LEU A O 1
ATOM 2550 N N . ARG A 1 341 ? 23.531 6.723 -28.752 1.00 91.25 341 ARG A N 1
ATOM 2551 C CA . ARG A 1 341 ? 24.740 6.014 -29.211 1.00 91.25 341 ARG A CA 1
ATOM 2552 C C . ARG A 1 341 ? 25.092 4.837 -28.304 1.00 91.25 341 ARG A C 1
ATOM 2554 O O . ARG A 1 341 ? 25.429 3.759 -28.788 1.00 91.25 341 ARG A O 1
ATOM 2561 N N . ARG A 1 342 ? 24.999 5.021 -26.984 1.00 92.56 342 ARG A N 1
ATOM 2562 C CA . ARG A 1 342 ? 25.282 3.967 -26.005 1.00 92.56 342 ARG A CA 1
ATOM 2563 C C . ARG A 1 342 ? 24.256 2.839 -26.071 1.00 92.56 342 ARG A C 1
ATOM 2565 O O . ARG A 1 342 ? 24.662 1.684 -26.003 1.00 92.56 342 ARG A O 1
ATOM 2572 N N . HIS A 1 343 ? 22.968 3.143 -26.237 1.00 94.00 343 HIS A N 1
ATOM 2573 C CA . HIS A 1 343 ? 21.936 2.109 -26.386 1.00 94.00 343 HIS A CA 1
ATOM 2574 C C . HIS A 1 343 ? 22.101 1.321 -27.690 1.00 94.00 343 HIS A C 1
ATOM 2576 O O . HIS A 1 343 ? 22.043 0.094 -27.656 1.00 94.00 343 HIS A O 1
ATOM 2582 N N . VAL A 1 344 ? 22.392 1.988 -28.813 1.00 94.50 344 VAL A N 1
ATOM 2583 C CA . VAL A 1 344 ? 22.671 1.325 -30.101 1.00 94.50 344 VAL A CA 1
ATOM 2584 C C . VAL A 1 344 ? 23.880 0.404 -29.977 1.00 94.50 344 VAL A C 1
ATOM 2586 O O . VAL A 1 344 ? 23.787 -0.779 -30.299 1.00 94.50 344 VAL A O 1
ATOM 2589 N N . ARG A 1 345 ? 24.992 0.903 -29.424 1.00 96.00 345 ARG A N 1
ATOM 2590 C CA . ARG A 1 345 ? 26.206 0.103 -29.225 1.00 96.00 345 ARG A CA 1
ATOM 2591 C C . ARG A 1 345 ? 25.945 -1.131 -28.359 1.00 96.00 345 ARG A C 1
ATOM 2593 O O . ARG A 1 345 ? 26.279 -2.236 -28.768 1.00 96.00 345 ARG A O 1
ATOM 2600 N N . LEU A 1 346 ? 25.308 -0.959 -27.198 1.00 96.44 346 LEU A N 1
ATOM 2601 C CA . LEU A 1 346 ? 24.980 -2.072 -26.298 1.00 96.44 346 LEU A CA 1
ATOM 2602 C C . LEU A 1 346 ? 24.007 -3.071 -26.943 1.00 96.44 346 LEU A C 1
ATOM 2604 O O . LEU A 1 346 ? 24.108 -4.267 -26.693 1.00 96.44 346 LEU A O 1
ATOM 2608 N N . SER A 1 347 ? 23.099 -2.604 -27.805 1.00 96.00 347 SER A N 1
ATOM 2609 C CA . SER A 1 347 ? 22.209 -3.483 -28.577 1.00 96.00 347 SER A CA 1
ATOM 2610 C C . SER A 1 347 ? 22.997 -4.327 -29.577 1.00 96.00 347 SER A C 1
ATOM 2612 O O . SER A 1 347 ? 22.797 -5.535 -29.657 1.00 96.00 347 SER A O 1
ATOM 2614 N N . GLN A 1 348 ? 23.935 -3.716 -30.304 1.00 95.25 348 GLN A N 1
ATOM 2615 C CA . GLN A 1 348 ? 24.803 -4.425 -31.245 1.00 95.25 348 GLN A CA 1
ATOM 2616 C C . GLN A 1 348 ? 25.712 -5.433 -30.533 1.00 95.25 348 GLN A C 1
ATOM 2618 O O . GLN A 1 348 ? 25.870 -6.553 -31.011 1.00 95.25 348 GLN A O 1
ATOM 2623 N N . GLU A 1 349 ? 26.293 -5.061 -29.390 1.00 96.56 349 GLU A N 1
ATOM 2624 C CA . GLU A 1 349 ? 27.079 -5.968 -28.544 1.00 96.56 349 GLU A CA 1
ATOM 2625 C C . GLU A 1 349 ? 26.233 -7.161 -28.076 1.00 96.56 349 GLU A C 1
ATOM 2627 O O . GLU A 1 349 ? 26.676 -8.306 -28.180 1.00 96.56 349 GLU A O 1
ATOM 2632 N N . LEU A 1 350 ? 24.997 -6.908 -27.634 1.00 96.56 350 LEU A N 1
ATOM 2633 C CA . LEU A 1 350 ? 24.068 -7.949 -27.203 1.00 96.56 350 LEU A CA 1
ATOM 2634 C C . LEU A 1 350 ? 23.718 -8.908 -28.347 1.00 96.56 350 LEU A C 1
ATOM 2636 O O . LEU A 1 350 ? 23.827 -10.116 -28.170 1.00 96.56 350 LEU A O 1
ATOM 2640 N N . ILE A 1 351 ? 23.364 -8.389 -29.526 1.00 96.06 351 ILE A N 1
ATOM 2641 C CA . ILE A 1 351 ? 23.038 -9.203 -30.710 1.00 96.06 351 ILE A CA 1
ATOM 2642 C C . ILE A 1 351 ? 24.252 -10.029 -31.159 1.00 96.06 351 ILE A C 1
ATOM 2644 O O . ILE A 1 351 ? 24.117 -11.202 -31.495 1.00 96.06 351 ILE A O 1
ATOM 2648 N N . ARG A 1 352 ? 25.463 -9.455 -31.134 1.00 96.44 352 ARG A N 1
ATOM 2649 C CA . ARG A 1 352 ? 26.691 -10.197 -31.472 1.00 96.44 352 ARG A CA 1
ATOM 2650 C C . ARG A 1 352 ? 26.964 -11.337 -30.495 1.00 96.44 352 ARG A C 1
ATOM 2652 O O . ARG A 1 352 ? 27.426 -12.390 -30.919 1.00 96.44 352 ARG A O 1
ATOM 2659 N N . LYS A 1 353 ? 26.711 -11.116 -29.203 1.00 96.38 353 LYS A N 1
ATOM 2660 C CA . LYS A 1 353 ? 26.960 -12.102 -28.146 1.00 96.38 353 LYS A CA 1
ATOM 2661 C C . LYS A 1 353 ? 25.909 -13.212 -28.128 1.00 96.38 353 LYS A C 1
ATOM 2663 O O . LYS A 1 353 ? 26.253 -14.379 -27.994 1.00 96.38 353 LYS A O 1
ATOM 2668 N N . GLU A 1 354 ? 24.639 -12.843 -28.233 1.00 96.00 354 GLU A N 1
ATOM 2669 C CA . GLU A 1 354 ? 23.501 -13.736 -28.004 1.00 96.00 354 GLU A CA 1
ATOM 2670 C C . GLU A 1 354 ? 22.906 -14.308 -29.300 1.00 96.00 354 GLU A C 1
ATOM 2672 O O . GLU A 1 354 ? 22.075 -15.219 -29.244 1.00 96.00 354 GLU A O 1
ATOM 2677 N N . GLY A 1 355 ? 23.312 -13.796 -30.463 1.00 93.94 355 GLY A N 1
ATOM 2678 C CA . GLY A 1 355 ? 22.725 -14.136 -31.755 1.00 93.94 355 GLY A CA 1
ATOM 2679 C C . GLY A 1 355 ? 21.447 -13.336 -32.058 1.00 93.94 355 GLY A C 1
ATOM 2680 O O . GLY A 1 355 ? 21.203 -12.296 -31.440 1.00 93.94 355 GLY A O 1
ATOM 2681 N N . PRO A 1 356 ? 20.632 -13.783 -33.032 1.00 93.12 356 PRO A N 1
ATOM 2682 C CA . PRO A 1 356 ? 19.427 -13.065 -33.438 1.00 93.12 356 PRO A CA 1
ATOM 2683 C C . PRO A 1 356 ? 18.425 -12.950 -32.280 1.00 93.12 356 PRO A C 1
ATOM 2685 O O . PRO A 1 356 ? 18.192 -13.908 -31.540 1.00 93.12 356 PRO A O 1
ATOM 2688 N N . LEU A 1 357 ? 17.842 -11.760 -32.140 1.00 95.75 357 LEU A N 1
ATOM 2689 C CA . LEU A 1 357 ? 16.815 -11.425 -31.154 1.00 95.75 357 LEU A CA 1
ATOM 2690 C C . LEU A 1 357 ? 15.525 -11.054 -31.889 1.00 95.75 357 LEU A C 1
ATOM 2692 O O . LEU A 1 357 ? 15.587 -10.429 -32.947 1.00 95.75 357 LEU A O 1
ATOM 2696 N N . ASP A 1 358 ? 14.375 -11.377 -31.303 1.00 96.31 358 ASP A N 1
ATOM 2697 C CA . ASP A 1 358 ? 13.061 -11.024 -31.858 1.00 96.31 358 ASP A CA 1
ATOM 2698 C C . ASP A 1 358 ? 12.651 -9.587 -31.494 1.00 96.31 358 ASP A C 1
ATOM 2700 O O . ASP A 1 358 ? 11.877 -8.948 -32.204 1.00 96.31 358 ASP A O 1
ATOM 2704 N N . LEU A 1 359 ? 13.162 -9.069 -30.371 1.00 96.56 359 LEU A N 1
ATOM 2705 C CA . LEU A 1 359 ? 12.866 -7.728 -29.867 1.00 96.56 359 LEU A CA 1
ATOM 2706 C C . LEU A 1 359 ? 14.036 -7.190 -29.038 1.00 96.56 359 LEU A C 1
ATOM 2708 O O . LEU A 1 359 ? 14.605 -7.914 -28.222 1.00 96.56 359 LEU A O 1
ATOM 2712 N N . VAL A 1 360 ? 14.341 -5.899 -29.185 1.00 95.75 360 VAL A N 1
ATOM 2713 C CA . VAL A 1 360 ? 15.233 -5.161 -28.281 1.00 95.75 360 VAL A CA 1
ATOM 2714 C C . VAL A 1 360 ? 14.459 -4.019 -27.630 1.00 95.75 360 VAL A C 1
ATOM 2716 O O . VAL A 1 360 ? 13.818 -3.228 -28.318 1.00 95.75 360 VAL A O 1
ATOM 2719 N N . VAL A 1 361 ? 14.518 -3.931 -26.303 1.00 96.38 361 VAL A N 1
ATOM 2720 C CA . VAL A 1 361 ? 13.801 -2.934 -25.501 1.00 96.38 361 VAL A CA 1
ATOM 2721 C C . VAL A 1 361 ? 14.791 -1.972 -24.856 1.00 96.38 361 VAL A C 1
ATOM 2723 O O . VAL A 1 361 ? 15.748 -2.389 -24.1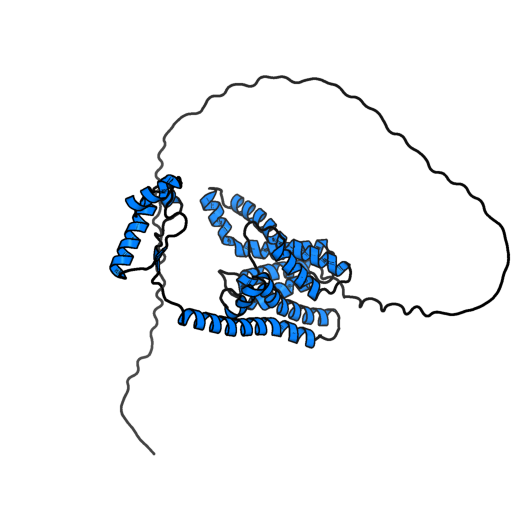98 1.00 96.38 361 VAL A O 1
ATOM 2726 N N . TRP A 1 362 ? 14.539 -0.674 -25.022 1.00 94.62 362 TRP A N 1
ATOM 2727 C CA . TRP A 1 362 ? 15.281 0.408 -24.373 1.00 94.62 362 TRP A CA 1
ATOM 2728 C C . TRP A 1 362 ? 14.428 1.087 -23.290 1.00 94.62 362 TRP A C 1
ATOM 2730 O O . TRP A 1 362 ? 13.203 1.121 -23.415 1.00 94.62 362 TRP A O 1
ATOM 2740 N N . PRO A 1 363 ? 15.046 1.641 -22.229 1.00 92.75 363 PRO A N 1
ATOM 2741 C CA . PRO A 1 363 ? 14.337 2.315 -21.152 1.00 92.75 363 PRO A CA 1
ATOM 2742 C C . PRO A 1 363 ? 13.738 3.649 -21.603 1.00 92.75 363 PRO A C 1
ATOM 2744 O O . PRO A 1 363 ? 14.098 4.225 -22.635 1.00 92.75 363 PRO A O 1
ATOM 2747 N N . GLU A 1 364 ? 12.869 4.188 -20.751 1.00 89.62 364 GLU A N 1
ATOM 2748 C CA . GLU A 1 364 ? 12.332 5.536 -20.893 1.00 89.62 364 GLU A CA 1
ATOM 2749 C C . GLU A 1 364 ? 13.457 6.559 -21.140 1.00 89.62 364 GLU A C 1
ATOM 2751 O O . GLU A 1 364 ? 14.517 6.528 -20.501 1.00 89.62 364 GLU A O 1
ATOM 2756 N N . THR A 1 365 ? 13.214 7.499 -22.061 1.00 87.25 365 THR A N 1
ATOM 2757 C CA . THR A 1 365 ? 14.162 8.546 -22.493 1.00 87.25 365 THR A CA 1
ATOM 2758 C C . THR A 1 365 ? 15.501 8.026 -23.035 1.00 87.25 365 THR A C 1
ATOM 2760 O O . THR A 1 365 ? 16.494 8.752 -23.002 1.00 87.25 365 THR A O 1
ATOM 2763 N N . ALA A 1 366 ? 15.567 6.797 -23.563 1.00 88.31 366 ALA A N 1
ATOM 2764 C CA . ALA A 1 366 ? 16.743 6.338 -24.315 1.00 88.31 366 ALA A CA 1
ATOM 2765 C C . ALA A 1 366 ? 17.032 7.232 -25.534 1.00 88.31 366 ALA A C 1
ATOM 2767 O O . ALA A 1 366 ? 18.190 7.511 -25.844 1.00 88.31 366 ALA A O 1
ATOM 2768 N N . VAL A 1 367 ? 15.971 7.749 -26.161 1.00 88.19 367 VAL A N 1
ATOM 2769 C CA . VAL A 1 367 ? 16.041 8.849 -27.128 1.00 88.19 367 VAL A CA 1
ATOM 2770 C C . VAL A 1 367 ? 15.627 10.135 -26.417 1.00 88.19 367 VAL A C 1
ATOM 2772 O O . VAL A 1 367 ? 14.446 10.447 -26.291 1.00 88.19 367 VAL A O 1
ATOM 2775 N N . ALA A 1 368 ? 16.605 10.884 -25.907 1.00 84.94 368 ALA A N 1
ATOM 2776 C CA . ALA A 1 368 ? 16.385 12.089 -25.101 1.00 84.94 368 ALA A CA 1
ATOM 2777 C C . ALA A 1 368 ? 16.108 13.348 -25.955 1.00 84.94 368 ALA A C 1
ATOM 2779 O O . ALA A 1 368 ? 16.637 14.433 -25.695 1.00 84.94 368 ALA A O 1
ATOM 2780 N N . ARG A 1 369 ? 15.292 13.208 -27.006 1.00 81.31 369 ARG A N 1
ATOM 2781 C CA . ARG A 1 369 ? 14.963 14.276 -27.956 1.00 81.31 369 ARG A CA 1
ATOM 2782 C C . ARG A 1 369 ? 13.479 14.238 -28.310 1.00 81.31 369 ARG A C 1
ATOM 2784 O O . ARG A 1 369 ? 12.942 13.180 -28.610 1.00 81.31 369 ARG A O 1
ATOM 2791 N N . ALA A 1 370 ? 12.843 15.408 -28.328 1.00 83.00 370 ALA A N 1
ATOM 2792 C CA . ALA A 1 370 ? 11.514 15.558 -28.911 1.00 83.00 370 ALA A CA 1
ATOM 2793 C C . ALA A 1 370 ? 11.615 15.443 -30.439 1.00 83.00 370 ALA A C 1
ATOM 2795 O O . ALA A 1 370 ? 12.457 16.103 -31.056 1.00 83.00 370 ALA A O 1
ATOM 2796 N N . MET A 1 371 ? 10.773 14.607 -31.041 1.00 81.81 371 MET A N 1
ATOM 2797 C CA . MET A 1 371 ? 10.759 14.376 -32.483 1.00 81.81 371 MET A CA 1
ATOM 2798 C C . MET A 1 371 ? 9.363 14.592 -33.053 1.00 81.81 371 MET A C 1
ATOM 2800 O O . MET A 1 371 ? 8.370 14.235 -32.426 1.00 81.81 371 MET A O 1
ATOM 2804 N N . ASP A 1 372 ? 9.314 15.182 -34.248 1.00 88.88 372 ASP A N 1
ATOM 2805 C CA . ASP A 1 372 ? 8.105 15.211 -35.067 1.00 88.88 372 ASP A CA 1
ATOM 2806 C C . ASP A 1 372 ? 7.854 13.797 -35.597 1.00 88.88 372 ASP A C 1
ATOM 2808 O O . ASP A 1 372 ? 8.761 13.181 -36.165 1.00 88.88 372 ASP A O 1
ATOM 2812 N N . GLU A 1 373 ? 6.636 13.292 -35.414 1.00 88.06 373 GLU A N 1
ATOM 2813 C CA . GLU A 1 373 ? 6.231 11.946 -35.824 1.00 88.06 373 GLU A CA 1
ATOM 2814 C C . GLU A 1 373 ? 6.505 11.687 -37.313 1.00 88.06 373 GLU A C 1
ATOM 2816 O O . GLU A 1 373 ? 6.965 10.607 -37.679 1.00 88.06 373 GLU A O 1
ATOM 2821 N N . ARG A 1 374 ? 6.359 12.712 -38.166 1.00 92.12 374 ARG A N 1
ATOM 2822 C CA . ARG A 1 374 ? 6.620 12.623 -39.614 1.00 92.12 374 ARG A CA 1
ATOM 2823 C C . ARG A 1 374 ? 8.081 12.330 -39.948 1.00 92.12 374 ARG A C 1
ATOM 2825 O O . ARG A 1 374 ? 8.364 11.788 -41.009 1.00 92.12 374 ARG A O 1
ATOM 2832 N N . ASN A 1 375 ? 8.998 12.691 -39.052 1.00 88.00 375 ASN A N 1
ATOM 2833 C CA . ASN A 1 375 ? 10.441 12.540 -39.242 1.00 88.00 375 ASN A CA 1
ATOM 2834 C C . ASN A 1 375 ? 11.034 11.402 -38.398 1.00 88.00 375 ASN A C 1
ATOM 2836 O O . ASN A 1 375 ? 12.221 11.101 -38.533 1.00 88.00 375 ASN A O 1
ATOM 2840 N N . ALA A 1 376 ? 10.240 10.783 -37.517 1.00 86.69 376 ALA A N 1
ATOM 2841 C CA . ALA A 1 376 ? 10.722 9.776 -36.580 1.00 86.69 376 ALA A CA 1
ATOM 2842 C C . ALA A 1 376 ? 11.282 8.544 -37.307 1.00 86.69 376 ALA A C 1
ATOM 2844 O O . ALA A 1 376 ? 12.391 8.118 -36.998 1.00 86.69 376 ALA A O 1
ATOM 2845 N N . ALA A 1 377 ? 10.572 8.025 -38.315 1.00 87.69 377 ALA A N 1
ATOM 2846 C CA . ALA A 1 377 ? 11.009 6.855 -39.085 1.00 87.69 377 ALA A CA 1
ATOM 2847 C C . ALA A 1 377 ? 12.388 7.074 -39.728 1.00 87.69 377 ALA A C 1
ATOM 2849 O O . ALA A 1 377 ? 13.322 6.319 -39.475 1.00 87.69 377 ALA A O 1
ATOM 2850 N N . THR A 1 378 ? 12.546 8.178 -40.462 1.00 89.94 378 THR A N 1
ATOM 2851 C CA . THR A 1 378 ? 13.812 8.543 -41.113 1.00 89.94 378 THR A CA 1
ATOM 2852 C C . THR A 1 378 ? 14.937 8.771 -40.105 1.00 89.94 378 THR A C 1
ATOM 2854 O O . THR A 1 378 ? 16.096 8.459 -40.376 1.00 89.94 378 THR A O 1
ATOM 2857 N N . TYR A 1 379 ? 14.622 9.320 -38.928 1.00 88.00 379 TYR A N 1
ATOM 2858 C CA . TYR A 1 379 ? 15.608 9.451 -37.863 1.00 88.00 379 TYR A CA 1
ATOM 2859 C C . TYR A 1 379 ? 16.081 8.081 -37.373 1.00 88.00 379 TYR A C 1
ATOM 2861 O O . TYR A 1 379 ? 17.287 7.876 -37.249 1.00 88.00 379 TYR A O 1
ATOM 2869 N N . TYR A 1 380 ? 15.168 7.145 -37.118 1.00 87.12 380 TYR A N 1
ATOM 2870 C CA . TYR A 1 380 ? 15.534 5.816 -36.639 1.00 87.12 380 TYR A CA 1
ATOM 2871 C C . TYR A 1 380 ? 16.313 5.020 -37.685 1.00 87.12 380 TYR A C 1
ATOM 2873 O O . TYR A 1 380 ? 17.394 4.557 -37.355 1.00 87.12 380 TYR A O 1
ATOM 2881 N N . GLU A 1 381 ? 15.866 4.979 -38.943 1.00 88.25 381 GLU A N 1
ATOM 2882 C CA . GLU A 1 381 ? 16.584 4.306 -40.043 1.00 88.25 381 GLU A CA 1
ATOM 2883 C C . GLU A 1 381 ? 18.035 4.778 -40.196 1.00 88.25 381 GLU A C 1
ATOM 2885 O O . GLU A 1 381 ? 18.912 4.026 -40.615 1.00 88.25 381 GLU A O 1
ATOM 2890 N N . ARG A 1 382 ? 18.300 6.048 -39.874 1.00 88.31 382 ARG A N 1
ATOM 2891 C CA . ARG A 1 382 ? 19.639 6.627 -39.970 1.00 88.31 382 ARG A CA 1
ATOM 2892 C C . ARG A 1 382 ? 20.513 6.355 -38.743 1.00 88.31 382 ARG A C 1
ATOM 2894 O O . ARG A 1 382 ? 21.735 6.412 -38.869 1.00 88.31 382 ARG A O 1
ATOM 2901 N N . ASN A 1 383 ? 19.923 6.165 -37.563 1.00 86.00 383 ASN A N 1
ATOM 2902 C CA . ASN A 1 383 ? 20.650 6.227 -36.289 1.00 86.00 383 ASN A CA 1
ATOM 2903 C C . ASN A 1 383 ? 20.589 4.942 -35.449 1.00 86.00 383 ASN A C 1
ATOM 2905 O O . ASN A 1 383 ? 21.331 4.857 -34.469 1.00 86.00 383 ASN A O 1
ATOM 2909 N N . VAL A 1 384 ? 19.726 3.985 -35.788 1.00 85.94 384 VAL A N 1
ATOM 2910 C CA . VAL A 1 384 ? 19.522 2.707 -35.084 1.00 85.94 384 VAL A CA 1
ATOM 2911 C C . VAL A 1 384 ? 19.679 1.578 -36.082 1.00 85.94 384 VAL A C 1
ATOM 2913 O O . VAL A 1 384 ? 20.432 0.634 -35.749 1.00 85.94 384 VAL A O 1
#

Radius of gyration: 34.59 Å; Cα contacts (8 Å, |Δi|>4): 413; chains: 1; bounding box: 110×117×70 Å

Foldseek 3Di:
DDDDDDDDDDDDDDDDDDDDDDPDDDDDDDDDDDDDDDDDDDDDDDDDDDDDDDDDDDDDDDDDDDDDDDDDDDDDDDDDDDPPPPPPDPPPLPQDDADDPVQLQVLLLQLLVLLLCLAPPNNPLVSLLASCLSLLNSLRPDALQVLLVSLLSSQLNNQVNNVVVQQVVCCVPVVDDNVVSVVVSNVQSSLRSSLRSQLSNQLNVVVVVVDDNLVSSLVSLLCSLVPRDHPDRDASLNSCVVQQLLQPCCVVVRSSLSSSLSVLSSSLSNQVVSCVSSVHDRPVVSSVVSVCSSVVSSVVSVVVVVVVVVVVVPDDDFAEAEFELPDDPVRCVVCVVVLLVSRVVRVVVCCVVVPDGPYYDYDPSSNVDDDDPVCVVVVVVVRD

Secondary structure (DSSP, 8-state):
-----------------------PPPP-----------PPPP-----------------------------------------------PPP--PPPPPPHHHHHHHHHHHHHHHHHHSTTT--GGGGGTTTHHHHHHTTT--HHHHHHHHHHHHHHHHHHHTTTHHHHHHHHH---HHHHHHHHHHHHHHHHHHHHHHHHHHHHHHTTT--HHHHHHHHHHHHHHHS--SS---GGGGGTT-HHHHTTHHHHHHHHHHHHHHHHHHHHHHHHHHHHTT----HHHHHHHHHHHHHHHHHHHHHHHHHHHHHHHSPP--EEE------HHHHHH-HHHHHHHHHHHHHHHHHHH---SEEE--TTSS-S---HHHHHHHHHHH-

Nearest PDB structures (foldseek):
  8rqr-assembly1_A  TM=7.804E-01  e=1.703E-07  Escherichia coli
  5n6l-assembly1_A  TM=7.669E-01  e=2.510E-07  Escherichia coli K-12
  5vrh-assembly1_A  TM=7.428E-01  e=2.206E-07  Escherichia coli K-12
  5n6m-assembly1_A  TM=7.792E-01  e=3.394E-07  Pseudomonas aeruginosa PAO1
  8aq2-assembly1_A  TM=7.437E-01  e=4.589E-07  Pseudomonas aeruginosa PAO1

Mean predicted aligned error: 14.25 Å

Sequence (384 aa):
MSDERDSSPDLTEDAPSEAAPTAEAPPVEEEAAASSEPAPQTAPADDATPPKQAKGISAKKRKKRKTDSTPEQGEAASEAHTASETQAKPPPATLGPALPAKVAYPLAILSGFLYFLAFPGIDLWPLAFVGLAPLIIAMRNQPTRRAMGLGWMAGFTMTMTGFYWLIDMLKTFSGFGTPLCLLFMSILCGYQGGRIGFMGWLYGRATHRGWPAGPVFCLAFAASELTFPLLFPWYYAATVHQVPALLQLAELGGPILVGLMLVAPNWALSELVFAKLDQRQVNWRLVGVLVALPLVSAGYGALRISQVDAAVAAAPKAKVGVVQANMSLIAKREDKEGGLRRHVRLSQELIRKEGPLDLVVWPETAVARAMDERNAATYYERNV

Solvent-accessible surface area (backbone atoms only — not comparable to full-atom values): 22761 Å² total; per-residue (Å²): 135,84,78,88,86,89,80,86,84,88,84,80,89,83,87,75,92,77,76,80,81,78,82,76,76,79,83,82,79,88,78,89,76,89,76,90,82,83,86,84,84,88,85,82,89,81,88,89,84,89,86,89,88,90,84,85,89,81,90,86,86,87,81,91,87,84,84,90,86,87,88,86,87,83,90,86,83,84,87,81,93,72,86,73,79,72,77,70,74,75,75,74,78,79,74,56,82,46,61,54,70,88,56,20,48,59,28,9,38,49,16,8,46,34,42,30,42,5,22,80,92,64,57,44,29,76,35,47,41,51,16,54,18,40,35,59,53,32,41,39,75,34,57,32,72,53,13,16,50,34,22,24,42,14,25,26,40,19,35,54,64,60,48,52,67,52,47,58,52,41,33,73,76,67,72,50,57,69,72,60,31,51,50,53,50,46,55,51,2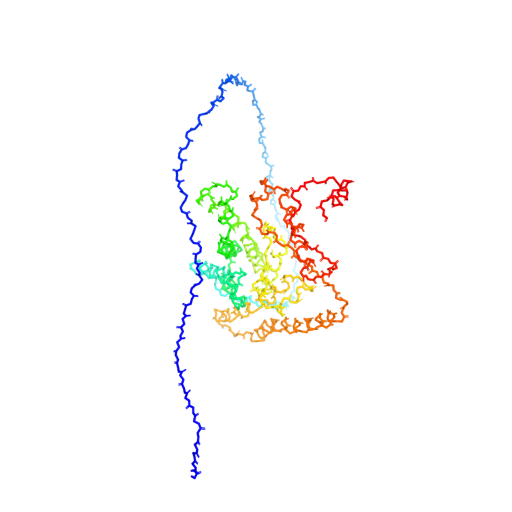0,48,53,58,4,36,32,37,13,48,16,20,31,49,27,21,54,42,39,74,70,70,46,64,60,67,66,39,43,54,50,19,46,45,49,24,71,73,67,47,88,52,97,71,84,81,58,71,36,50,21,42,63,94,40,61,31,48,46,48,49,27,82,81,52,35,52,53,46,26,27,49,34,37,46,27,31,11,49,32,54,33,46,55,52,48,16,62,70,59,76,46,81,64,61,60,68,59,33,51,55,26,54,43,39,44,54,51,33,28,54,52,13,51,54,50,49,53,54,50,51,53,51,56,69,73,44,90,87,75,51,70,45,78,49,78,74,84,70,54,73,65,56,39,68,77,36,33,63,55,42,38,54,47,43,46,51,52,46,52,52,47,38,70,74,71,40,92,62,79,43,77,46,70,55,91,68,41,66,59,64,94,73,58,76,91,51,42,63,66,50,43,78,74,72,104